Protein AF-A0A2C9M544-F1 (afdb_monomer_lite)

pLDDT: mean 74.72, std 27.12, range [26.12, 98.62]

InterPro domains:
  IPR008979 Galactose-binding-like domain superfamily [SSF49785] (286-426)

Structure (mmCIF, N/CA/C/O backbone):
data_AF-A0A2C9M544-F1
#
_entry.id   AF-A0A2C9M544-F1
#
loop_
_atom_site.group_PDB
_atom_site.id
_atom_site.type_symbol
_atom_site.label_atom_id
_atom_site.label_alt_id
_atom_site.label_comp_id
_atom_site.label_asym_id
_atom_site.label_entity_id
_atom_site.label_seq_id
_atom_site.pdbx_PDB_ins_code
_atom_site.Cartn_x
_atom_site.Cartn_y
_atom_site.Cartn_z
_atom_site.occupancy
_atom_site.B_iso_or_equiv
_atom_site.auth_seq_id
_atom_site.auth_comp_id
_atom_site.auth_asym_id
_atom_site.auth_atom_id
_atom_site.pdbx_PDB_model_num
ATOM 1 N N . MET A 1 1 ? -32.076 -49.707 -11.906 1.00 42.12 1 MET A N 1
ATOM 2 C CA . MET A 1 1 ? -33.353 -49.073 -11.521 1.00 42.12 1 MET A CA 1
ATOM 3 C C . MET A 1 1 ? -33.423 -47.736 -12.231 1.00 42.12 1 MET A C 1
ATOM 5 O O . MET A 1 1 ? -32.868 -46.765 -11.746 1.00 42.12 1 MET A O 1
ATOM 9 N N . PHE A 1 2 ? -33.994 -47.729 -13.432 1.00 32.62 2 PHE A N 1
ATOM 10 C CA . PHE A 1 2 ? -34.267 -46.511 -14.189 1.00 32.62 2 PHE A CA 1
ATOM 11 C C . PHE A 1 2 ? -35.744 -46.181 -13.998 1.00 32.62 2 PHE A C 1
ATOM 13 O O . PHE A 1 2 ? -36.594 -47.024 -14.277 1.00 32.62 2 PHE A O 1
ATOM 20 N N . GLY A 1 3 ? -36.029 -44.986 -13.488 1.00 29.19 3 GLY A N 1
ATOM 21 C CA . GLY A 1 3 ? -37.370 -44.425 -13.398 1.00 29.19 3 GLY A CA 1
ATOM 22 C C . GLY A 1 3 ? -37.381 -43.071 -14.091 1.00 29.19 3 GLY A C 1
ATOM 23 O O . GLY A 1 3 ? -36.724 -42.141 -13.634 1.00 29.19 3 GLY A O 1
ATOM 24 N N . HIS A 1 4 ? -38.100 -42.993 -15.209 1.00 40.88 4 HIS A N 1
ATOM 25 C CA . HIS A 1 4 ? -38.474 -41.748 -15.871 1.00 40.88 4 HIS A CA 1
ATOM 26 C C . HIS A 1 4 ? -39.451 -40.955 -14.994 1.00 40.88 4 HIS A C 1
ATOM 28 O O . HIS A 1 4 ? -40.450 -41.507 -14.535 1.00 40.88 4 HIS A O 1
ATOM 34 N N . GLY A 1 5 ? -39.199 -39.655 -14.830 1.00 32.19 5 GLY A N 1
ATOM 35 C CA . GLY A 1 5 ? -40.145 -38.687 -14.280 1.00 32.19 5 GLY A CA 1
ATOM 36 C C . GLY A 1 5 ? -40.147 -37.426 -15.139 1.00 32.19 5 GLY A C 1
ATOM 37 O O . GLY A 1 5 ? -39.124 -36.762 -15.250 1.00 32.19 5 GLY A O 1
ATOM 38 N N . ASN A 1 6 ? -41.285 -37.166 -15.782 1.00 30.52 6 ASN A N 1
ATOM 39 C CA . ASN A 1 6 ? -41.583 -36.012 -16.631 1.00 30.52 6 ASN A CA 1
ATOM 40 C C . ASN A 1 6 ? -41.472 -34.683 -15.869 1.00 30.52 6 ASN A C 1
ATOM 42 O O . ASN A 1 6 ? -42.121 -34.519 -14.837 1.00 30.52 6 ASN A O 1
ATOM 46 N N . GLU A 1 7 ? -40.783 -33.703 -16.454 1.00 33.59 7 GLU A N 1
ATOM 47 C CA . GLU A 1 7 ? -40.939 -32.286 -16.118 1.00 33.59 7 GLU A CA 1
ATOM 48 C C . GLU A 1 7 ? -41.804 -31.599 -17.180 1.00 33.59 7 GLU A C 1
ATOM 50 O O . GLU A 1 7 ? -41.420 -31.461 -18.341 1.00 33.59 7 GLU A O 1
ATOM 55 N N . SER A 1 8 ? -42.990 -31.152 -16.776 1.00 32.59 8 SER A N 1
ATOM 56 C CA . SER A 1 8 ? -43.782 -30.175 -17.520 1.00 32.59 8 SER A CA 1
ATOM 57 C C . SER A 1 8 ? -44.687 -29.410 -16.555 1.00 32.59 8 SER A C 1
ATOM 59 O O . SER A 1 8 ? -45.331 -30.040 -15.718 1.00 32.59 8 SER A O 1
ATOM 61 N N . SER A 1 9 ? -44.780 -28.085 -16.759 1.00 31.81 9 SER A N 1
ATOM 62 C CA . SER A 1 9 ? -45.615 -27.057 -16.087 1.00 31.81 9 SER A CA 1
ATOM 63 C C . SER A 1 9 ? -45.170 -26.665 -14.664 1.00 31.81 9 SER A C 1
ATOM 65 O O . SER A 1 9 ? -45.035 -27.520 -13.806 1.00 31.81 9 SER A O 1
ATOM 67 N N . TYR A 1 10 ? -44.872 -25.404 -14.318 1.00 30.73 10 TYR A N 1
ATOM 68 C CA . TYR A 1 10 ? -45.499 -24.125 -14.678 1.00 30.73 10 TYR A CA 1
ATOM 69 C C . TYR A 1 10 ? -44.463 -22.986 -14.786 1.00 30.73 10 TYR A C 1
ATOM 71 O O . TYR A 1 10 ? -43.698 -22.755 -13.855 1.00 30.73 10 TYR A O 1
ATOM 79 N N . ALA A 1 11 ? -44.496 -22.217 -15.878 1.00 31.03 11 ALA A N 1
ATOM 80 C CA . ALA A 1 11 ? -43.839 -20.913 -15.975 1.00 31.03 11 ALA A CA 1
ATOM 81 C C . ALA A 1 11 ? -44.920 -19.825 -16.055 1.00 31.03 11 ALA A C 1
ATOM 83 O O . ALA A 1 11 ? -45.632 -19.717 -17.052 1.00 31.03 11 ALA A O 1
ATOM 84 N N . THR A 1 12 ? -45.065 -19.035 -14.994 1.00 34.62 12 THR A N 1
ATOM 85 C CA . THR A 1 12 ? -45.830 -17.780 -15.004 1.00 34.62 12 THR A CA 1
ATOM 86 C C . THR A 1 12 ? -44.898 -16.629 -15.390 1.00 34.62 12 THR A C 1
ATOM 88 O O . THR A 1 12 ? -43.853 -16.479 -14.753 1.00 34.62 12 THR A O 1
ATOM 91 N N . PRO A 1 13 ? -45.237 -15.793 -16.386 1.00 30.92 13 PRO A N 1
ATOM 92 C CA . PRO A 1 13 ? -44.421 -14.640 -16.738 1.00 30.92 13 PRO A CA 1
ATOM 93 C C . PRO A 1 13 ? -44.627 -13.516 -15.714 1.00 30.92 13 PRO A C 1
ATOM 95 O O . PRO A 1 13 ? -45.740 -13.029 -15.522 1.00 30.92 13 PRO A O 1
ATOM 98 N N . ILE A 1 14 ? -43.544 -13.089 -15.062 1.00 30.97 14 ILE A N 1
ATOM 99 C CA . ILE A 1 14 ? -43.521 -11.873 -14.243 1.00 30.97 14 ILE A CA 1
ATOM 100 C C . ILE A 1 14 ? -43.280 -10.689 -15.184 1.00 30.97 14 ILE A C 1
ATOM 102 O O . ILE A 1 14 ? -42.178 -10.483 -15.689 1.00 30.97 14 ILE A O 1
ATOM 106 N N . THR A 1 15 ? -44.328 -9.911 -15.437 1.00 29.27 15 THR A N 1
ATOM 107 C CA . THR A 1 15 ? -44.255 -8.593 -16.078 1.00 29.27 15 THR A CA 1
ATOM 108 C C . THR A 1 15 ? -43.712 -7.559 -15.093 1.00 29.27 15 THR A C 1
ATOM 110 O O . THR A 1 15 ? -44.357 -7.265 -14.087 1.00 29.27 15 THR A O 1
ATOM 113 N N . PHE A 1 16 ? -42.556 -6.964 -15.396 1.00 29.80 16 PHE A N 1
ATOM 114 C CA . PHE A 1 16 ? -42.061 -5.779 -14.693 1.00 29.80 16 PHE A CA 1
ATOM 115 C C . PHE A 1 16 ? -42.826 -4.538 -15.171 1.00 29.80 16 PHE A C 1
ATOM 117 O O . PHE A 1 16 ? -42.664 -4.082 -16.302 1.00 29.80 16 PHE A O 1
ATOM 124 N N . GLY A 1 17 ? -43.684 -4.005 -14.299 1.00 28.67 17 GLY A N 1
ATOM 125 C CA . GLY A 1 17 ? -44.340 -2.715 -14.484 1.00 28.67 17 GLY A CA 1
ATOM 126 C C . GLY A 1 17 ? -43.336 -1.577 -14.322 1.00 28.67 17 GLY A C 1
ATOM 127 O O . GLY A 1 17 ? -42.742 -1.401 -13.261 1.00 28.67 17 GLY A O 1
ATOM 128 N N . ASN A 1 18 ? -43.149 -0.810 -15.391 1.00 34.31 18 ASN A N 1
ATOM 129 C CA . ASN A 1 18 ? -42.272 0.348 -15.440 1.00 34.31 18 ASN A CA 1
ATOM 130 C C . ASN A 1 18 ? -43.028 1.567 -14.876 1.00 34.31 18 ASN A C 1
ATOM 132 O O . ASN A 1 18 ? -43.753 2.241 -15.604 1.00 34.31 18 ASN A O 1
ATOM 136 N N . THR A 1 19 ? -42.915 1.833 -13.572 1.00 32.00 19 THR A N 1
ATOM 137 C CA . THR A 1 19 ? -43.414 3.084 -12.976 1.00 32.00 19 THR A CA 1
ATOM 138 C C . THR A 1 19 ? -42.257 4.049 -12.761 1.00 32.00 19 THR A C 1
ATOM 140 O O . THR A 1 19 ? -41.544 3.968 -11.761 1.00 32.00 19 THR A O 1
ATOM 143 N N . SER A 1 20 ? -42.103 4.972 -13.711 1.00 29.86 20 SER A N 1
ATOM 144 C CA . SER A 1 20 ? -41.359 6.220 -13.535 1.00 29.86 20 SER A CA 1
ATOM 145 C C . SER A 1 20 ? -41.974 7.005 -12.373 1.00 29.86 20 SER A C 1
ATOM 147 O O . SER A 1 20 ? -43.153 7.358 -12.422 1.00 29.86 20 SER A O 1
ATOM 149 N N . ARG A 1 21 ? -41.202 7.246 -11.309 1.00 29.70 21 ARG A N 1
ATOM 150 C CA . ARG A 1 21 ? -41.527 8.251 -10.290 1.00 29.70 21 ARG A CA 1
ATOM 151 C C . ARG A 1 21 ? -40.628 9.455 -10.523 1.00 29.70 21 ARG A C 1
ATOM 153 O O . ARG A 1 21 ? -39.444 9.413 -10.196 1.00 29.70 21 ARG A O 1
ATOM 160 N N . ASP A 1 22 ? -41.220 10.514 -11.057 1.00 28.97 22 ASP A N 1
ATOM 161 C CA . ASP A 1 22 ? -40.626 11.843 -11.093 1.00 28.97 22 ASP A CA 1
ATOM 162 C C . ASP A 1 22 ? -40.520 12.388 -9.662 1.00 28.97 22 ASP A C 1
ATOM 164 O O . ASP A 1 22 ? -41.519 12.560 -8.960 1.00 28.97 22 ASP A O 1
ATOM 168 N N . PHE A 1 23 ? -39.292 12.645 -9.212 1.00 29.95 23 PHE A N 1
ATOM 169 C CA . PHE A 1 23 ? -39.024 13.374 -7.976 1.00 29.95 23 PHE A CA 1
ATOM 170 C C . PHE A 1 23 ? -38.977 14.874 -8.283 1.00 29.95 23 PHE A C 1
ATOM 172 O O . PHE A 1 23 ? -37.972 15.390 -8.767 1.00 29.95 23 PHE A O 1
ATOM 179 N N . ASN A 1 24 ? -40.065 15.582 -7.972 1.00 26.22 24 ASN A N 1
ATOM 180 C CA . ASN A 1 24 ? -40.072 17.042 -7.901 1.00 26.22 24 ASN A CA 1
ATOM 181 C C . ASN A 1 24 ? -39.411 17.490 -6.590 1.00 26.22 24 ASN A C 1
ATOM 183 O O . ASN A 1 24 ? -39.978 17.319 -5.510 1.00 26.22 24 ASN A O 1
ATOM 187 N N . TYR A 1 25 ? -38.223 18.086 -6.684 1.00 28.56 25 TYR A N 1
ATOM 188 C CA . TYR A 1 25 ? -37.613 18.826 -5.581 1.00 28.56 25 TYR A CA 1
ATOM 189 C C . TYR A 1 25 ? -38.214 20.237 -5.522 1.00 28.56 25 TYR A C 1
ATOM 191 O O . TYR A 1 25 ? -37.915 21.084 -6.360 1.00 28.56 25 TYR A O 1
ATOM 199 N N . SER A 1 26 ? -39.056 20.486 -4.518 1.00 26.42 26 SER A N 1
ATOM 200 C CA . SER A 1 26 ? -39.466 21.834 -4.115 1.00 26.42 26 SER A CA 1
ATOM 201 C C . SER A 1 26 ? -38.425 22.386 -3.140 1.00 26.42 26 SER A C 1
ATOM 203 O O . SER A 1 26 ? -38.255 21.846 -2.048 1.00 26.42 26 SER A O 1
ATOM 205 N N . TYR A 1 27 ? -37.706 23.434 -3.543 1.00 29.53 27 TYR A N 1
ATOM 206 C CA . TYR A 1 27 ? -36.826 24.201 -2.660 1.00 29.53 27 TYR A CA 1
ATOM 207 C C . TYR A 1 27 ? -37.674 25.171 -1.836 1.00 29.53 27 TYR A C 1
ATOM 209 O O . TYR A 1 27 ? -38.222 26.123 -2.387 1.00 29.53 27 TYR A O 1
ATOM 217 N N . ASP A 1 28 ? -37.762 24.938 -0.527 1.00 27.97 28 ASP A N 1
ATOM 218 C CA . ASP A 1 28 ? -38.365 25.883 0.412 1.00 27.97 28 ASP A CA 1
ATOM 219 C C . ASP A 1 28 ? -37.264 26.766 1.018 1.00 27.97 28 ASP A C 1
ATOM 221 O O . ASP A 1 28 ? -36.344 26.291 1.690 1.00 27.97 28 ASP A O 1
ATOM 225 N N . HIS A 1 29 ? -37.325 28.064 0.724 1.00 31.94 29 HIS A N 1
ATOM 226 C CA . HIS A 1 29 ? -36.422 29.084 1.250 1.00 31.94 29 HIS A CA 1
ATOM 227 C C . HIS A 1 29 ? -37.016 29.645 2.551 1.00 31.94 29 HIS A C 1
ATOM 229 O O . HIS A 1 29 ? -37.772 30.613 2.534 1.00 31.94 29 HIS A O 1
ATOM 235 N N . THR A 1 30 ? -36.662 29.067 3.699 1.00 29.59 30 THR A N 1
ATOM 236 C CA . THR A 1 30 ? -36.911 29.697 5.007 1.00 29.59 30 THR A CA 1
ATOM 237 C C . THR A 1 30 ? -35.691 30.489 5.460 1.00 29.59 30 THR A C 1
ATOM 239 O O . THR A 1 30 ? -34.655 29.936 5.825 1.00 29.59 30 THR A O 1
ATOM 242 N N . THR A 1 31 ? -35.832 31.811 5.420 1.00 32.09 31 THR A N 1
ATOM 243 C CA . THR A 1 31 ? -34.874 32.806 5.903 1.00 32.09 31 THR A CA 1
ATOM 244 C C . THR A 1 31 ? -34.978 32.916 7.425 1.00 32.09 31 THR A C 1
ATOM 246 O O . THR A 1 31 ? -35.944 33.473 7.944 1.00 32.09 31 THR A O 1
ATOM 249 N N . THR A 1 32 ? -33.989 32.406 8.158 1.00 31.06 32 THR A N 1
ATOM 250 C CA . THR A 1 32 ? -33.910 32.561 9.620 1.00 31.06 32 THR A CA 1
ATOM 251 C C . THR A 1 32 ? -32.980 33.724 9.958 1.00 31.06 32 THR A C 1
ATOM 253 O O . THR A 1 32 ? -31.765 33.633 9.806 1.00 31.06 32 THR A O 1
ATOM 256 N N . THR A 1 33 ? -33.545 34.841 10.413 1.00 33.41 33 THR A N 1
ATOM 257 C CA . THR A 1 33 ? -32.804 35.982 10.968 1.00 33.41 33 THR A CA 1
ATOM 258 C C . THR A 1 33 ? -32.277 35.646 12.364 1.00 33.41 33 THR A C 1
ATOM 260 O O . THR A 1 33 ? -33.055 35.548 13.313 1.00 33.41 33 THR A O 1
ATOM 263 N N . SER A 1 34 ? -30.959 35.497 12.510 1.00 32.78 34 SER A N 1
ATOM 264 C CA . SER A 1 34 ? -30.286 35.357 13.807 1.00 32.78 34 SER A CA 1
ATOM 265 C C . SER A 1 34 ? -29.886 36.726 14.367 1.00 32.78 34 SER A C 1
ATOM 267 O O . SER A 1 34 ? -29.034 37.415 13.808 1.00 32.78 34 SER A O 1
ATOM 269 N N . SER A 1 35 ? -30.499 37.098 15.491 1.00 31.44 35 SER A N 1
ATOM 270 C CA . SER A 1 35 ? -30.134 38.244 16.327 1.00 31.44 35 SER A CA 1
ATOM 271 C C . SER A 1 35 ? -28.869 37.928 17.135 1.00 31.44 35 SER A C 1
ATOM 273 O O . SER A 1 35 ? -28.841 36.977 17.914 1.00 31.44 35 SER A O 1
ATOM 275 N N . THR A 1 36 ? -27.815 38.721 16.952 1.00 31.66 36 THR A N 1
ATOM 276 C CA . THR A 1 36 ? -26.584 38.678 17.748 1.00 31.66 36 THR A CA 1
ATOM 277 C C . THR A 1 36 ? -26.749 39.519 19.014 1.00 31.66 36 THR A C 1
ATOM 279 O O . THR A 1 36 ? -26.785 40.747 18.969 1.00 31.66 36 THR A O 1
ATOM 282 N N . ARG A 1 37 ? -26.821 38.856 20.174 1.00 31.19 37 ARG A N 1
ATOM 283 C CA . ARG A 1 37 ? -26.688 39.493 21.491 1.00 31.19 37 ARG A CA 1
ATOM 284 C C . ARG A 1 37 ? -25.251 39.305 21.971 1.00 31.19 37 ARG A C 1
ATOM 286 O O . ARG A 1 37 ? -24.840 38.191 22.275 1.00 31.19 37 ARG A O 1
ATOM 293 N N . ALA A 1 38 ? -24.490 40.396 22.002 1.00 33.53 38 ALA A N 1
ATOM 294 C CA . ALA A 1 38 ? -23.143 40.427 22.555 1.00 33.53 38 ALA A CA 1
ATOM 295 C C . ALA A 1 38 ? -23.204 40.331 24.088 1.00 33.53 38 ALA A C 1
ATOM 297 O O . ALA A 1 38 ? -23.855 41.150 24.738 1.00 33.53 38 ALA A O 1
ATOM 298 N N . THR A 1 39 ? -22.508 39.347 24.655 1.00 33.34 39 THR A N 1
ATOM 299 C CA . THR A 1 39 ? -22.291 39.220 26.100 1.00 33.34 39 THR A CA 1
ATOM 300 C C . THR A 1 39 ? -20.805 39.439 26.359 1.00 33.34 39 THR A C 1
ATOM 302 O O . THR A 1 39 ? -19.971 38.662 25.904 1.00 33.34 39 THR A O 1
ATOM 305 N N . SER A 1 40 ? -20.479 40.534 27.042 1.00 30.91 40 SER A N 1
ATOM 306 C CA . SER A 1 40 ? -19.121 40.885 27.457 1.00 30.91 40 SER A CA 1
ATOM 307 C C . SER A 1 40 ? -18.774 40.136 28.743 1.00 30.91 40 SER A C 1
ATOM 309 O O . SER A 1 40 ? -19.384 40.389 29.780 1.00 30.91 40 SER A O 1
ATOM 311 N N . THR A 1 41 ? -17.801 39.229 28.690 1.00 32.75 41 THR A N 1
ATOM 312 C CA . THR A 1 41 ? -17.196 38.590 29.869 1.00 32.75 41 THR A CA 1
ATOM 313 C C . THR A 1 41 ? -15.892 39.288 30.235 1.00 32.75 41 THR A C 1
ATOM 315 O O . THR A 1 41 ? -14.931 39.284 29.469 1.00 32.75 41 THR A O 1
ATOM 318 N N . THR A 1 42 ? -15.877 39.889 31.422 1.00 30.91 42 THR A N 1
ATOM 319 C CA . THR A 1 42 ? -14.724 40.543 32.045 1.00 30.91 42 THR A CA 1
ATOM 320 C C . THR A 1 42 ? -13.787 39.487 32.633 1.00 30.91 42 THR A C 1
ATOM 322 O O . THR A 1 42 ? -14.208 38.699 33.478 1.00 30.91 42 THR A O 1
ATOM 325 N N . PHE A 1 43 ? -12.522 39.473 32.208 1.00 32.81 43 PHE A N 1
ATOM 326 C CA . PHE A 1 43 ? -11.465 38.666 32.824 1.00 32.81 43 PHE A CA 1
ATOM 327 C C . PHE A 1 43 ? -10.756 39.472 33.917 1.00 32.81 43 PHE A C 1
ATOM 329 O O . PHE A 1 43 ? -10.274 40.577 33.674 1.00 32.81 43 PHE A O 1
ATOM 336 N N . THR A 1 44 ? -10.687 38.901 35.118 1.00 30.69 44 THR A N 1
ATOM 337 C CA . THR A 1 44 ? -9.934 39.440 36.254 1.00 30.69 44 THR A CA 1
ATOM 338 C C . THR A 1 44 ? -8.526 38.853 36.232 1.00 30.69 44 THR A C 1
ATOM 340 O O . THR A 1 44 ? -8.346 37.653 36.425 1.00 30.69 44 THR A O 1
ATOM 343 N N . THR A 1 45 ? -7.524 39.694 35.987 1.00 30.47 45 THR A N 1
ATOM 344 C CA . THR A 1 45 ? -6.107 39.310 36.000 1.00 30.47 45 THR A CA 1
ATOM 345 C C . THR A 1 45 ? -5.578 39.371 37.432 1.00 30.47 45 THR A C 1
ATOM 347 O O . THR A 1 45 ? -5.491 40.450 38.016 1.00 30.47 45 THR A O 1
ATOM 350 N N . THR A 1 46 ? -5.220 38.226 38.011 1.00 31.59 46 THR A N 1
ATOM 351 C CA . THR A 1 46 ? -4.509 38.150 39.296 1.00 31.59 46 THR A CA 1
ATOM 352 C C . THR A 1 46 ? -3.018 37.970 39.027 1.00 31.59 46 THR A C 1
ATOM 354 O O . THR A 1 46 ? -2.597 36.973 38.447 1.00 31.59 46 THR A O 1
ATOM 357 N N . THR A 1 47 ? -2.218 38.954 39.428 1.00 33.53 47 THR A N 1
ATOM 358 C CA . THR A 1 47 ? -0.754 38.928 39.377 1.00 33.53 47 THR A CA 1
ATOM 359 C C . THR A 1 47 ? -0.186 38.215 40.607 1.00 33.53 47 THR A C 1
ATOM 361 O O . THR A 1 47 ? -0.498 38.571 41.741 1.00 33.53 47 THR A O 1
ATOM 364 N N . ILE A 1 48 ? 0.684 37.228 40.380 1.00 40.25 48 ILE A N 1
ATOM 365 C CA . ILE A 1 48 ? 1.546 36.599 41.394 1.00 40.25 48 ILE A CA 1
ATOM 366 C C . ILE A 1 48 ? 3.003 36.936 41.029 1.00 40.25 48 ILE A C 1
ATOM 368 O O . ILE A 1 48 ? 3.342 36.875 39.845 1.00 40.25 48 ILE A O 1
ATOM 372 N N . PRO A 1 49 ? 3.871 37.305 41.992 1.00 45.62 49 PRO A N 1
ATOM 373 C CA . PRO A 1 49 ? 5.260 37.639 41.712 1.00 45.62 49 PRO A CA 1
ATOM 374 C C . PRO A 1 49 ? 6.148 36.387 41.730 1.00 45.62 49 PRO A C 1
ATOM 376 O O . PRO A 1 49 ? 6.171 35.644 42.710 1.00 45.62 49 PRO A O 1
ATOM 379 N N . THR A 1 50 ? 6.943 36.197 40.678 1.00 33.91 50 THR A N 1
ATOM 380 C CA . THR A 1 50 ? 7.992 35.170 40.612 1.00 33.91 50 THR A CA 1
ATOM 381 C C . THR A 1 50 ? 9.358 35.841 40.515 1.00 33.91 50 THR A C 1
ATOM 383 O O . THR A 1 50 ? 9.779 36.297 39.456 1.00 33.91 50 THR A O 1
ATOM 386 N N . ASN A 1 51 ? 10.060 35.881 41.648 1.00 44.75 51 ASN A N 1
ATOM 387 C CA . ASN A 1 51 ? 11.508 36.048 41.713 1.00 44.75 51 ASN A CA 1
ATOM 388 C C . ASN A 1 51 ? 12.143 34.657 41.660 1.00 44.75 51 ASN A C 1
ATOM 390 O O . ASN A 1 51 ? 12.057 33.948 42.655 1.00 44.75 51 ASN A O 1
ATOM 394 N N . THR A 1 52 ? 12.817 34.278 40.571 1.00 34.72 52 THR A N 1
ATOM 395 C CA . THR A 1 52 ? 14.043 33.455 40.632 1.00 34.72 52 THR A CA 1
ATOM 396 C C . THR A 1 52 ? 14.794 33.570 39.304 1.00 34.72 52 THR A C 1
ATOM 398 O O . THR A 1 52 ? 14.357 33.063 38.275 1.00 34.72 52 THR A O 1
ATOM 401 N N . THR A 1 53 ? 15.934 34.254 39.328 1.00 37.38 53 THR A N 1
ATOM 402 C CA . THR A 1 53 ? 16.860 34.368 38.199 1.00 37.38 53 THR A CA 1
ATOM 403 C C . THR A 1 53 ? 17.715 33.104 38.138 1.00 37.38 53 THR A C 1
ATOM 405 O O . THR A 1 53 ? 18.609 32.929 38.962 1.00 37.38 53 THR A O 1
ATOM 408 N N . ALA A 1 54 ? 17.451 32.223 37.172 1.00 36.81 54 ALA A N 1
ATOM 409 C CA . ALA A 1 54 ? 18.349 31.132 36.807 1.00 36.81 54 ALA A CA 1
ATOM 410 C C . ALA A 1 54 ? 19.055 31.487 35.491 1.00 36.81 54 ALA A C 1
ATOM 412 O O . ALA A 1 54 ? 18.465 31.480 34.410 1.00 36.81 54 ALA A O 1
ATOM 413 N N . THR A 1 55 ? 20.333 31.842 35.605 1.00 37.72 55 THR A N 1
ATOM 414 C CA . THR A 1 55 ? 21.242 32.109 34.489 1.00 37.72 55 THR A CA 1
ATOM 415 C C . THR A 1 55 ? 21.441 30.828 33.683 1.00 37.72 55 THR A C 1
ATOM 417 O O . THR A 1 55 ? 22.141 29.919 34.121 1.00 37.72 55 THR A O 1
ATOM 420 N N . THR A 1 56 ? 20.824 30.751 32.503 1.00 34.91 56 THR A N 1
ATOM 421 C CA . THR A 1 56 ? 21.031 29.643 31.562 1.00 34.91 56 THR A CA 1
ATOM 422 C C . THR A 1 56 ? 22.022 30.095 30.495 1.00 34.91 56 THR A C 1
ATOM 424 O O . THR A 1 56 ? 21.689 30.851 29.582 1.00 34.91 56 THR A O 1
ATOM 427 N N . THR A 1 57 ? 23.274 29.668 30.639 1.00 35.03 57 THR A N 1
ATOM 428 C CA . THR A 1 57 ? 24.346 29.892 29.665 1.00 35.03 57 THR A CA 1
ATOM 429 C C . THR A 1 57 ? 24.011 29.138 28.380 1.00 35.03 57 THR A C 1
ATOM 431 O O . THR A 1 57 ? 24.113 27.916 28.314 1.00 35.03 57 THR A O 1
ATOM 434 N N . THR A 1 58 ? 23.574 29.868 27.354 1.00 33.03 58 THR A N 1
ATOM 435 C CA . THR A 1 58 ? 23.277 29.308 26.032 1.00 33.03 58 THR A CA 1
ATOM 436 C C . THR A 1 58 ? 24.573 29.231 25.229 1.00 33.03 58 THR A C 1
ATOM 438 O O . THR A 1 58 ? 24.992 30.204 24.603 1.00 33.03 58 THR A O 1
ATOM 441 N N . THR A 1 59 ? 25.235 28.076 25.255 1.00 35.12 59 THR A N 1
ATOM 442 C CA . THR A 1 59 ? 26.366 27.789 24.364 1.00 35.12 59 THR A CA 1
ATOM 443 C C . THR A 1 59 ? 25.817 27.469 22.976 1.00 35.12 59 THR A C 1
ATOM 445 O O . THR A 1 59 ? 25.393 26.350 22.695 1.00 35.12 59 THR A O 1
ATOM 448 N N . ARG A 1 60 ? 25.797 28.477 22.099 1.00 32.50 60 ARG A N 1
ATOM 449 C CA . ARG A 1 60 ? 25.466 28.338 20.677 1.00 32.50 60 ARG A CA 1
ATOM 450 C C . ARG A 1 60 ? 26.562 27.515 19.992 1.00 32.50 60 ARG A C 1
ATOM 452 O O . ARG A 1 60 ? 27.593 28.052 19.597 1.00 32.50 60 ARG A O 1
ATOM 459 N N . ARG A 1 61 ? 26.353 26.202 19.881 1.00 35.12 61 ARG A N 1
ATOM 460 C CA . ARG A 1 61 ? 27.187 25.311 19.067 1.00 35.12 61 ARG A CA 1
ATOM 461 C C . ARG A 1 61 ? 26.747 25.459 17.612 1.00 35.12 61 ARG A C 1
ATOM 463 O O . ARG A 1 61 ? 25.722 24.925 17.208 1.00 35.12 61 ARG A O 1
ATOM 470 N N . THR A 1 62 ? 27.500 26.243 16.851 1.00 34.00 62 THR A N 1
ATOM 471 C CA . THR A 1 62 ? 27.391 26.312 15.393 1.00 34.00 62 THR A CA 1
ATOM 472 C C . THR A 1 62 ? 27.872 24.977 14.829 1.00 34.00 62 THR A C 1
ATOM 474 O O . THR A 1 62 ? 29.072 24.720 14.781 1.00 34.00 62 THR A O 1
ATOM 477 N N . THR A 1 63 ? 26.945 24.092 14.472 1.00 36.66 63 THR A N 1
ATOM 478 C CA . THR A 1 63 ? 27.264 22.873 13.725 1.00 36.66 63 THR A CA 1
ATOM 479 C C . THR A 1 63 ? 27.409 23.269 12.261 1.00 36.66 63 THR A C 1
ATOM 481 O O . THR A 1 63 ? 26.424 23.417 11.544 1.00 36.66 63 THR A O 1
ATOM 484 N N . THR A 1 64 ? 28.641 23.533 11.833 1.00 31.64 64 THR A N 1
ATOM 485 C CA . THR A 1 64 ? 28.978 23.689 10.418 1.00 31.64 64 THR A CA 1
ATOM 486 C C . THR A 1 64 ? 28.885 22.307 9.777 1.00 31.64 64 THR A C 1
ATOM 488 O O . THR A 1 64 ? 29.796 21.495 9.921 1.00 31.64 64 THR A O 1
ATOM 491 N N . THR A 1 65 ? 27.761 22.002 9.131 1.00 35.72 65 THR A N 1
ATOM 492 C CA . THR A 1 65 ? 27.627 20.804 8.297 1.00 35.72 65 THR A CA 1
ATOM 493 C C . THR A 1 65 ? 28.434 21.044 7.026 1.00 35.72 65 THR A C 1
ATOM 495 O O . THR A 1 65 ? 27.968 21.686 6.088 1.00 35.72 65 THR A O 1
ATOM 498 N N . THR A 1 66 ? 29.690 20.605 7.026 1.00 32.88 66 THR A N 1
ATOM 499 C CA . THR A 1 66 ? 30.521 20.564 5.824 1.00 32.88 66 THR A CA 1
ATOM 500 C C . THR A 1 66 ? 29.960 19.470 4.921 1.00 32.88 66 THR A C 1
ATOM 502 O O . THR A 1 66 ? 30.250 18.293 5.116 1.00 32.88 66 THR A O 1
ATOM 505 N N . THR A 1 67 ? 29.112 19.844 3.964 1.00 35.28 67 THR A N 1
ATOM 506 C CA . THR A 1 67 ? 28.692 18.954 2.879 1.00 35.28 67 THR A CA 1
ATOM 507 C C . THR A 1 67 ? 29.897 18.748 1.970 1.00 35.28 67 THR A C 1
ATOM 509 O O . THR A 1 67 ? 30.161 19.533 1.062 1.00 35.28 67 THR A O 1
ATOM 512 N N . THR A 1 68 ? 30.703 17.738 2.281 1.00 33.56 68 THR A N 1
ATOM 513 C CA . THR A 1 68 ? 31.800 17.301 1.424 1.00 33.56 68 THR A CA 1
ATOM 514 C C . THR A 1 68 ? 31.171 16.667 0.191 1.00 33.56 68 THR A C 1
ATOM 516 O O . THR A 1 68 ? 30.744 15.517 0.231 1.00 33.56 68 THR A O 1
ATOM 519 N N . THR A 1 69 ? 31.053 17.423 -0.899 1.00 36.84 69 THR A N 1
ATOM 520 C CA . THR A 1 69 ? 30.712 16.875 -2.213 1.00 36.84 69 THR A CA 1
ATOM 521 C C . THR A 1 69 ? 31.904 16.044 -2.671 1.00 36.84 69 THR A C 1
ATOM 523 O O . THR A 1 69 ? 32.818 16.542 -3.325 1.00 36.84 69 THR A O 1
ATOM 526 N N . THR A 1 70 ? 31.960 14.790 -2.235 1.00 37.09 70 THR A N 1
ATOM 527 C CA . THR A 1 70 ? 32.937 13.814 -2.702 1.00 37.09 70 THR A CA 1
ATOM 528 C C . THR A 1 70 ? 32.635 13.563 -4.174 1.00 37.09 70 THR A C 1
ATOM 530 O O . THR A 1 70 ? 31.758 12.778 -4.511 1.00 37.09 70 THR A O 1
ATOM 533 N N . THR A 1 71 ? 33.327 14.265 -5.071 1.00 42.38 71 THR A N 1
ATOM 534 C CA . THR A 1 71 ? 33.484 13.829 -6.460 1.00 42.38 71 THR A CA 1
ATOM 535 C C . THR A 1 71 ? 34.181 12.479 -6.409 1.00 42.38 71 THR A C 1
ATOM 537 O O . THR A 1 71 ? 35.404 12.400 -6.286 1.00 42.38 71 THR A O 1
ATOM 540 N N . THR A 1 72 ? 33.388 11.412 -6.406 1.00 44.84 72 THR A N 1
ATOM 541 C CA . THR A 1 72 ? 33.842 10.041 -6.582 1.00 44.84 72 THR A CA 1
ATOM 542 C C . THR A 1 72 ? 34.449 9.958 -7.972 1.00 44.84 72 THR A C 1
ATOM 544 O O . THR A 1 72 ? 33.763 9.811 -8.977 1.00 44.84 72 THR A O 1
ATOM 547 N N . THR A 1 73 ? 35.767 10.136 -8.043 1.00 46.91 73 THR A N 1
ATOM 548 C CA . THR A 1 73 ? 36.554 9.734 -9.206 1.00 46.91 73 THR A CA 1
ATOM 549 C C . THR A 1 73 ? 36.314 8.236 -9.352 1.00 46.91 73 THR A C 1
ATOM 551 O O . THR A 1 73 ? 36.849 7.451 -8.569 1.00 46.91 73 THR A O 1
ATOM 554 N N . THR A 1 74 ? 35.414 7.865 -10.261 1.00 56.53 74 THR A N 1
ATOM 555 C CA . THR A 1 74 ? 35.022 6.486 -10.546 1.00 56.53 74 THR A CA 1
ATOM 556 C C . THR A 1 74 ? 36.270 5.740 -10.977 1.00 56.53 74 THR A C 1
ATOM 558 O O . THR A 1 74 ? 36.741 5.872 -12.109 1.00 56.53 74 THR A O 1
ATOM 561 N N . THR A 1 75 ? 36.866 5.025 -10.026 1.00 73.50 75 THR A N 1
ATOM 562 C CA . THR A 1 75 ? 37.925 4.069 -10.327 1.00 73.50 75 THR A CA 1
ATOM 563 C C . THR A 1 75 ? 37.281 3.034 -11.246 1.00 73.50 75 THR A C 1
ATOM 565 O O . THR A 1 75 ? 36.193 2.571 -10.908 1.00 73.50 75 THR A O 1
ATOM 568 N N . PRO A 1 76 ? 37.860 2.734 -12.421 1.00 82.12 76 PRO A N 1
ATOM 569 C CA . PRO A 1 76 ? 37.270 1.774 -13.343 1.00 82.12 76 PRO A CA 1
ATOM 570 C C . PRO A 1 76 ? 37.050 0.456 -12.602 1.00 82.12 76 PRO A C 1
ATOM 572 O O . PRO A 1 76 ? 38.005 -0.101 -12.050 1.00 82.12 76 PRO A O 1
ATOM 575 N N . CYS A 1 77 ? 35.795 0.010 -12.541 1.00 86.69 77 CYS A N 1
ATOM 576 C CA . CYS A 1 77 ? 35.465 -1.257 -11.918 1.00 86.69 77 CYS A CA 1
ATOM 577 C C . CYS A 1 77 ? 36.249 -2.371 -12.625 1.00 86.69 77 CYS A C 1
ATOM 579 O O . CYS A 1 77 ? 36.441 -2.354 -13.844 1.00 86.69 77 CYS A O 1
ATOM 581 N N . THR A 1 78 ? 36.804 -3.285 -11.836 1.00 88.81 78 THR A N 1
ATOM 582 C CA . THR A 1 78 ? 37.511 -4.462 -12.339 1.00 88.81 78 THR A CA 1
ATOM 583 C C . THR A 1 78 ? 36.781 -5.675 -11.789 1.00 88.81 78 THR A C 1
ATOM 585 O O . THR A 1 78 ? 36.742 -5.786 -10.559 1.00 88.81 78 THR A O 1
ATOM 588 N N . PRO A 1 79 ? 36.260 -6.575 -12.649 1.00 90.12 79 PRO A N 1
ATOM 589 C CA . PRO A 1 79 ? 35.522 -7.736 -12.184 1.00 90.12 79 PRO A CA 1
ATOM 590 C C . PRO A 1 79 ? 36.331 -8.521 -11.159 1.00 90.12 79 PRO A C 1
ATOM 592 O O . PRO A 1 79 ? 37.549 -8.699 -11.312 1.00 90.12 79 PRO A O 1
ATOM 595 N N . SER A 1 80 ? 35.677 -8.954 -10.090 1.00 89.31 80 SER A N 1
ATOM 596 C CA . SER A 1 80 ? 36.335 -9.598 -8.955 1.00 89.31 80 SER A CA 1
ATOM 597 C C . SER A 1 80 ? 35.656 -10.919 -8.590 1.00 89.31 80 SER A C 1
ATOM 599 O O . SER A 1 80 ? 34.529 -11.160 -9.002 1.00 89.31 80 SER A O 1
ATOM 601 N N . PRO A 1 81 ? 36.346 -11.845 -7.896 1.00 89.38 81 PRO A N 1
ATOM 602 C CA . PRO A 1 81 ? 35.711 -13.081 -7.458 1.00 89.38 81 PRO A CA 1
ATOM 603 C C . PRO A 1 81 ? 34.544 -12.787 -6.515 1.00 89.38 81 PRO A C 1
ATOM 605 O O . PRO A 1 81 ? 34.730 -12.045 -5.550 1.00 89.38 81 PRO A O 1
ATOM 608 N N . GLN A 1 82 ? 33.409 -13.432 -6.775 1.00 85.75 82 GLN A N 1
ATOM 609 C CA . GLN A 1 82 ? 32.188 -13.321 -5.983 1.00 85.75 82 GLN A CA 1
ATOM 610 C C . GLN A 1 82 ? 32.443 -13.677 -4.516 1.00 85.75 82 GLN A C 1
ATOM 612 O O . GLN A 1 82 ? 33.108 -14.675 -4.195 1.00 85.75 82 GLN A O 1
ATOM 617 N N . LYS A 1 83 ? 31.907 -12.852 -3.618 1.00 88.38 83 LYS A N 1
ATOM 618 C CA . LYS A 1 83 ? 31.871 -13.126 -2.187 1.00 88.38 83 LYS A CA 1
ATOM 619 C C . LYS A 1 83 ? 30.661 -12.436 -1.570 1.00 88.38 83 LYS A C 1
ATOM 621 O O . LYS A 1 83 ? 30.595 -11.218 -1.590 1.00 88.38 83 LYS A O 1
ATOM 626 N N . ASP A 1 84 ? 29.823 -13.224 -0.907 1.00 88.25 84 ASP A N 1
ATOM 627 C CA . ASP A 1 84 ? 28.593 -12.747 -0.282 1.00 88.25 84 ASP A CA 1
ATOM 628 C C . ASP A 1 84 ? 28.820 -11.527 0.632 1.00 88.25 84 ASP A C 1
ATOM 630 O O . ASP A 1 84 ? 29.579 -11.599 1.614 1.00 88.25 84 ASP A O 1
ATOM 634 N N . GLY A 1 85 ? 28.141 -10.422 0.317 1.00 86.94 85 GLY A N 1
ATOM 635 C CA . GLY A 1 85 ? 28.099 -9.183 1.087 1.00 86.94 85 GLY A CA 1
ATOM 636 C C . GLY A 1 85 ? 29.455 -8.510 1.237 1.00 86.94 85 GLY A C 1
ATOM 637 O O . GLY A 1 85 ? 29.788 -8.027 2.328 1.00 86.94 85 GLY A O 1
ATOM 638 N N . ASP A 1 86 ? 30.295 -8.561 0.204 1.00 88.62 86 ASP A N 1
ATOM 639 C CA . ASP A 1 86 ? 31.621 -7.958 0.250 1.00 88.62 86 ASP A CA 1
ATOM 640 C C . ASP A 1 86 ? 31.633 -6.470 -0.127 1.00 88.62 86 ASP A C 1
ATOM 642 O O . ASP A 1 86 ? 32.688 -5.828 -0.004 1.00 88.62 86 ASP A O 1
ATOM 646 N N . GLY A 1 87 ? 30.467 -5.915 -0.479 1.00 88.50 87 GLY A N 1
ATOM 647 C CA . GLY A 1 87 ? 30.284 -4.505 -0.783 1.00 88.50 87 GLY A CA 1
ATOM 648 C C . GLY A 1 87 ? 30.988 -4.082 -2.065 1.00 88.50 87 GLY A C 1
ATOM 649 O O . GLY A 1 87 ? 31.373 -2.911 -2.173 1.00 88.50 87 GLY A O 1
ATOM 650 N N . LYS A 1 88 ? 31.234 -5.015 -2.994 1.00 89.19 88 LYS A N 1
ATOM 651 C CA . LYS A 1 88 ? 31.808 -4.725 -4.306 1.00 89.19 88 LYS A CA 1
ATOM 652 C C . LYS A 1 88 ? 30.862 -5.119 -5.428 1.00 89.19 88 LYS A C 1
ATOM 654 O O . LYS A 1 88 ? 30.180 -6.122 -5.348 1.00 89.19 88 LYS A O 1
ATOM 659 N N . ASP A 1 89 ? 30.962 -4.324 -6.479 1.00 87.38 89 ASP A N 1
ATOM 660 C CA . ASP A 1 89 ? 30.435 -4.582 -7.812 1.00 87.38 89 ASP A CA 1
ATOM 661 C C . ASP A 1 89 ? 31.388 -5.595 -8.482 1.00 87.38 89 ASP A C 1
ATOM 663 O O . ASP A 1 89 ? 32.511 -5.246 -8.884 1.00 87.38 89 ASP A O 1
ATOM 667 N N . ASN A 1 90 ? 31.072 -6.889 -8.399 1.00 90.50 90 ASN A N 1
ATOM 668 C CA . ASN A 1 90 ? 31.924 -7.987 -8.857 1.00 90.50 90 ASN A CA 1
ATOM 669 C C . ASN A 1 90 ? 31.869 -8.173 -10.379 1.00 90.50 90 ASN A C 1
ATOM 671 O O . ASN A 1 90 ? 32.840 -8.720 -10.921 1.00 90.50 90 ASN A O 1
ATOM 675 N N . ASP A 1 91 ? 30.829 -7.702 -11.064 1.00 88.75 91 ASP A N 1
ATOM 676 C CA . ASP A 1 91 ? 30.651 -7.824 -12.516 1.00 88.75 91 ASP A CA 1
ATOM 677 C C . ASP A 1 91 ? 30.736 -6.487 -13.289 1.00 88.75 91 ASP A C 1
ATOM 679 O O . ASP A 1 91 ? 30.939 -6.486 -14.510 1.00 88.75 91 ASP A O 1
ATOM 683 N N . CYS A 1 92 ? 30.783 -5.368 -12.566 1.00 87.75 92 CYS A N 1
ATOM 684 C CA . CYS A 1 92 ? 30.960 -4.003 -13.051 1.00 87.75 92 CYS A CA 1
ATOM 685 C C . CYS A 1 92 ? 29.754 -3.382 -13.745 1.00 87.75 92 CYS A C 1
ATOM 687 O O . CYS A 1 92 ? 29.929 -2.548 -14.651 1.00 87.75 92 CYS A O 1
ATOM 689 N N . ASP A 1 93 ? 28.555 -3.753 -13.327 1.00 83.81 93 ASP A N 1
ATOM 690 C CA . ASP A 1 93 ? 27.317 -3.219 -13.866 1.00 83.81 93 ASP A CA 1
ATOM 691 C C . ASP A 1 93 ? 26.801 -1.978 -13.092 1.00 83.81 93 ASP A C 1
ATOM 693 O O . ASP A 1 93 ? 25.929 -1.251 -13.580 1.00 83.81 93 ASP A O 1
ATOM 697 N N . GLY A 1 94 ? 27.419 -1.642 -11.953 1.00 84.00 94 GLY A N 1
ATOM 698 C CA . GLY A 1 94 ? 27.125 -0.469 -11.127 1.00 84.00 94 GLY A CA 1
ATOM 699 C C . GLY A 1 94 ? 26.147 -0.711 -9.977 1.00 84.00 94 GLY A C 1
ATOM 700 O O . GLY A 1 94 ? 25.763 0.259 -9.295 1.00 84.00 94 GLY A O 1
ATOM 701 N N . TYR A 1 95 ? 25.745 -1.958 -9.762 1.00 84.69 95 TYR A N 1
ATOM 702 C CA . TYR A 1 95 ? 25.083 -2.424 -8.555 1.00 84.69 95 TYR A CA 1
ATOM 703 C C . TYR A 1 95 ? 26.088 -3.193 -7.676 1.00 84.69 95 TYR A C 1
ATOM 705 O O . TYR A 1 95 ? 27.277 -3.230 -7.969 1.00 84.69 95 TYR A O 1
ATOM 713 N N . ILE A 1 96 ? 25.683 -3.464 -6.439 1.00 87.50 96 ILE A N 1
ATOM 714 C CA . ILE A 1 96 ? 26.539 -4.047 -5.402 1.00 87.50 96 ILE A CA 1
ATOM 715 C C . ILE A 1 96 ? 25.618 -4.863 -4.507 1.00 87.50 96 ILE A C 1
ATOM 717 O O . ILE A 1 96 ? 24.648 -4.304 -3.976 1.00 87.50 96 ILE A O 1
ATOM 721 N N . ASP A 1 97 ? 26.013 -6.102 -4.219 1.00 84.19 97 ASP A N 1
ATOM 722 C CA . ASP A 1 97 ? 25.339 -6.996 -3.278 1.00 84.19 97 ASP A CA 1
ATOM 723 C C . ASP A 1 97 ? 23.819 -7.137 -3.577 1.00 84.19 97 ASP A C 1
ATOM 725 O O . ASP A 1 97 ? 22.989 -7.050 -2.664 1.00 84.19 97 ASP A O 1
ATOM 729 N N . GLU A 1 98 ? 23.421 -7.263 -4.845 1.00 80.06 98 GLU A N 1
ATOM 730 C CA . GLU A 1 98 ? 22.020 -7.378 -5.282 1.00 80.06 98 GLU A CA 1
ATOM 731 C C . GLU A 1 98 ? 21.462 -8.803 -5.383 1.00 80.06 98 GLU A C 1
ATOM 733 O O . GLU A 1 98 ? 20.239 -8.965 -5.316 1.00 80.06 98 GLU A O 1
ATOM 738 N N . GLU A 1 99 ? 22.315 -9.812 -5.550 1.00 84.81 99 GLU A N 1
ATOM 739 C CA . GLU A 1 99 ? 21.887 -11.162 -5.899 1.00 84.81 99 GLU A CA 1
ATOM 740 C C . GLU A 1 99 ? 21.853 -12.080 -4.679 1.00 84.81 99 GLU A C 1
ATOM 742 O O . GLU A 1 99 ? 22.402 -11.805 -3.605 1.00 84.81 99 GLU A O 1
ATOM 747 N N . ILE A 1 100 ? 21.146 -13.195 -4.813 1.00 85.88 100 ILE A N 1
ATOM 748 C CA . ILE A 1 100 ? 21.077 -14.239 -3.801 1.00 85.88 100 ILE A CA 1
ATOM 749 C C . ILE A 1 100 ? 21.721 -15.469 -4.419 1.00 85.88 100 ILE A C 1
ATOM 751 O O . ILE A 1 100 ? 21.217 -15.946 -5.423 1.00 85.88 100 ILE A O 1
ATOM 755 N N . SER A 1 101 ? 22.739 -16.051 -3.775 1.00 87.62 101 SER A N 1
ATOM 756 C CA . SER A 1 101 ? 23.412 -17.255 -4.288 1.00 87.62 101 SER A CA 1
ATOM 757 C C . SER A 1 101 ? 22.446 -18.446 -4.393 1.00 87.62 101 SER A C 1
ATOM 759 O O . SER A 1 101 ? 22.234 -19.201 -3.435 1.00 87.62 101 SER A O 1
ATOM 761 N N . ASN A 1 102 ? 21.793 -18.577 -5.548 1.00 84.25 102 ASN A N 1
ATOM 762 C CA . ASN A 1 102 ? 20.679 -19.490 -5.780 1.00 84.25 102 ASN A CA 1
ATOM 763 C C . ASN A 1 102 ? 20.644 -20.077 -7.201 1.00 84.25 102 ASN A C 1
ATOM 765 O O . ASN A 1 102 ? 19.674 -20.759 -7.550 1.00 84.25 102 ASN A O 1
ATOM 769 N N . GLU A 1 103 ? 21.718 -19.885 -7.972 1.00 88.44 103 GLU A N 1
ATOM 770 C CA . GLU A 1 103 ? 21.863 -20.306 -9.367 1.00 88.44 103 GLU A CA 1
ATOM 771 C C . GLU A 1 103 ? 20.816 -19.649 -10.284 1.00 88.44 103 GLU A C 1
ATOM 773 O O . GLU A 1 103 ? 20.373 -20.248 -11.275 1.00 88.44 103 GLU A O 1
ATOM 778 N N . LYS A 1 104 ? 20.380 -18.429 -9.943 1.00 85.12 104 LYS A N 1
ATOM 779 C CA . LYS A 1 104 ? 19.456 -17.631 -10.750 1.00 85.12 104 LYS A CA 1
ATOM 780 C C . LYS A 1 104 ? 19.953 -16.202 -10.879 1.00 85.12 104 LYS A C 1
ATOM 782 O O . LYS A 1 104 ? 20.300 -15.587 -9.891 1.00 85.12 104 LYS A O 1
ATOM 787 N N . ASP A 1 105 ? 19.853 -15.722 -12.106 1.00 82.00 105 ASP A N 1
ATOM 788 C CA . ASP A 1 105 ? 19.923 -14.320 -12.503 1.00 82.00 105 ASP A CA 1
ATOM 789 C C . ASP A 1 105 ? 18.704 -13.566 -11.928 1.00 82.00 105 ASP A C 1
ATOM 791 O O . ASP A 1 105 ? 17.604 -13.581 -12.513 1.00 82.00 105 ASP A O 1
ATOM 795 N N . ASP A 1 106 ? 18.843 -13.045 -10.706 1.00 78.44 106 ASP A N 1
ATOM 796 C CA . ASP A 1 106 ? 17.730 -12.500 -9.920 1.00 78.44 106 ASP A CA 1
ATOM 797 C C . ASP A 1 106 ? 17.289 -11.124 -10.445 1.00 78.44 106 ASP A C 1
ATOM 799 O O . ASP A 1 106 ? 16.109 -10.754 -10.336 1.00 78.44 106 ASP A O 1
ATOM 803 N N . ASP A 1 107 ? 18.195 -10.393 -11.092 1.00 75.00 107 ASP A N 1
ATOM 804 C CA . ASP A 1 107 ? 17.934 -9.073 -11.662 1.00 75.00 107 ASP A CA 1
ATOM 805 C C . ASP A 1 107 ? 17.833 -9.022 -13.199 1.00 75.00 107 ASP A C 1
ATOM 807 O O . ASP A 1 107 ? 17.282 -8.049 -13.742 1.00 75.00 107 ASP A O 1
ATOM 811 N N . ARG A 1 108 ? 18.188 -10.118 -13.879 1.00 76.81 108 ARG A N 1
ATOM 812 C CA . ARG A 1 108 ? 18.042 -10.365 -15.321 1.00 76.81 108 ARG A CA 1
ATOM 813 C C . ARG A 1 108 ? 18.991 -9.582 -16.214 1.00 76.81 108 ARG A C 1
ATOM 815 O O . ARG A 1 108 ? 18.602 -9.250 -17.346 1.00 76.81 108 ARG A O 1
ATOM 822 N N . ASP A 1 109 ? 20.194 -9.272 -15.759 1.00 77.00 109 ASP A N 1
ATOM 823 C CA . ASP A 1 109 ? 21.221 -8.694 -16.626 1.00 77.00 109 ASP A CA 1
ATOM 824 C C . ASP A 1 109 ? 21.983 -9.738 -17.474 1.00 77.00 109 ASP A C 1
ATOM 826 O O . ASP A 1 109 ? 22.637 -9.384 -18.466 1.00 77.00 109 ASP A O 1
ATOM 830 N N . GLY A 1 110 ? 21.756 -11.028 -17.206 1.00 82.44 110 GLY A N 1
ATOM 831 C CA . GLY A 1 110 ? 22.262 -12.159 -17.976 1.00 82.44 110 GLY A CA 1
ATOM 832 C C . GLY A 1 110 ? 23.480 -12.848 -17.368 1.00 82.44 110 GLY A C 1
ATOM 833 O O . GLY A 1 110 ? 24.016 -13.763 -18.014 1.00 82.44 110 GLY A O 1
ATOM 834 N N . LEU A 1 111 ? 23.921 -12.426 -16.188 1.00 84.88 111 LEU A N 1
ATOM 835 C CA . LEU A 1 111 ? 24.897 -13.132 -15.377 1.00 84.88 111 LEU A CA 1
ATOM 836 C C . LEU A 1 111 ? 24.150 -13.892 -14.246 1.00 84.88 111 LEU A C 1
ATOM 838 O O . LEU A 1 111 ? 22.934 -14.048 -14.302 1.00 84.88 111 LEU A O 1
ATOM 842 N N . THR A 1 112 ? 24.844 -14.675 -13.425 1.00 85.44 112 THR A N 1
ATOM 843 C CA . THR A 1 112 ? 24.205 -15.445 -12.346 1.00 85.44 112 THR A CA 1
ATOM 844 C C . THR A 1 112 ? 25.111 -15.533 -11.119 1.00 85.44 112 THR A C 1
ATOM 846 O O . THR A 1 112 ? 26.233 -16.053 -11.195 1.00 85.44 112 THR A O 1
ATOM 849 N N . ASP A 1 113 ? 24.539 -15.173 -9.976 1.00 82.88 113 ASP A N 1
ATOM 850 C CA . ASP A 1 113 ? 25.118 -15.093 -8.634 1.00 82.88 113 ASP A CA 1
ATOM 851 C C . ASP A 1 113 ? 26.336 -14.135 -8.517 1.00 82.88 113 ASP A C 1
ATOM 853 O O . ASP A 1 113 ? 27.224 -14.357 -7.681 1.00 82.88 113 ASP A O 1
ATOM 857 N N . GLU A 1 114 ? 26.432 -13.108 -9.368 1.00 76.81 114 GLU A N 1
ATOM 858 C CA . GLU A 1 114 ? 27.357 -11.967 -9.257 1.00 76.81 114 GLU A CA 1
ATOM 859 C C . GLU A 1 114 ? 26.811 -10.993 -8.241 1.00 76.81 114 GLU A C 1
ATOM 861 O O . GLU A 1 114 ? 25.625 -10.743 -8.198 1.00 76.81 114 GLU A O 1
ATOM 866 N N . ASP A 1 115 ? 27.655 -10.472 -7.363 1.00 82.44 115 ASP A N 1
ATOM 867 C CA . ASP A 1 115 ? 27.191 -9.502 -6.372 1.00 82.44 115 ASP A CA 1
ATOM 868 C C . ASP A 1 115 ? 26.208 -10.120 -5.374 1.00 82.44 115 ASP A C 1
ATOM 870 O O . ASP A 1 115 ? 25.207 -9.532 -4.973 1.00 82.44 115 ASP A O 1
ATOM 874 N N . ASN A 1 116 ? 26.522 -11.336 -4.920 1.00 85.88 116 ASN A N 1
ATOM 875 C CA . ASN A 1 116 ? 25.753 -11.984 -3.866 1.00 85.88 116 ASN A CA 1
ATOM 876 C C . ASN A 1 116 ? 25.721 -11.107 -2.616 1.00 85.88 116 ASN A C 1
ATOM 878 O O . ASN A 1 116 ? 26.754 -10.765 -2.043 1.00 85.88 116 ASN A O 1
ATOM 882 N N . ALA A 1 117 ? 24.533 -10.821 -2.115 1.00 85.31 117 ALA A N 1
ATOM 883 C CA . ALA A 1 117 ? 24.357 -10.115 -0.867 1.00 85.31 117 ALA A CA 1
ATOM 884 C C . ALA A 1 117 ? 24.628 -11.000 0.350 1.00 85.31 117 ALA A C 1
ATOM 886 O O . ALA A 1 117 ? 24.437 -12.219 0.341 1.00 85.31 117 ALA A O 1
ATOM 887 N N . ALA A 1 118 ? 24.954 -10.365 1.478 1.00 85.69 118 ALA A N 1
ATOM 888 C CA . ALA A 1 118 ? 24.866 -11.035 2.769 1.00 85.69 118 ALA A CA 1
ATOM 889 C C . ALA A 1 118 ? 23.393 -11.326 3.093 1.00 85.69 118 ALA A C 1
ATOM 891 O O . ALA A 1 118 ? 22.649 -10.442 3.530 1.00 85.69 118 ALA A O 1
ATOM 892 N N . LEU A 1 119 ? 22.984 -12.578 2.900 1.00 83.94 119 LEU A N 1
ATOM 893 C CA . LEU A 1 119 ? 21.624 -13.008 3.189 1.00 83.94 119 LEU A CA 1
ATOM 894 C C . LEU A 1 119 ? 21.329 -12.972 4.687 1.00 83.94 119 LEU A C 1
ATOM 896 O O . LEU A 1 119 ? 22.146 -13.343 5.536 1.00 83.94 119 LEU A O 1
ATOM 900 N N . THR A 1 120 ? 20.109 -12.570 5.013 1.00 83.88 120 THR A N 1
ATOM 901 C CA . THR A 1 120 ? 19.524 -12.772 6.335 1.00 83.88 120 THR A CA 1
ATOM 902 C C . THR A 1 120 ? 19.258 -14.263 6.592 1.00 83.88 120 THR A C 1
ATOM 904 O O . THR A 1 120 ? 19.317 -15.096 5.689 1.00 83.88 120 THR A O 1
ATOM 907 N N . GLU A 1 121 ? 18.896 -14.632 7.827 1.00 84.94 121 GLU A N 1
ATOM 908 C CA . GLU A 1 121 ? 18.559 -16.027 8.179 1.00 84.94 121 GLU A CA 1
ATOM 909 C C . GLU A 1 121 ? 17.415 -16.622 7.333 1.00 84.94 121 GLU A C 1
ATOM 911 O O . GLU A 1 121 ? 17.308 -17.840 7.206 1.00 84.94 121 GLU A O 1
ATOM 916 N N . ASN A 1 122 ? 16.560 -15.775 6.749 1.00 82.94 122 ASN A N 1
ATOM 917 C CA . ASN A 1 122 ? 15.481 -16.160 5.836 1.00 82.94 122 ASN A CA 1
ATOM 918 C C . ASN A 1 122 ? 15.878 -16.164 4.352 1.00 82.94 122 ASN A C 1
ATOM 920 O O . ASN A 1 122 ? 15.002 -16.352 3.515 1.00 82.94 122 ASN A O 1
ATOM 924 N N . GLY A 1 123 ? 17.157 -15.970 4.023 1.00 86.12 123 GLY A N 1
ATOM 925 C CA . GLY A 1 123 ? 17.627 -15.984 2.640 1.00 86.12 123 GLY A CA 1
ATOM 926 C C . GLY A 1 123 ? 17.247 -14.736 1.842 1.00 86.12 123 GLY A C 1
ATOM 927 O O . GLY A 1 123 ? 17.155 -14.831 0.628 1.00 86.12 123 GLY A O 1
ATOM 928 N N . CYS A 1 124 ? 16.994 -13.598 2.499 1.00 89.38 124 CYS A N 1
ATOM 929 C CA . CYS A 1 124 ? 16.628 -12.344 1.838 1.00 89.38 124 CYS A CA 1
ATOM 930 C C . CYS A 1 124 ? 17.691 -11.262 2.022 1.00 89.38 124 CYS A C 1
ATOM 932 O O . CYS A 1 124 ? 18.516 -11.325 2.935 1.00 89.38 124 CYS A O 1
ATOM 934 N N . LEU A 1 125 ? 17.622 -10.226 1.183 1.00 88.38 125 LEU A N 1
ATOM 935 C CA . LEU A 1 125 ? 18.397 -9.003 1.370 1.00 88.38 125 LEU A CA 1
ATOM 936 C C . LEU A 1 125 ? 18.028 -8.319 2.701 1.00 88.38 125 LEU A C 1
ATOM 938 O O . LEU A 1 125 ? 16.863 -8.366 3.118 1.00 88.38 125 LEU A O 1
ATOM 942 N N . PRO A 1 126 ? 18.971 -7.632 3.372 1.00 87.81 126 PRO A N 1
ATOM 943 C CA . PRO A 1 126 ? 18.672 -6.860 4.572 1.00 87.81 126 PRO A CA 1
ATOM 944 C C . PRO A 1 126 ? 17.507 -5.882 4.362 1.00 87.81 126 PRO A C 1
ATOM 946 O O . PRO A 1 126 ? 17.528 -5.029 3.481 1.00 87.81 126 PRO A O 1
ATOM 949 N N . GLY A 1 127 ? 16.481 -5.986 5.209 1.00 91.38 127 GLY A N 1
ATOM 950 C CA . GLY A 1 127 ? 15.259 -5.182 5.103 1.00 91.38 127 GLY A CA 1
ATOM 951 C C . GLY A 1 127 ? 14.166 -5.761 4.216 1.00 91.38 127 GLY A C 1
ATOM 952 O O . GLY A 1 127 ? 13.101 -5.158 4.120 1.00 91.38 127 GLY A O 1
ATOM 953 N N . TRP A 1 128 ? 14.377 -6.940 3.640 1.00 93.69 128 TRP A N 1
ATOM 954 C CA . TRP A 1 128 ? 13.362 -7.677 2.901 1.00 93.69 128 TRP A CA 1
ATOM 955 C C . TRP A 1 128 ? 12.986 -8.970 3.628 1.00 93.69 128 TRP A C 1
ATOM 957 O O . TRP A 1 128 ? 13.797 -9.596 4.314 1.00 93.69 128 TRP A O 1
ATOM 967 N N . TYR A 1 129 ? 11.723 -9.367 3.509 1.00 94.69 129 TYR A N 1
ATOM 968 C CA . TYR A 1 129 ? 11.200 -10.603 4.086 1.00 94.69 129 TYR A CA 1
ATOM 969 C C . TYR A 1 129 ? 10.112 -11.217 3.195 1.00 94.69 129 TYR A C 1
ATOM 971 O O . TYR A 1 129 ? 9.740 -10.653 2.166 1.00 94.69 129 TYR A O 1
ATOM 979 N N . GLY A 1 130 ? 9.608 -12.385 3.602 1.00 91.62 130 GLY A N 1
ATOM 980 C CA . GLY A 1 130 ? 8.651 -13.183 2.834 1.00 91.62 130 GLY A CA 1
ATOM 981 C C . GLY A 1 130 ? 9.305 -14.346 2.104 1.00 91.62 130 GLY A C 1
ATOM 982 O O . GLY A 1 130 ? 10.522 -14.387 1.949 1.00 91.62 130 GLY A O 1
ATOM 983 N N . THR A 1 131 ? 8.487 -15.285 1.634 1.00 89.19 131 THR A N 1
ATOM 984 C CA . THR A 1 131 ? 8.932 -16.478 0.895 1.00 89.19 131 THR A CA 1
ATOM 985 C C . THR A 1 131 ? 9.675 -16.117 -0.392 1.00 89.19 131 THR A C 1
ATOM 987 O O . THR A 1 131 ? 10.525 -16.880 -0.841 1.00 89.19 131 THR A O 1
ATOM 990 N N . TYR A 1 132 ? 9.372 -14.952 -0.971 1.00 88.94 132 TYR A N 1
ATOM 991 C CA . TYR A 1 132 ? 9.985 -14.452 -2.203 1.00 88.94 132 TYR A CA 1
ATOM 992 C C . TYR A 1 132 ? 10.778 -13.155 -1.999 1.00 88.94 132 TYR A C 1
ATOM 994 O O . TYR A 1 132 ? 11.043 -12.464 -2.976 1.00 88.94 132 TYR A O 1
ATOM 1002 N N . CYS A 1 133 ? 11.116 -12.801 -0.751 1.00 90.00 133 CYS A N 1
ATOM 1003 C CA . CYS A 1 133 ? 11.833 -11.563 -0.418 1.00 90.00 133 CYS A CA 1
ATOM 1004 C C . CYS A 1 133 ? 11.187 -10.302 -1.017 1.00 90.00 133 CYS A C 1
ATOM 1006 O O . CYS A 1 133 ? 11.857 -9.355 -1.407 1.00 90.00 133 CYS A O 1
ATOM 1008 N N . ASP A 1 134 ? 9.859 -10.299 -1.089 1.00 92.56 134 ASP A N 1
ATOM 1009 C CA . ASP A 1 134 ? 9.048 -9.348 -1.841 1.00 92.56 134 ASP A CA 1
ATOM 1010 C C . ASP A 1 134 ? 8.168 -8.489 -0.919 1.00 92.56 134 ASP A C 1
ATOM 1012 O O . ASP A 1 134 ? 7.102 -7.993 -1.307 1.00 92.56 134 ASP A O 1
ATOM 1016 N N . MET A 1 135 ? 8.602 -8.341 0.333 1.00 93.69 135 MET A N 1
ATOM 1017 C CA . MET A 1 135 ? 8.004 -7.466 1.330 1.00 93.69 135 MET A CA 1
ATOM 1018 C C . MET A 1 135 ? 9.085 -6.661 2.039 1.00 93.69 135 MET A C 1
ATOM 1020 O O . MET A 1 135 ? 10.074 -7.207 2.525 1.00 93.69 135 MET A O 1
ATOM 1024 N N . LEU A 1 136 ? 8.868 -5.349 2.122 1.00 95.19 136 LEU A N 1
ATOM 1025 C CA . LEU A 1 136 ? 9.809 -4.432 2.748 1.00 95.19 136 LEU A CA 1
ATOM 1026 C C . LEU A 1 136 ? 9.528 -4.312 4.247 1.00 95.19 136 LEU A C 1
ATOM 1028 O O . LEU A 1 136 ? 8.396 -4.059 4.679 1.00 95.19 136 LEU A O 1
ATOM 1032 N N . CYS A 1 137 ? 10.582 -4.444 5.035 1.00 96.44 137 CYS A N 1
ATOM 1033 C CA . CYS A 1 137 ? 10.603 -4.199 6.461 1.00 96.44 137 CYS A CA 1
ATOM 1034 C C . CYS A 1 137 ? 10.388 -2.711 6.744 1.00 96.44 137 CYS A C 1
ATOM 1036 O O . CYS A 1 137 ? 11.116 -1.842 6.267 1.00 96.44 137 CYS A O 1
ATOM 1038 N N . ARG A 1 138 ? 9.356 -2.400 7.531 1.00 96.44 138 ARG A N 1
ATOM 1039 C CA . ARG A 1 138 ? 9.009 -1.019 7.903 1.00 96.44 138 ARG A CA 1
ATOM 1040 C C . ARG A 1 138 ? 9.004 -0.818 9.410 1.00 96.44 138 ARG A C 1
ATOM 1042 O O . ARG A 1 138 ? 8.218 -0.034 9.933 1.00 96.44 138 ARG A O 1
ATOM 1049 N N . CYS A 1 139 ? 9.883 -1.539 10.090 1.00 96.81 139 CYS A N 1
ATOM 1050 C CA . CYS A 1 139 ? 10.180 -1.364 11.504 1.00 96.81 139 CYS A CA 1
ATOM 1051 C C . CYS A 1 139 ? 11.268 -0.301 11.682 1.00 96.81 139 CYS A C 1
ATOM 1053 O O . CYS A 1 139 ? 12.112 -0.110 10.802 1.00 96.81 139 CYS A O 1
ATOM 1055 N N . GLU A 1 140 ? 11.263 0.401 12.813 1.00 95.69 140 GLU A N 1
ATOM 1056 C CA . GLU A 1 140 ? 12.341 1.328 13.159 1.00 95.69 140 GLU A CA 1
ATOM 1057 C C . GLU A 1 140 ? 13.705 0.625 13.101 1.00 95.69 140 GLU A C 1
ATOM 1059 O O . GLU A 1 140 ? 13.839 -0.543 13.465 1.00 95.69 140 GLU A O 1
ATOM 1064 N N . ASN A 1 141 ? 14.710 1.331 12.572 1.00 94.69 141 ASN A N 1
ATOM 1065 C CA . ASN A 1 141 ? 16.065 0.814 12.342 1.00 94.69 141 ASN A CA 1
ATOM 1066 C C . ASN A 1 141 ? 16.142 -0.461 11.481 1.00 94.69 141 ASN A C 1
ATOM 1068 O O . ASN A 1 141 ? 17.158 -1.150 11.519 1.00 94.69 141 ASN A O 1
ATOM 1072 N N . ASN A 1 142 ? 15.097 -0.771 10.700 1.00 94.19 142 ASN A N 1
ATOM 1073 C CA . ASN A 1 142 ? 15.022 -1.988 9.890 1.00 94.19 142 ASN A CA 1
ATOM 1074 C C . ASN A 1 142 ? 15.067 -3.284 10.735 1.00 94.19 142 ASN A C 1
ATOM 1076 O O . ASN A 1 142 ? 15.528 -4.331 10.285 1.00 94.19 142 ASN A O 1
ATOM 1080 N N . GLU A 1 143 ? 14.608 -3.219 11.991 1.00 95.06 143 GLU A N 1
ATOM 1081 C CA . GLU A 1 143 ? 14.668 -4.325 12.952 1.00 95.06 143 GLU A CA 1
ATOM 1082 C C . GLU A 1 143 ? 13.406 -5.209 12.930 1.00 95.06 143 GLU A C 1
ATOM 1084 O O . GLU A 1 143 ? 12.622 -5.257 13.883 1.00 95.06 143 GLU A O 1
ATOM 1089 N N . CYS A 1 144 ? 13.220 -5.945 11.839 1.00 95.81 144 CYS A N 1
ATOM 1090 C CA . CYS A 1 144 ? 12.203 -6.995 11.718 1.00 95.81 144 CYS A CA 1
ATOM 1091 C C . CYS A 1 144 ? 12.752 -8.387 12.061 1.00 95.81 144 CYS A C 1
ATOM 1093 O O . CYS A 1 144 ? 13.953 -8.659 12.010 1.00 95.81 144 CYS A O 1
ATOM 1095 N N . LEU A 1 145 ? 11.833 -9.275 12.425 1.00 94.94 145 LEU A N 1
ATOM 1096 C CA . LEU A 1 145 ? 12.007 -10.720 12.433 1.00 94.94 145 LEU A CA 1
ATOM 1097 C C . LEU A 1 145 ? 11.885 -11.265 11.003 1.00 94.94 145 LEU A C 1
ATOM 1099 O O . LEU A 1 145 ? 11.413 -10.578 10.100 1.00 94.94 145 LEU A O 1
ATOM 1103 N N . THR A 1 146 ? 12.230 -12.535 10.805 1.00 91.56 146 THR A N 1
ATOM 1104 C CA . THR A 1 146 ? 12.058 -13.229 9.514 1.00 91.56 146 THR A CA 1
ATOM 1105 C C . THR A 1 146 ? 10.595 -13.318 9.068 1.00 91.56 146 THR A C 1
ATOM 1107 O O . THR A 1 146 ? 10.319 -13.407 7.875 1.00 91.56 146 THR A O 1
ATOM 1110 N N . SER A 1 147 ? 9.647 -13.238 10.009 1.00 93.25 147 SER A N 1
ATOM 1111 C CA . SER A 1 147 ? 8.218 -13.113 9.715 1.00 93.25 147 SER A CA 1
ATOM 1112 C C . SER A 1 147 ? 7.826 -11.726 9.202 1.00 93.25 147 SER A C 1
ATOM 1114 O O . SER A 1 147 ? 6.695 -11.562 8.770 1.00 93.25 147 SER A O 1
ATOM 1116 N N . GLY A 1 148 ? 8.701 -10.720 9.279 1.00 95.12 148 GLY A N 1
ATOM 1117 C CA . GLY A 1 148 ? 8.393 -9.312 9.013 1.00 95.12 148 GLY A CA 1
ATOM 1118 C C . GLY A 1 148 ? 7.819 -8.549 10.208 1.00 95.12 148 GLY A C 1
ATOM 1119 O O . GLY A 1 148 ? 7.648 -7.333 10.131 1.00 95.12 148 GLY A O 1
ATOM 1120 N N . ASP A 1 149 ? 7.510 -9.230 11.316 1.00 96.00 149 ASP A N 1
ATOM 1121 C CA . ASP A 1 149 ? 7.074 -8.564 12.545 1.00 96.00 149 ASP A CA 1
ATOM 1122 C C . ASP A 1 149 ? 8.231 -7.766 13.147 1.00 96.00 149 ASP A C 1
ATOM 1124 O O . ASP A 1 149 ? 9.384 -8.192 13.091 1.00 96.00 149 ASP A O 1
ATOM 1128 N N . CYS A 1 150 ? 7.944 -6.619 13.759 1.00 95.94 150 CYS A N 1
ATOM 1129 C CA . CYS A 1 150 ? 8.984 -5.871 14.458 1.00 95.94 150 CYS A CA 1
ATOM 1130 C C . CYS A 1 150 ? 9.452 -6.622 15.704 1.00 95.94 150 CYS A C 1
ATOM 1132 O O . CYS A 1 150 ? 8.659 -7.279 16.384 1.00 95.94 150 CYS A O 1
ATOM 1134 N N . LYS A 1 151 ? 10.745 -6.499 16.022 1.00 95.62 151 LYS A N 1
ATOM 1135 C CA . LYS A 1 151 ? 11.291 -7.007 17.286 1.00 95.62 151 LYS A CA 1
ATOM 1136 C C . LYS A 1 151 ? 10.584 -6.363 18.484 1.00 95.62 151 LYS A C 1
ATOM 1138 O O . LYS A 1 151 ? 9.972 -5.299 18.384 1.00 95.62 151 LYS A O 1
ATOM 1143 N N . GLU A 1 152 ? 10.679 -7.000 19.648 1.00 93.75 152 GLU A N 1
ATOM 1144 C CA . GLU A 1 152 ? 10.098 -6.456 20.878 1.00 93.75 152 GLU A CA 1
ATOM 1145 C C . GLU A 1 152 ? 10.601 -5.029 21.151 1.00 93.75 152 GLU A C 1
ATOM 1147 O O . GLU A 1 152 ? 11.798 -4.756 21.087 1.00 93.75 152 GLU A O 1
ATOM 1152 N N . ASN A 1 153 ? 9.682 -4.125 21.502 1.00 92.06 153 ASN A N 1
ATOM 1153 C CA . ASN A 1 153 ? 9.934 -2.693 21.726 1.00 92.06 153 ASN A CA 1
ATOM 1154 C C . ASN A 1 153 ? 10.366 -1.885 20.489 1.00 92.06 153 ASN A C 1
ATOM 1156 O O . ASN A 1 153 ? 10.663 -0.700 20.633 1.00 92.06 153 ASN A O 1
ATOM 1160 N N . VAL A 1 154 ? 10.351 -2.477 19.294 1.00 94.19 154 VAL A N 1
ATOM 1161 C CA . VAL A 1 154 ? 10.532 -1.761 18.027 1.00 94.19 154 VAL A CA 1
ATOM 1162 C C . VAL A 1 154 ? 9.158 -1.435 17.456 1.00 94.19 154 VAL A C 1
ATOM 1164 O O . VAL A 1 154 ? 8.288 -2.303 17.368 1.00 94.19 154 VAL A O 1
ATOM 1167 N N . SER A 1 155 ? 8.937 -0.173 17.089 1.00 95.06 155 SER A N 1
ATOM 1168 C CA . SER A 1 155 ? 7.676 0.254 16.488 1.00 95.06 155 SER A CA 1
ATOM 1169 C C . SER A 1 155 ? 7.776 0.346 14.964 1.00 95.06 155 SER A C 1
ATOM 1171 O O . SER A 1 155 ? 8.847 0.189 14.374 1.00 95.06 155 SER A O 1
ATOM 1173 N N . CYS A 1 156 ? 6.639 0.551 14.302 1.00 97.00 156 CYS A N 1
ATOM 1174 C CA . CYS A 1 156 ? 6.633 0.825 12.871 1.00 97.00 156 CYS A CA 1
ATOM 1175 C C . CYS A 1 156 ? 7.261 2.189 12.578 1.00 97.00 156 CYS A C 1
ATOM 1177 O O . CYS A 1 156 ? 7.065 3.144 13.330 1.00 97.00 156 CYS A O 1
ATOM 1179 N N . LEU A 1 157 ? 7.924 2.305 11.428 1.00 96.12 157 LEU A N 1
ATOM 1180 C CA . LEU A 1 157 ? 8.364 3.586 10.888 1.00 96.12 157 LEU A CA 1
ATOM 1181 C C . LEU A 1 157 ? 7.187 4.563 10.799 1.00 96.12 157 LEU A C 1
ATOM 1183 O O . LEU A 1 157 ? 6.057 4.189 10.466 1.00 96.12 157 LEU A O 1
ATOM 1187 N N . ALA A 1 158 ? 7.466 5.841 11.054 1.00 95.12 158 ALA A N 1
ATOM 1188 C CA . ALA A 1 158 ? 6.467 6.894 10.951 1.00 95.12 158 ALA A CA 1
ATOM 1189 C C . ALA A 1 158 ? 5.793 6.877 9.567 1.00 95.12 158 ALA A C 1
ATOM 1191 O O . ALA A 1 158 ? 6.453 6.917 8.531 1.00 95.12 158 ALA A O 1
ATOM 1192 N N . GLY A 1 159 ? 4.461 6.823 9.563 1.00 96.25 159 GLY A N 1
ATOM 1193 C CA . GLY A 1 159 ? 3.663 6.682 8.343 1.00 96.25 159 GLY A CA 1
ATOM 1194 C C . GLY A 1 159 ? 3.282 5.241 8.007 1.00 96.25 159 GLY A C 1
ATOM 1195 O O . GLY A 1 159 ? 2.649 5.034 6.975 1.00 96.25 159 GLY A O 1
ATOM 1196 N N . PHE A 1 160 ? 3.607 4.268 8.864 1.00 97.06 160 PHE A N 1
ATOM 1197 C CA . PHE A 1 160 ? 3.211 2.869 8.714 1.00 97.06 160 PHE A CA 1
ATOM 1198 C C . PHE A 1 160 ? 2.649 2.278 10.009 1.00 97.06 160 PHE A C 1
ATOM 1200 O O . PHE A 1 160 ? 2.962 2.739 11.107 1.00 97.06 160 PHE A O 1
ATOM 1207 N N . PHE A 1 161 ? 1.782 1.272 9.883 1.00 97.25 161 PHE A N 1
ATOM 1208 C CA . PHE A 1 161 ? 1.167 0.585 11.019 1.00 97.25 161 PHE A CA 1
ATOM 1209 C C . PHE A 1 161 ? 0.588 -0.792 10.645 1.00 97.25 161 PHE A C 1
ATOM 1211 O O . PHE A 1 161 ? 0.631 -1.217 9.490 1.00 97.25 161 PHE A O 1
ATOM 1218 N N . GLY A 1 162 ? 0.005 -1.467 11.641 1.00 95.00 162 GLY A N 1
ATOM 1219 C CA . GLY A 1 162 ? -0.638 -2.776 11.501 1.00 95.00 162 GLY A CA 1
ATOM 1220 C C . GLY A 1 162 ? 0.346 -3.936 11.622 1.00 95.00 162 GLY A C 1
ATOM 1221 O O . GLY A 1 162 ? 1.489 -3.743 12.036 1.00 95.00 162 GLY A O 1
ATOM 1222 N N . GLN A 1 163 ? -0.112 -5.146 11.301 1.00 93.75 163 GLN A N 1
ATOM 1223 C CA . GLN A 1 163 ? 0.751 -6.327 11.312 1.00 93.75 163 GLN A CA 1
ATOM 1224 C C . GLN A 1 163 ? 1.892 -6.149 10.297 1.00 93.75 163 GLN A C 1
ATOM 1226 O O . GLN A 1 163 ? 1.661 -5.674 9.183 1.00 93.75 163 GLN A O 1
ATOM 1231 N N . GLN A 1 164 ? 3.125 -6.450 10.723 1.00 96.06 164 GLN A N 1
ATOM 1232 C CA . GLN A 1 164 ? 4.358 -6.288 9.934 1.00 96.06 164 GLN A CA 1
ATOM 1233 C C . GLN A 1 164 ? 4.552 -4.878 9.323 1.00 96.06 164 GLN A C 1
ATOM 1235 O O . GLN A 1 164 ? 5.285 -4.706 8.349 1.00 96.06 164 GLN A O 1
ATOM 1240 N N . CYS A 1 165 ? 3.876 -3.852 9.859 1.00 96.81 165 CYS A N 1
ATOM 1241 C CA . CYS A 1 165 ? 3.954 -2.461 9.397 1.00 96.81 165 CYS A CA 1
ATOM 1242 C C . CYS A 1 165 ? 3.648 -2.253 7.901 1.00 96.81 165 CYS A C 1
ATOM 1244 O O . CYS A 1 165 ? 4.221 -1.372 7.259 1.00 96.81 165 CYS A O 1
ATOM 1246 N N . GLN A 1 166 ? 2.745 -3.055 7.330 1.00 95.88 166 GLN A N 1
ATOM 1247 C CA . GLN A 1 166 ? 2.470 -3.029 5.888 1.00 95.88 166 GLN A CA 1
ATOM 1248 C C . GLN A 1 166 ? 1.426 -1.992 5.455 1.00 95.88 166 GLN A C 1
ATOM 1250 O O . GLN A 1 166 ? 1.336 -1.667 4.269 1.00 95.88 166 GLN A O 1
ATOM 1255 N N . TYR A 1 167 ? 0.647 -1.432 6.383 1.00 96.69 167 TYR A N 1
ATOM 1256 C CA . TYR A 1 167 ? -0.336 -0.407 6.042 1.00 96.69 167 TYR A CA 1
ATOM 1257 C C . TYR A 1 167 ? 0.258 0.985 6.116 1.00 96.69 167 TYR A C 1
ATOM 1259 O O . TYR A 1 167 ? 0.847 1.367 7.125 1.00 96.69 167 TYR A O 1
ATOM 1267 N N . LYS A 1 168 ? 0.016 1.781 5.076 1.00 96.50 168 LYS A N 1
ATOM 1268 C CA . LYS A 1 168 ? 0.365 3.200 5.077 1.00 96.50 168 LYS A CA 1
ATOM 1269 C C . LYS A 1 168 ? -0.618 3.988 5.940 1.00 96.50 168 LYS A C 1
ATOM 1271 O O . LYS A 1 168 ? -1.829 3.942 5.712 1.00 96.50 168 LYS A O 1
ATOM 1276 N N . ASP A 1 169 ? -0.084 4.722 6.907 1.00 97.62 169 ASP A N 1
ATOM 1277 C CA . ASP A 1 169 ? -0.826 5.544 7.853 1.00 97.62 169 ASP A CA 1
ATOM 1278 C C . ASP A 1 169 ? -0.928 6.996 7.383 1.00 97.62 169 ASP A C 1
ATOM 1280 O O . ASP A 1 169 ? -0.008 7.809 7.518 1.00 97.62 169 ASP A O 1
ATOM 1284 N N . LEU A 1 170 ? -2.089 7.347 6.848 1.00 97.50 170 LEU A N 1
ATOM 1285 C CA . LEU A 1 170 ? -2.330 8.657 6.254 1.00 97.50 170 LEU A CA 1
ATOM 1286 C C . LEU A 1 170 ? -2.432 9.777 7.289 1.00 97.50 170 LEU A C 1
ATOM 1288 O O . LEU A 1 170 ? -2.305 10.954 6.938 1.00 97.50 170 LEU A O 1
ATOM 1292 N N . ILE A 1 171 ? -2.664 9.453 8.564 1.00 97.56 171 ILE A N 1
ATOM 1293 C CA . ILE A 1 171 ? -2.814 10.481 9.596 1.00 97.56 171 ILE A CA 1
ATOM 1294 C C . ILE A 1 171 ? -1.495 11.206 9.881 1.00 97.56 171 ILE A C 1
ATOM 1296 O O . ILE A 1 171 ? -1.515 12.386 10.225 1.00 97.56 171 ILE A O 1
ATOM 1300 N N . MET A 1 172 ? -0.356 10.545 9.656 1.00 97.25 172 MET A N 1
ATOM 1301 C CA . MET A 1 172 ? 0.971 11.103 9.928 1.00 97.25 172 MET A CA 1
ATOM 1302 C C . MET A 1 172 ? 1.285 12.307 9.036 1.00 97.25 172 MET A C 1
ATOM 1304 O O . MET A 1 172 ? 1.915 13.260 9.483 1.00 97.25 172 MET A O 1
ATOM 1308 N N . THR A 1 173 ? 0.767 12.316 7.806 1.00 96.56 173 THR A N 1
ATOM 1309 C CA . THR A 1 173 ? 0.898 13.436 6.859 1.00 96.56 173 THR A CA 1
ATOM 1310 C C . THR A 1 173 ? -0.300 14.392 6.871 1.00 96.56 173 THR A C 1
ATOM 1312 O O . THR A 1 173 ? -0.344 15.336 6.086 1.00 96.56 173 THR A O 1
ATOM 1315 N N . SER A 1 174 ? -1.308 14.137 7.709 1.00 97.75 174 SER A N 1
ATOM 1316 C CA . SER A 1 174 ? -2.557 14.906 7.742 1.00 97.75 174 SER A CA 1
ATOM 1317 C C . SER A 1 174 ? -2.510 16.061 8.739 1.00 97.75 174 SER A C 1
ATOM 1319 O O . SER A 1 174 ? -1.809 16.021 9.752 1.00 97.75 174 SER A O 1
ATOM 1321 N N . THR A 1 175 ? -3.325 17.086 8.501 1.00 98.00 175 THR A N 1
ATOM 1322 C CA . THR A 1 175 ? -3.641 18.094 9.519 1.00 98.00 175 THR A CA 1
ATOM 1323 C C . THR A 1 175 ? -4.789 17.577 10.379 1.00 98.00 175 THR A C 1
ATOM 1325 O O . THR A 1 175 ? -5.843 17.224 9.849 1.00 98.00 175 THR A O 1
ATOM 1328 N N . VAL A 1 176 ? -4.606 17.527 11.696 1.00 98.31 176 VAL A N 1
ATOM 1329 C CA . VAL A 1 176 ? -5.592 16.975 12.637 1.00 98.31 176 VAL A CA 1
ATOM 1330 C C . VAL A 1 176 ? -6.061 18.041 13.625 1.00 98.31 176 VAL A C 1
ATOM 1332 O O . VAL A 1 176 ? -5.344 18.996 13.902 1.00 98.31 176 VAL A O 1
ATOM 1335 N N . SER A 1 177 ? -7.276 17.900 14.158 1.00 98.06 177 SER A N 1
ATOM 1336 C CA . SER A 1 177 ? -7.799 18.811 15.190 1.00 98.06 177 SER A CA 1
ATOM 1337 C C . SER A 1 177 ? -7.150 18.619 16.565 1.00 98.06 177 SER A C 1
ATOM 1339 O O . SER A 1 177 ? -7.228 19.521 17.393 1.00 98.06 177 SER A O 1
ATOM 1341 N N . GLN A 1 178 ? -6.561 17.447 16.817 1.00 97.94 178 GLN A N 1
ATOM 1342 C CA . GLN A 1 178 ? -5.822 17.097 18.035 1.00 97.94 178 GLN A CA 1
ATOM 1343 C C . GLN A 1 178 ? -4.565 16.319 17.626 1.00 97.94 178 GLN A C 1
ATOM 1345 O O . GLN A 1 178 ? -4.676 15.245 17.034 1.00 97.94 178 GLN A O 1
ATOM 1350 N N . GLU A 1 179 ? -3.373 16.862 17.887 1.00 97.62 179 GLU A N 1
ATOM 1351 C CA . GLU A 1 179 ? -2.101 16.243 17.468 1.00 97.62 179 GLU A CA 1
ATOM 1352 C C . GLU A 1 179 ? -1.821 14.927 18.209 1.00 97.62 179 GLU A C 1
ATOM 1354 O O . GLU A 1 179 ? -1.144 14.048 17.678 1.00 97.62 179 GLU A O 1
ATOM 1359 N N . GLU A 1 180 ? -2.432 14.725 19.378 1.00 97.19 180 GLU A N 1
ATOM 1360 C CA . GLU A 1 180 ? -2.389 13.478 20.144 1.00 97.19 180 GLU A CA 1
ATOM 1361 C C . GLU A 1 180 ? -2.917 12.275 19.341 1.00 97.19 180 GLU A C 1
ATOM 1363 O O . GLU A 1 180 ? -2.526 11.140 19.600 1.00 97.19 180 GLU A O 1
ATOM 1368 N N . MET A 1 181 ? -3.732 12.493 18.299 1.00 96.12 181 MET A N 1
ATOM 1369 C CA . MET A 1 181 ? -4.178 11.425 17.391 1.00 96.12 181 MET A CA 1
ATOM 1370 C C . MET A 1 181 ? -3.013 10.743 16.646 1.00 96.12 181 MET A C 1
ATOM 1372 O O . MET A 1 181 ? -3.121 9.573 16.263 1.00 96.12 181 MET A O 1
ATOM 1376 N N . LYS A 1 182 ? -1.908 11.468 16.428 1.00 96.19 182 LYS A N 1
ATOM 1377 C CA . LYS A 1 182 ? -0.710 10.978 15.729 1.00 96.19 182 LYS A CA 1
ATOM 1378 C C . LYS A 1 182 ? 0.287 10.284 16.651 1.00 96.19 182 LYS A C 1
ATOM 1380 O O . LYS A 1 182 ? 1.258 9.722 16.155 1.00 96.19 182 LYS A O 1
ATOM 1385 N N . PHE A 1 183 ? 0.084 10.311 17.969 1.00 94.06 183 PHE A N 1
ATOM 1386 C CA . PHE A 1 183 ? 1.010 9.659 18.890 1.00 94.06 183 PHE A CA 1
ATOM 1387 C C . PHE A 1 183 ? 1.055 8.143 18.626 1.00 94.06 183 PHE A C 1
ATOM 1389 O O . PHE A 1 183 ? 0.030 7.500 18.383 1.00 94.06 183 PHE A O 1
ATOM 1396 N N . ARG A 1 184 ? 2.263 7.575 18.650 1.00 92.62 184 ARG A N 1
ATOM 1397 C CA . ARG A 1 184 ? 2.525 6.139 18.517 1.00 92.62 184 ARG A CA 1
ATOM 1398 C C . ARG A 1 184 ? 3.363 5.703 19.715 1.00 92.62 184 ARG A C 1
ATOM 1400 O O . ARG A 1 184 ? 4.319 6.383 20.073 1.00 92.62 184 ARG A O 1
ATOM 1407 N N . SER A 1 185 ? 2.999 4.587 20.339 1.00 88.56 185 SER A N 1
ATOM 1408 C CA . SER A 1 185 ? 3.832 3.914 21.341 1.00 88.56 185 SER A CA 1
ATOM 1409 C C . SER A 1 185 ? 3.864 2.424 21.053 1.00 88.56 185 SER A C 1
ATOM 1411 O O . SER A 1 185 ? 2.866 1.855 20.612 1.00 88.56 185 SER A O 1
ATOM 1413 N N . ALA A 1 186 ? 5.008 1.802 21.343 1.00 86.44 186 ALA A N 1
ATOM 1414 C CA . ALA A 1 186 ? 5.153 0.351 21.346 1.00 86.44 186 ALA A CA 1
ATOM 1415 C C . ALA A 1 186 ? 4.195 -0.308 22.355 1.00 86.44 186 ALA A C 1
ATOM 1417 O O . ALA A 1 186 ? 3.706 -1.410 22.126 1.00 86.44 186 ALA A O 1
ATOM 1418 N N . THR A 1 187 ? 3.886 0.381 23.462 1.00 90.00 187 THR A N 1
ATOM 1419 C CA . THR A 1 187 ? 2.882 -0.068 24.429 1.00 90.00 187 THR A CA 1
ATOM 1420 C C . THR A 1 187 ? 1.550 0.618 24.162 1.00 90.00 187 THR A C 1
ATOM 1422 O O . THR A 1 187 ? 1.388 1.831 24.341 1.00 90.00 187 THR A O 1
ATOM 1425 N N . LYS A 1 188 ? 0.564 -0.193 23.778 1.00 91.06 188 LYS A N 1
ATOM 1426 C CA . LYS A 1 188 ? -0.812 0.242 23.546 1.00 91.06 188 LYS A CA 1
ATOM 1427 C C . LYS A 1 188 ? -1.339 1.055 24.732 1.00 91.06 188 LYS A C 1
ATOM 1429 O O . LYS A 1 188 ? -1.246 0.626 25.879 1.00 91.06 188 LYS A O 1
ATOM 1434 N N . CYS A 1 189 ? -1.903 2.228 24.446 1.00 94.12 189 CYS A N 1
ATOM 1435 C CA . CYS A 1 189 ? -2.522 3.114 25.438 1.00 94.12 189 CYS A CA 1
ATOM 1436 C C . CYS A 1 189 ? -1.628 3.590 26.597 1.00 94.12 189 CYS A C 1
ATOM 1438 O O . CYS A 1 189 ? -2.149 4.048 27.615 1.00 94.12 189 CYS A O 1
ATOM 1440 N N . GLN A 1 190 ? -0.297 3.554 26.453 1.00 94.75 190 GLN A N 1
ATOM 1441 C CA . GLN A 1 190 ? 0.603 4.164 27.439 1.00 94.75 190 GLN A CA 1
ATOM 1442 C C . GLN A 1 190 ? 0.350 5.672 27.597 1.00 94.75 190 GLN A C 1
ATOM 1444 O O . GLN A 1 190 ? 0.468 6.212 28.696 1.00 94.75 190 GLN A O 1
ATOM 1449 N N . GLN A 1 191 ? -0.018 6.341 26.503 1.00 95.31 191 GLN A N 1
ATOM 1450 C CA . GLN A 1 191 ? -0.559 7.695 26.512 1.00 95.31 191 GLN A CA 1
ATOM 1451 C C . GLN A 1 191 ? -1.999 7.650 25.998 1.00 95.31 191 GLN A C 1
ATOM 1453 O O . GLN A 1 191 ? -2.343 6.837 25.136 1.00 95.31 191 GLN A O 1
ATOM 1458 N N . ASN A 1 192 ? -2.843 8.509 26.562 1.00 97.19 192 ASN A N 1
ATOM 1459 C CA . ASN A 1 192 ? -4.220 8.690 26.137 1.00 97.19 192 ASN A CA 1
ATOM 1460 C C . ASN A 1 192 ? -4.598 10.174 26.170 1.00 97.19 192 ASN A C 1
ATOM 1462 O O . ASN A 1 192 ? -3.928 10.992 26.800 1.00 97.19 192 ASN A O 1
ATOM 1466 N N . PHE A 1 193 ? -5.666 10.513 25.459 1.00 97.88 193 PHE A N 1
ATOM 1467 C CA . PHE A 1 193 ? -6.213 11.857 25.382 1.00 97.88 193 PHE A CA 1
ATOM 1468 C C . PHE A 1 193 ? -7.740 11.817 25.372 1.00 97.88 193 PHE A C 1
ATOM 1470 O O . PHE A 1 193 ? -8.367 10.852 24.929 1.00 97.88 193 PHE A O 1
ATOM 1477 N N . THR A 1 194 ? -8.354 12.904 25.836 1.00 97.88 194 THR A N 1
ATOM 1478 C CA . THR A 1 194 ? -9.807 13.072 25.740 1.00 97.88 194 THR A CA 1
ATOM 1479 C C . THR A 1 194 ? -10.159 13.572 24.344 1.00 97.88 194 THR A C 1
ATOM 1481 O O . THR A 1 194 ? -9.821 14.701 23.979 1.00 97.88 194 THR A O 1
ATOM 1484 N N . ALA A 1 195 ? -10.830 12.733 23.561 1.00 97.50 195 ALA A N 1
ATOM 1485 C CA . ALA A 1 195 ? -11.209 13.060 22.197 1.00 97.50 195 ALA A CA 1
ATOM 1486 C C . ALA A 1 195 ? -12.312 14.132 22.173 1.00 97.50 195 ALA A C 1
ATOM 1488 O O . ALA A 1 195 ? -13.364 13.980 22.800 1.00 97.50 195 ALA A O 1
ATOM 1489 N N . ALA A 1 196 ? -12.073 15.215 21.435 1.00 96.00 196 ALA A N 1
ATOM 1490 C CA . ALA A 1 196 ? -13.065 16.253 21.172 1.00 96.00 196 ALA A CA 1
ATOM 1491 C C . ALA A 1 196 ? -14.070 15.793 20.100 1.00 96.00 196 ALA A C 1
ATOM 1493 O O . ALA A 1 196 ? -13.762 14.945 19.272 1.00 96.00 196 ALA A O 1
ATOM 1494 N N . SER A 1 197 ? -15.279 16.364 20.082 1.00 95.56 197 SER A N 1
ATOM 1495 C CA . SER A 1 197 ? -16.277 16.091 19.037 1.00 95.56 197 SER A CA 1
ATOM 1496 C C . SER A 1 197 ? -16.674 17.383 18.318 1.00 95.56 197 SER A C 1
ATOM 1498 O O . SER A 1 197 ? -17.194 18.282 18.981 1.00 95.56 197 SER A O 1
ATOM 1500 N N . PRO A 1 198 ? -16.511 17.479 16.985 1.00 96.75 198 PRO A N 1
ATOM 1501 C CA . PRO A 1 198 ? -15.920 16.475 16.096 1.00 96.75 198 PRO A CA 1
ATOM 1502 C C . PRO A 1 198 ? -14.381 16.481 16.126 1.00 96.75 198 PRO A C 1
ATOM 1504 O O . PRO A 1 198 ? -13.763 17.539 16.233 1.00 96.75 198 PRO A O 1
ATOM 1507 N N . LEU A 1 199 ? -13.770 15.313 15.926 1.00 97.62 199 LEU A N 1
ATOM 1508 C CA . LEU A 1 199 ? -12.389 15.205 15.461 1.00 97.62 199 LEU A CA 1
ATOM 1509 C C . LEU A 1 199 ? -12.351 15.420 13.955 1.00 97.62 199 LEU A C 1
ATOM 1511 O O . LEU A 1 199 ? -13.161 14.844 13.228 1.00 97.62 199 LEU A O 1
ATOM 1515 N N . ILE A 1 200 ? -11.393 16.210 13.489 1.00 98.19 200 ILE A N 1
ATOM 1516 C CA . ILE A 1 200 ? -11.238 16.546 12.077 1.00 98.19 200 ILE A CA 1
ATOM 1517 C C . ILE A 1 200 ? -9.862 16.076 11.614 1.00 98.19 200 ILE A C 1
ATOM 1519 O O . ILE A 1 200 ? -8.850 16.454 12.198 1.00 98.19 200 ILE A O 1
ATOM 1523 N N . ILE A 1 201 ? -9.830 15.290 10.540 1.00 98.31 201 ILE A N 1
ATOM 1524 C CA . ILE A 1 201 ? -8.610 14.871 9.838 1.00 98.31 201 ILE A CA 1
ATOM 1525 C C . ILE A 1 201 ? -8.691 15.435 8.422 1.00 98.31 201 ILE A C 1
ATOM 1527 O O . ILE A 1 201 ? -9.620 15.099 7.691 1.00 98.31 201 ILE A O 1
ATOM 1531 N N . ARG A 1 202 ? -7.749 16.296 8.032 1.00 98.12 202 ARG A N 1
ATOM 1532 C CA . ARG A 1 202 ? -7.652 16.901 6.695 1.00 98.12 202 ARG A CA 1
ATOM 1533 C C . ARG A 1 202 ? -6.422 16.367 5.973 1.00 98.12 202 ARG A C 1
ATOM 1535 O O . ARG A 1 202 ? -5.304 16.507 6.470 1.00 98.12 202 ARG A O 1
ATOM 1542 N N . PHE A 1 203 ? -6.633 15.801 4.792 1.00 97.38 203 PHE A N 1
ATOM 1543 C CA . PHE A 1 203 ? -5.552 15.305 3.946 1.00 97.38 203 PHE A CA 1
ATOM 1544 C C . PHE A 1 203 ? -4.966 16.435 3.089 1.00 97.38 203 PHE A C 1
ATOM 1546 O O . PHE A 1 203 ? -5.709 17.322 2.661 1.00 97.38 203 PHE A O 1
ATOM 1553 N N . PRO A 1 204 ? -3.652 16.409 2.803 1.00 95.56 204 PRO A N 1
ATOM 1554 C CA . PRO A 1 204 ? -3.003 17.433 1.983 1.00 95.56 204 PRO A CA 1
ATOM 1555 C C . PRO A 1 204 ? -3.407 17.377 0.499 1.00 95.56 204 PRO A C 1
ATOM 1557 O O . PRO A 1 204 ? -3.176 18.335 -0.234 1.00 95.56 204 PRO A O 1
ATOM 1560 N N . GLY A 1 205 ? -4.013 16.276 0.046 1.00 93.38 205 GLY A N 1
ATOM 1561 C CA . GLY A 1 205 ? -4.428 16.074 -1.338 1.00 93.38 205 GLY A CA 1
ATOM 1562 C C . GLY A 1 205 ? -5.623 15.131 -1.466 1.00 93.38 205 GLY A C 1
ATOM 1563 O O . GLY A 1 205 ? -6.283 14.799 -0.482 1.00 93.38 205 GLY A O 1
ATOM 1564 N N . LEU A 1 206 ? -5.904 14.719 -2.704 1.00 94.12 206 LEU A N 1
ATOM 1565 C CA . LEU A 1 206 ? -6.907 13.699 -3.005 1.00 94.12 206 LEU A CA 1
ATOM 1566 C C . LEU A 1 206 ? -6.393 12.342 -2.515 1.00 94.12 206 LEU A C 1
ATOM 1568 O O . LEU A 1 206 ? -5.462 11.794 -3.099 1.00 94.12 206 LEU A O 1
ATOM 1572 N N . THR A 1 207 ? -6.999 11.808 -1.458 1.00 94.75 207 THR A N 1
ATOM 1573 C CA . THR A 1 207 ? -6.496 10.604 -0.786 1.00 94.75 207 THR A CA 1
ATOM 1574 C C . THR A 1 207 ? -7.557 9.516 -0.763 1.00 94.75 207 THR A C 1
ATOM 1576 O O . THR A 1 207 ? -8.697 9.770 -0.380 1.00 94.75 207 THR A O 1
ATOM 1579 N N . ARG A 1 208 ? -7.220 8.285 -1.150 1.00 94.75 208 ARG A N 1
ATOM 1580 C CA . ARG A 1 208 ? -8.087 7.131 -0.891 1.00 94.75 208 ARG A CA 1
ATOM 1581 C C . ARG A 1 208 ? -7.781 6.571 0.497 1.00 94.75 208 ARG A C 1
ATOM 1583 O O . ARG A 1 208 ? -6.630 6.539 0.911 1.00 94.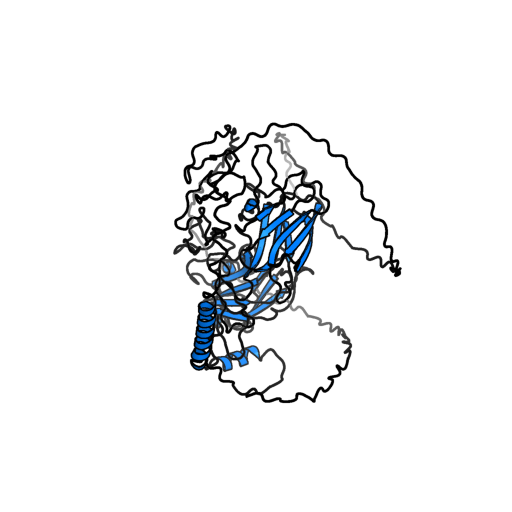75 208 ARG A O 1
ATOM 1590 N N . ILE A 1 209 ? -8.811 6.109 1.199 1.00 96.25 209 ILE A N 1
ATOM 1591 C CA . ILE A 1 209 ? -8.655 5.354 2.449 1.00 96.25 209 ILE A CA 1
ATOM 1592 C C . ILE A 1 209 ? -9.341 3.993 2.296 1.00 96.25 209 ILE A C 1
ATOM 1594 O O . ILE A 1 209 ? -10.331 3.883 1.566 1.00 96.25 209 ILE A O 1
ATOM 1598 N N . SER A 1 210 ? -8.833 2.968 2.972 1.00 94.19 210 SER A N 1
ATOM 1599 C CA . SER A 1 210 ? -9.430 1.627 3.006 1.00 94.19 210 SER A CA 1
ATOM 1600 C C . SER A 1 210 ? -10.254 1.408 4.279 1.00 94.19 210 SER A C 1
ATOM 1602 O O . SER A 1 210 ? -11.400 0.965 4.209 1.00 94.19 210 SER A O 1
ATOM 1604 N N . TRP A 1 211 ? -9.708 1.756 5.445 1.00 96.81 211 TRP A N 1
ATOM 1605 C CA . TRP A 1 211 ? -10.377 1.635 6.743 1.00 96.81 211 TRP A CA 1
ATOM 1606 C C . TRP A 1 211 ? -9.713 2.519 7.812 1.00 96.81 211 TRP A C 1
ATOM 1608 O O . TRP A 1 211 ? -8.635 3.080 7.607 1.00 96.81 211 TRP A O 1
ATOM 1618 N N . ILE A 1 212 ? -10.377 2.668 8.960 1.00 98.19 212 ILE A N 1
ATOM 1619 C CA . ILE A 1 212 ? -9.915 3.458 10.112 1.00 98.19 212 ILE A CA 1
ATOM 1620 C C . ILE A 1 212 ? -9.784 2.529 11.320 1.00 98.19 212 ILE A C 1
ATOM 1622 O O . ILE A 1 212 ? -10.692 1.743 11.568 1.00 98.19 212 ILE A O 1
ATOM 1626 N N . LYS A 1 213 ? -8.702 2.624 12.096 1.00 97.94 213 LYS A N 1
ATOM 1627 C CA . LYS A 1 213 ? -8.577 1.944 13.398 1.00 97.94 213 LYS A CA 1
ATOM 1628 C C . LYS A 1 213 ? -8.467 2.969 14.507 1.00 97.94 213 LYS A C 1
ATOM 1630 O O . LYS A 1 213 ? -7.717 3.934 14.395 1.00 97.94 213 LYS A O 1
ATOM 1635 N N . ILE A 1 214 ? -9.212 2.742 15.577 1.00 98.12 214 ILE A N 1
ATOM 1636 C CA . ILE A 1 214 ? -9.209 3.570 16.776 1.00 98.12 214 ILE A CA 1
ATOM 1637 C C . ILE A 1 214 ? -8.857 2.668 17.949 1.00 98.12 214 ILE A C 1
ATOM 1639 O O . ILE A 1 214 ? -9.521 1.657 18.187 1.00 98.12 214 ILE A O 1
ATOM 1643 N N . GLU A 1 215 ? -7.816 3.049 18.676 1.00 97.81 215 GLU A N 1
ATOM 1644 C CA . GLU A 1 215 ? -7.438 2.446 19.947 1.00 97.81 215 GLU A CA 1
ATOM 1645 C C . GLU A 1 215 ? -7.881 3.369 21.078 1.00 97.81 215 GLU A C 1
ATOM 1647 O O . GLU A 1 215 ? -7.678 4.583 21.013 1.00 97.81 215 GLU A O 1
ATOM 1652 N N . ALA A 1 216 ? -8.503 2.813 22.111 1.00 97.69 216 ALA A N 1
ATOM 1653 C CA . ALA A 1 216 ? -9.069 3.568 23.219 1.00 97.69 216 ALA A CA 1
ATOM 1654 C C . ALA A 1 216 ? -8.848 2.857 24.549 1.00 97.69 216 ALA A C 1
ATOM 1656 O O . ALA A 1 216 ? -8.592 1.666 24.585 1.00 97.69 216 ALA A O 1
ATOM 1657 N N . VAL A 1 217 ? -9.005 3.571 25.662 1.00 97.44 217 VAL A N 1
ATOM 1658 C CA . VAL A 1 217 ? -8.791 2.989 27.000 1.00 97.44 217 VAL A CA 1
ATOM 1659 C C . VAL A 1 217 ? -9.860 1.941 27.346 1.00 97.44 217 VAL A C 1
ATOM 1661 O O . VAL A 1 217 ? -9.631 1.053 28.165 1.00 97.44 217 VAL A O 1
ATOM 1664 N N . SER A 1 218 ? -11.050 2.038 26.746 1.00 96.94 218 SER A N 1
ATOM 1665 C CA . SER A 1 218 ? -12.173 1.141 27.031 1.00 96.94 218 SER A CA 1
ATOM 1666 C C . SER A 1 218 ? -13.183 1.060 25.887 1.00 96.94 218 SER A C 1
ATOM 1668 O O . SER A 1 218 ? -13.269 1.952 25.039 1.00 96.94 218 SER A O 1
ATOM 1670 N N . LYS A 1 219 ? -14.035 0.028 25.926 1.00 95.62 219 LYS A N 1
ATOM 1671 C CA . LYS A 1 219 ? -15.066 -0.222 24.905 1.00 95.62 219 LYS A CA 1
ATOM 1672 C C . LYS A 1 219 ? -16.104 0.888 24.891 1.00 95.62 219 LYS A C 1
ATOM 1674 O O . LYS A 1 219 ? -16.597 1.270 23.835 1.00 95.62 219 LYS A O 1
ATOM 1679 N N . ASP A 1 220 ? -16.405 1.440 26.063 1.00 95.38 220 ASP A N 1
ATOM 1680 C CA . ASP A 1 220 ? -17.320 2.568 26.196 1.00 95.38 220 ASP A CA 1
ATOM 1681 C C . ASP A 1 220 ? -16.786 3.814 25.491 1.00 95.38 220 ASP A C 1
ATOM 1683 O O . ASP A 1 220 ? -17.565 4.548 24.891 1.00 95.38 220 ASP A O 1
ATOM 1687 N N . SER A 1 221 ? -15.467 4.020 25.445 1.00 96.88 221 SER A N 1
ATOM 1688 C CA . SER A 1 221 ? -14.863 5.136 24.703 1.00 96.88 221 SER A CA 1
ATOM 1689 C C . SER A 1 221 ? -15.016 5.014 23.177 1.00 96.88 221 SER A C 1
ATOM 1691 O O . SER A 1 221 ? -14.778 5.988 22.464 1.00 96.88 221 SER A O 1
ATOM 1693 N N . LEU A 1 222 ? -15.447 3.850 22.676 1.00 96.62 222 LEU A N 1
ATOM 1694 C CA . LEU A 1 222 ? -15.667 3.556 21.254 1.00 96.62 222 LEU A CA 1
ATOM 1695 C C . LEU A 1 222 ? -17.159 3.548 20.865 1.00 96.62 222 LEU A C 1
ATOM 1697 O O . LEU A 1 222 ? -17.498 3.373 19.695 1.00 96.62 222 LEU A O 1
ATOM 1701 N N . LYS A 1 223 ? -18.079 3.725 21.822 1.00 94.44 223 LYS A N 1
ATOM 1702 C CA . LYS A 1 223 ? -19.526 3.710 21.556 1.00 94.44 223 LYS A CA 1
ATOM 1703 C C . LYS A 1 223 ? -20.004 4.999 20.885 1.00 94.44 223 LYS A C 1
ATOM 1705 O O . LYS A 1 223 ? -19.507 6.091 21.148 1.00 94.44 223 LYS A O 1
ATOM 1710 N N . GLY A 1 224 ? -21.036 4.870 20.048 1.00 94.50 224 GLY A N 1
ATOM 1711 C CA . GLY A 1 224 ? -21.762 6.011 19.482 1.00 94.50 224 GLY A CA 1
ATOM 1712 C C . GLY A 1 224 ? -20.982 6.825 18.447 1.00 94.50 224 GLY A C 1
ATOM 1713 O O . GLY A 1 224 ? -21.353 7.972 18.188 1.00 94.50 224 GLY A O 1
ATOM 1714 N N . LEU A 1 225 ? -19.923 6.252 17.867 1.00 96.81 225 LEU A N 1
ATOM 1715 C CA . LEU A 1 225 ? -19.105 6.903 16.849 1.00 96.81 225 LEU A CA 1
ATOM 1716 C C . LEU A 1 225 ? -19.867 7.099 15.549 1.00 96.81 225 LEU A C 1
ATOM 1718 O O . LEU A 1 225 ? -20.525 6.179 15.061 1.00 96.81 225 LEU A O 1
ATOM 1722 N N . GLN A 1 226 ? -19.721 8.272 14.948 1.00 97.12 226 GLN A N 1
ATOM 1723 C CA . GLN A 1 226 ? -20.206 8.587 13.612 1.00 97.12 226 GLN A CA 1
ATOM 1724 C C . GLN A 1 226 ? -19.038 9.080 12.768 1.00 97.12 226 GLN A C 1
ATOM 1726 O O . GLN A 1 226 ? -18.329 10.001 13.161 1.00 97.12 226 GLN A O 1
ATOM 1731 N N . VAL A 1 227 ? -18.850 8.458 11.606 1.00 97.75 227 VAL A N 1
ATOM 1732 C CA . VAL A 1 227 ? -17.841 8.858 10.624 1.00 97.75 227 VAL A CA 1
ATOM 1733 C C . VAL A 1 227 ? -18.553 9.506 9.447 1.00 97.75 227 VAL A C 1
ATOM 1735 O O . VAL A 1 227 ? -19.411 8.891 8.803 1.00 97.75 227 VAL A O 1
ATOM 1738 N N . MET A 1 228 ? -18.195 10.756 9.185 1.00 97.75 228 MET A N 1
ATOM 1739 C CA . MET A 1 228 ? -18.648 11.522 8.034 1.00 97.75 228 MET A CA 1
ATOM 1740 C C . MET A 1 228 ? -17.452 12.006 7.226 1.00 97.75 228 MET A C 1
ATOM 1742 O O . MET A 1 228 ? -16.424 12.380 7.782 1.00 97.75 228 MET A O 1
ATOM 1746 N N . TYR A 1 229 ? -17.611 12.038 5.913 1.00 97.56 229 TYR A N 1
ATOM 1747 C CA . TYR A 1 229 ? -16.662 12.640 4.993 1.00 97.56 229 TYR A CA 1
ATOM 1748 C C . TYR A 1 229 ? -17.185 13.996 4.566 1.00 97.56 229 TYR A C 1
ATOM 1750 O O . TYR A 1 229 ? -18.370 14.142 4.248 1.00 97.56 229 TYR A O 1
ATOM 1758 N N . ASP A 1 230 ? -16.294 14.972 4.571 1.00 95.50 230 ASP A N 1
ATOM 1759 C CA . ASP A 1 230 ? -16.603 16.343 4.203 1.00 95.50 230 ASP A CA 1
ATOM 1760 C C . ASP A 1 230 ? -15.784 16.752 2.978 1.00 95.50 230 ASP A C 1
ATOM 1762 O O . ASP A 1 230 ? -14.717 16.197 2.693 1.00 95.50 230 ASP A O 1
ATOM 1766 N N . THR A 1 231 ? -16.303 17.719 2.231 1.00 88.25 231 THR A N 1
ATOM 1767 C CA . THR A 1 231 ? -15.707 18.175 0.981 1.00 88.25 231 THR A CA 1
ATOM 1768 C C . THR A 1 231 ? -15.134 19.575 1.126 1.00 88.25 231 THR A C 1
ATOM 1770 O O . THR A 1 231 ? -15.826 20.548 1.408 1.00 88.25 231 THR A O 1
ATOM 1773 N N . THR A 1 232 ? -13.839 19.687 0.851 1.00 85.75 232 THR A N 1
ATOM 1774 C CA . THR A 1 232 ? -13.188 20.959 0.518 1.00 85.75 232 THR A CA 1
ATOM 1775 C C . THR A 1 232 ? -13.090 21.166 -0.999 1.00 85.75 232 THR A C 1
ATOM 1777 O O . THR A 1 232 ? -12.781 22.264 -1.453 1.00 85.75 232 THR A O 1
ATOM 1780 N N . SER A 1 233 ? -13.361 20.123 -1.796 1.00 91.94 233 SER A N 1
ATOM 1781 C CA . SER A 1 233 ? -13.249 20.108 -3.257 1.00 91.94 233 SER A CA 1
ATOM 1782 C C . SER A 1 233 ? -14.269 19.162 -3.895 1.00 91.94 233 SER A C 1
ATOM 1784 O O . SER A 1 233 ? -14.545 18.074 -3.393 1.00 91.94 233 SER A O 1
ATOM 1786 N N . ARG A 1 234 ? -14.784 19.540 -5.071 1.00 93.19 234 ARG A N 1
ATOM 1787 C CA . ARG A 1 234 ? -15.789 18.770 -5.832 1.00 93.19 234 ARG A CA 1
ATOM 1788 C C . ARG A 1 234 ? -15.342 17.354 -6.219 1.00 93.19 234 ARG A C 1
ATOM 1790 O O . ARG A 1 234 ? -16.187 16.542 -6.575 1.00 93.19 234 ARG A O 1
ATOM 1797 N N . LEU A 1 235 ? -14.038 17.079 -6.190 1.00 93.56 235 LEU A N 1
ATOM 1798 C CA . LEU A 1 235 ? -13.469 15.761 -6.487 1.00 93.56 235 LEU A CA 1
ATOM 1799 C C . LEU A 1 235 ? -13.498 14.812 -5.279 1.00 93.56 235 LEU A C 1
ATOM 1801 O O . LEU A 1 235 ? -13.310 13.608 -5.445 1.00 93.56 235 LEU A O 1
ATOM 1805 N N . CYS A 1 236 ? -13.731 15.343 -4.077 1.00 96.31 236 CYS A N 1
ATOM 1806 C CA . CYS A 1 236 ? -13.791 14.565 -2.849 1.00 96.31 236 CYS A CA 1
ATOM 1807 C C . CYS A 1 236 ? -15.221 14.075 -2.601 1.00 96.31 236 CYS A C 1
ATOM 1809 O O . CYS A 1 236 ? -16.191 14.818 -2.762 1.00 96.31 236 CYS A O 1
ATOM 1811 N N . TYR A 1 237 ? -15.347 12.835 -2.147 1.00 96.19 237 TYR A N 1
ATOM 1812 C CA . TYR A 1 237 ? -16.588 12.285 -1.637 1.00 96.19 237 TYR A CA 1
ATOM 1813 C C . TYR A 1 237 ? -16.984 12.989 -0.332 1.00 96.19 237 TYR A C 1
ATOM 1815 O O . TYR A 1 237 ? -16.174 13.123 0.585 1.00 96.19 237 TYR A O 1
ATOM 1823 N N . ALA A 1 238 ? -18.247 13.409 -0.253 1.00 96.94 238 ALA A N 1
ATOM 1824 C CA . ALA A 1 238 ? -18.873 13.918 0.960 1.00 96.94 238 ALA A CA 1
ATOM 1825 C C . ALA A 1 238 ? -20.117 13.090 1.272 1.00 96.94 238 ALA A C 1
ATOM 1827 O O . ALA A 1 238 ? -20.933 12.817 0.389 1.00 96.94 238 ALA A O 1
ATOM 1828 N N . GLY A 1 239 ? -20.266 12.683 2.527 1.00 96.62 239 GLY A N 1
ATOM 1829 C CA . GLY A 1 239 ? -21.354 11.807 2.933 1.00 96.62 239 GLY A CA 1
ATOM 1830 C C . GLY A 1 239 ? -21.041 10.993 4.177 1.00 96.62 239 GLY A C 1
ATOM 1831 O O . GLY A 1 239 ? -20.103 11.269 4.920 1.00 96.62 239 GLY A O 1
ATOM 1832 N N . ARG A 1 240 ? -21.867 9.980 4.424 1.00 96.88 240 ARG A N 1
ATOM 1833 C CA . ARG A 1 240 ? -21.663 9.023 5.518 1.00 96.88 240 ARG A CA 1
ATOM 1834 C C . ARG A 1 240 ? -20.768 7.876 5.048 1.00 96.88 240 ARG A C 1
ATOM 1836 O O . ARG A 1 240 ? -20.666 7.617 3.855 1.00 96.88 240 ARG A O 1
ATOM 1843 N N . CYS A 1 241 ? -20.181 7.155 5.994 1.00 96.50 241 CYS A N 1
ATOM 1844 C CA . CYS A 1 241 ? -19.592 5.841 5.736 1.00 96.50 241 CYS A CA 1
ATOM 1845 C C . CYS A 1 241 ? -20.649 4.879 5.156 1.00 96.50 241 CYS A C 1
ATOM 1847 O O . CYS A 1 241 ? -21.595 4.507 5.854 1.00 96.50 241 CYS A O 1
ATOM 1849 N N . LEU A 1 242 ? -20.522 4.536 3.867 1.00 95.38 242 LEU A N 1
ATOM 1850 C CA . LEU A 1 242 ? -21.399 3.573 3.192 1.00 95.38 242 LEU A CA 1
ATOM 1851 C C . LEU A 1 242 ? -20.989 2.153 3.571 1.00 95.38 242 LEU A C 1
ATOM 1853 O O . LEU A 1 242 ? -19.799 1.885 3.721 1.00 95.38 242 LEU A O 1
ATOM 1857 N N . GLU A 1 243 ? -21.975 1.262 3.705 1.00 93.44 243 GLU A N 1
ATOM 1858 C CA . GLU A 1 243 ? -21.754 -0.150 4.068 1.00 93.44 243 GLU A CA 1
ATOM 1859 C C . GLU A 1 243 ? -20.840 -0.294 5.295 1.00 93.44 243 GLU A C 1
ATOM 1861 O O . GLU A 1 243 ? -19.961 -1.150 5.351 1.00 93.44 243 GLU A O 1
ATOM 1866 N N . ARG A 1 244 ? -21.033 0.600 6.274 1.00 94.75 244 ARG A N 1
ATOM 1867 C CA . ARG A 1 244 ? -20.206 0.666 7.474 1.00 94.75 244 ARG A CA 1
ATOM 1868 C C . ARG A 1 244 ? -20.184 -0.678 8.188 1.00 94.75 244 ARG A C 1
ATOM 1870 O O . ARG A 1 244 ? -21.237 -1.178 8.585 1.00 94.75 244 ARG A O 1
ATOM 1877 N N . ARG A 1 245 ? -18.980 -1.170 8.467 1.00 93.94 245 ARG A N 1
ATOM 1878 C CA . ARG A 1 245 ? -18.757 -2.268 9.405 1.00 93.94 245 ARG A CA 1
ATOM 1879 C C . ARG A 1 245 ? -17.828 -1.844 10.531 1.00 93.94 245 ARG A C 1
ATOM 1881 O O . ARG A 1 245 ? -16.740 -1.333 10.286 1.00 93.94 245 ARG A O 1
ATOM 1888 N N . ASP A 1 246 ? -18.253 -2.167 11.746 1.00 94.94 246 ASP A N 1
ATOM 1889 C CA . ASP A 1 246 ? -17.500 -1.974 12.978 1.00 94.94 246 ASP A CA 1
ATOM 1890 C C . ASP A 1 246 ? -16.983 -3.339 13.463 1.00 94.94 246 ASP A C 1
ATOM 1892 O O . ASP A 1 246 ? -17.765 -4.241 13.766 1.00 94.94 246 ASP A O 1
ATOM 1896 N N . ILE A 1 247 ? -15.661 -3.509 13.514 1.00 95.12 247 ILE A N 1
ATOM 1897 C CA . ILE A 1 247 ? -14.983 -4.733 13.956 1.00 95.12 247 ILE A CA 1
ATOM 1898 C C . ILE A 1 247 ? -14.272 -4.432 15.272 1.00 95.12 247 ILE A C 1
ATOM 1900 O O . ILE A 1 247 ? -13.273 -3.715 15.303 1.00 95.12 247 ILE A O 1
ATOM 1904 N N . PHE A 1 248 ? -14.791 -4.976 16.370 1.00 94.12 248 PHE A N 1
ATOM 1905 C CA . PHE A 1 248 ? -14.169 -4.833 17.683 1.00 94.12 248 PHE A CA 1
ATOM 1906 C C . PHE A 1 248 ? -13.084 -5.890 17.872 1.00 94.12 248 PHE A C 1
ATOM 1908 O O . PHE A 1 248 ? -13.362 -7.086 17.795 1.00 94.12 248 PHE A O 1
ATOM 1915 N N . LEU A 1 249 ? -11.865 -5.439 18.158 1.00 94.62 249 LEU A N 1
ATOM 1916 C CA . LEU A 1 249 ? -10.747 -6.291 18.545 1.00 94.62 249 LEU A CA 1
ATOM 1917 C C . LEU A 1 249 ? -10.552 -6.141 20.054 1.00 94.62 249 LEU A C 1
ATOM 1919 O O . LEU A 1 249 ? -9.971 -5.167 20.526 1.00 94.62 249 LEU A O 1
ATOM 1923 N N . GLY A 1 250 ? -11.117 -7.076 20.817 1.00 93.50 250 GLY A N 1
ATOM 1924 C CA . GLY A 1 250 ? -11.134 -6.994 22.276 1.00 93.50 250 GLY A CA 1
ATOM 1925 C C . GLY A 1 250 ? -12.028 -5.864 22.798 1.00 93.50 250 GLY A C 1
ATOM 1926 O O . GLY A 1 250 ? -13.113 -5.601 22.273 1.00 93.50 250 GLY A O 1
ATOM 1927 N N . THR A 1 251 ? -11.596 -5.218 23.881 1.00 95.69 251 THR A N 1
ATOM 1928 C CA . THR A 1 251 ? -12.358 -4.156 24.558 1.00 95.69 251 THR A CA 1
ATOM 1929 C C . THR A 1 251 ? -11.885 -2.754 24.214 1.00 95.69 251 THR A C 1
ATOM 1931 O O . THR A 1 251 ? -12.486 -1.800 24.672 1.00 95.69 251 THR A O 1
ATOM 1934 N N . ASP A 1 252 ? -10.808 -2.594 23.464 1.00 96.81 252 ASP A N 1
ATOM 1935 C CA . ASP A 1 252 ? -10.042 -1.347 23.409 1.00 96.81 252 ASP A CA 1
ATOM 1936 C C . ASP A 1 252 ? -9.663 -0.957 21.973 1.00 96.81 252 ASP A C 1
ATOM 1938 O O . ASP A 1 252 ? -8.940 0.010 21.745 1.00 96.81 252 ASP A O 1
ATOM 1942 N N . THR A 1 253 ? -10.130 -1.701 20.970 1.00 97.44 253 THR A N 1
ATOM 1943 C CA . THR A 1 253 ? -9.843 -1.416 19.564 1.00 97.44 253 THR A CA 1
ATOM 1944 C C . THR A 1 253 ? -11.063 -1.619 18.693 1.00 97.44 253 THR A C 1
ATOM 1946 O O . THR A 1 253 ? -11.769 -2.623 18.790 1.00 97.44 253 THR A O 1
ATOM 1949 N N . LEU A 1 254 ? -11.285 -0.650 17.813 1.00 97.50 254 LEU A N 1
ATOM 1950 C CA . LEU A 1 254 ? -12.326 -0.669 16.802 1.00 97.50 254 LEU A CA 1
ATOM 1951 C C . LEU A 1 254 ? -11.703 -0.417 15.433 1.00 97.50 254 LEU A C 1
ATOM 1953 O O . LEU A 1 254 ? -11.017 0.585 15.243 1.00 97.50 254 LEU A O 1
ATOM 1957 N N . ILE A 1 255 ? -11.995 -1.292 14.477 1.00 97.44 255 ILE A N 1
ATOM 1958 C CA . ILE A 1 255 ? -11.755 -1.056 13.054 1.00 97.44 255 ILE A CA 1
ATOM 1959 C C . ILE A 1 255 ? -13.088 -0.688 12.406 1.00 97.44 255 ILE A C 1
ATOM 1961 O O . ILE A 1 255 ? -14.073 -1.410 12.541 1.00 97.44 255 ILE A O 1
ATOM 1965 N N . ILE A 1 256 ? -13.115 0.436 11.701 1.00 97.44 256 ILE A N 1
ATOM 1966 C CA . ILE A 1 256 ? -14.253 0.922 10.927 1.00 97.44 256 ILE A CA 1
ATOM 1967 C C . ILE A 1 256 ? -13.898 0.772 9.452 1.00 97.44 256 ILE A C 1
ATOM 1969 O O . ILE A 1 256 ? -13.006 1.455 8.943 1.00 97.44 256 ILE A O 1
ATOM 1973 N N . SER A 1 257 ? -14.605 -0.116 8.763 1.00 96.06 257 SER A N 1
ATOM 1974 C CA . SER A 1 257 ? -14.506 -0.288 7.315 1.00 96.06 257 SER A CA 1
ATOM 1975 C C . SER A 1 257 ? -15.685 0.392 6.628 1.00 96.06 257 SER A C 1
ATOM 1977 O O . SER A 1 257 ? -16.822 0.316 7.102 1.00 96.06 257 SER A O 1
ATOM 1979 N N . CYS A 1 258 ? -15.400 1.078 5.524 1.00 95.44 258 CYS A N 1
ATOM 1980 C CA . CYS A 1 258 ? -16.371 1.828 4.739 1.00 95.44 258 CYS A CA 1
ATOM 1981 C C . CYS A 1 258 ? -16.161 1.533 3.255 1.00 95.44 258 CYS A C 1
ATOM 1983 O O . CYS A 1 258 ? -15.026 1.528 2.778 1.00 95.44 258 CYS A O 1
ATOM 1985 N N . ASN A 1 259 ? -17.245 1.386 2.497 1.00 93.38 259 ASN A N 1
ATOM 1986 C CA . ASN A 1 259 ? -17.180 1.346 1.042 1.00 93.38 259 ASN A CA 1
ATOM 1987 C C . ASN A 1 259 ? -17.168 2.778 0.485 1.00 93.38 259 ASN A C 1
ATOM 1989 O O . ASN A 1 259 ? -18.193 3.458 0.439 1.00 93.38 259 ASN A O 1
ATOM 1993 N N . ILE A 1 260 ? -15.995 3.274 0.099 1.00 92.88 260 ILE A N 1
ATOM 1994 C CA . ILE A 1 260 ? -15.823 4.666 -0.327 1.00 92.88 260 ILE A CA 1
ATOM 1995 C C . ILE A 1 260 ? -15.642 4.719 -1.851 1.00 92.88 260 ILE A C 1
ATOM 1997 O O . ILE A 1 260 ? -14.665 4.178 -2.372 1.00 92.88 260 ILE A O 1
ATOM 2001 N N . PRO A 1 261 ? -16.532 5.402 -2.597 1.00 91.75 261 PRO A N 1
ATOM 2002 C CA . PRO A 1 261 ? -16.519 5.356 -4.059 1.00 91.75 261 PRO A CA 1
ATOM 2003 C C . PRO A 1 261 ? -15.477 6.280 -4.719 1.00 91.75 261 PRO A C 1
ATOM 2005 O O . PRO A 1 261 ? -15.371 6.287 -5.950 1.00 91.75 261 PRO A O 1
ATOM 2008 N N . GLY A 1 262 ? -14.747 7.098 -3.957 1.00 93.69 262 GLY A N 1
ATOM 2009 C CA . GLY A 1 262 ? -13.828 8.103 -4.495 1.00 93.69 262 GLY A CA 1
ATOM 2010 C C . GLY A 1 262 ? -12.817 8.618 -3.473 1.00 93.69 262 GLY A C 1
ATOM 2011 O O . GLY A 1 262 ? -12.638 8.028 -2.411 1.00 93.69 262 GLY A O 1
ATOM 2012 N N . TYR A 1 263 ? -12.155 9.723 -3.808 1.00 96.19 263 TYR A N 1
ATOM 2013 C CA . TYR A 1 263 ? -11.170 10.356 -2.934 1.00 96.19 263 TYR A CA 1
ATOM 2014 C C . TYR A 1 263 ? -11.827 11.013 -1.720 1.00 96.19 263 TYR A C 1
ATOM 2016 O O . TYR A 1 263 ? -12.928 11.551 -1.809 1.00 96.19 263 TYR A O 1
ATOM 2024 N N . ILE A 1 264 ? -11.126 11.017 -0.595 1.00 96.75 264 ILE A N 1
ATOM 2025 C CA . ILE A 1 264 ? -11.467 11.723 0.634 1.00 96.75 264 ILE A CA 1
ATOM 2026 C C . ILE A 1 264 ? -10.476 12.866 0.826 1.00 96.75 264 ILE A C 1
ATOM 2028 O O . ILE A 1 264 ? -9.280 12.718 0.590 1.00 96.75 264 ILE A O 1
ATOM 2032 N N . CYS A 1 265 ? -10.984 14.000 1.296 1.00 97.50 265 CYS A N 1
ATOM 2033 C CA . CYS A 1 265 ? -10.163 15.162 1.643 1.00 97.50 265 CYS A CA 1
ATOM 2034 C C . CYS A 1 265 ? -10.274 15.516 3.126 1.00 97.50 265 CYS A C 1
ATOM 2036 O O . CYS A 1 265 ? -9.335 16.063 3.702 1.00 97.50 265 CYS A O 1
ATOM 2038 N N . GLN A 1 266 ? -11.397 15.171 3.761 1.00 98.06 266 GLN A N 1
ATOM 2039 C CA . GLN A 1 266 ? -11.599 15.385 5.183 1.00 98.06 266 GLN A CA 1
ATOM 2040 C C . GLN A 1 266 ? -12.458 14.276 5.799 1.00 98.06 266 GLN A C 1
ATOM 2042 O O . GLN A 1 266 ? -13.464 13.863 5.219 1.00 98.06 266 GLN A O 1
ATOM 2047 N N . ILE A 1 267 ? -12.071 13.830 6.994 1.00 98.44 267 ILE A N 1
ATOM 2048 C CA . ILE A 1 267 ? -12.842 12.924 7.849 1.00 98.44 267 ILE A CA 1
ATOM 2049 C C . ILE A 1 267 ? -13.265 13.700 9.093 1.00 98.44 267 ILE A C 1
ATOM 2051 O O . ILE A 1 267 ? -12.429 14.302 9.764 1.00 98.44 267 ILE A O 1
ATOM 2055 N N . ASN A 1 268 ? -14.554 13.642 9.411 1.00 98.25 268 ASN A N 1
ATOM 2056 C CA . ASN A 1 268 ? -15.135 14.145 10.645 1.00 98.25 268 ASN A CA 1
ATOM 2057 C C . ASN A 1 268 ? -15.607 12.947 11.480 1.00 98.25 268 ASN A C 1
ATOM 2059 O O . ASN A 1 268 ? -16.499 12.210 11.050 1.00 98.25 268 ASN A O 1
ATOM 2063 N N . ILE A 1 269 ? -15.031 12.757 12.668 1.00 98.06 269 ILE A N 1
ATOM 2064 C CA . ILE A 1 269 ? -15.455 11.722 13.618 1.00 98.06 269 ILE A CA 1
ATOM 2065 C C . ILE A 1 269 ? -16.166 12.398 14.787 1.00 98.06 269 ILE A C 1
ATOM 2067 O O . ILE A 1 269 ? -15.577 13.224 15.477 1.00 98.06 269 ILE A O 1
ATOM 2071 N N . SER A 1 270 ? -17.436 12.075 15.005 1.00 97.38 270 SER A N 1
ATOM 2072 C CA . SER A 1 270 ? -18.258 12.670 16.064 1.00 97.38 270 SER A CA 1
ATOM 2073 C C . SER A 1 270 ? -18.886 11.610 16.964 1.00 97.38 270 SER A C 1
ATOM 2075 O O . SER A 1 270 ? -18.962 10.430 16.611 1.00 97.38 270 SER A O 1
ATOM 2077 N N . PHE A 1 271 ? -19.343 12.033 18.144 1.00 95.75 271 PHE A N 1
ATOM 2078 C CA . PHE A 1 271 ? -20.025 11.166 19.106 1.00 95.75 271 PHE A CA 1
ATOM 2079 C C . PHE A 1 271 ? -21.511 11.514 19.182 1.00 95.75 271 PHE A C 1
ATOM 2081 O O . PHE A 1 271 ? -21.881 12.686 19.226 1.00 95.75 271 PHE A O 1
ATOM 2088 N N . ARG A 1 272 ? -22.376 10.493 19.239 1.00 94.44 272 ARG A N 1
ATOM 2089 C CA . ARG A 1 272 ? -23.820 10.692 19.457 1.00 94.44 272 ARG A CA 1
ATOM 2090 C C . ARG A 1 272 ? -24.111 11.270 20.850 1.00 94.44 272 ARG A C 1
ATOM 2092 O O . ARG A 1 272 ? -24.990 12.111 20.991 1.00 94.44 272 ARG A O 1
ATOM 2099 N N . GLU A 1 273 ? -23.372 10.830 21.864 1.00 92.88 273 GLU A N 1
ATOM 2100 C CA . GLU A 1 273 ? -23.496 11.313 23.242 1.00 92.88 273 GLU A CA 1
ATOM 2101 C C . GLU A 1 273 ? -22.357 12.288 23.547 1.00 92.88 273 GLU A C 1
ATOM 2103 O O . GLU A 1 273 ? -21.198 11.882 23.653 1.00 92.88 273 GLU A O 1
ATOM 2108 N N . LEU A 1 274 ? -22.693 13.568 23.702 1.00 85.62 274 LEU A N 1
ATOM 2109 C CA . LEU A 1 274 ? -21.713 14.640 23.908 1.00 85.62 274 LEU A CA 1
ATOM 2110 C C . LEU A 1 274 ? -21.181 14.723 25.349 1.00 85.62 274 LEU A C 1
ATOM 2112 O O . LEU A 1 274 ? -20.132 15.316 25.575 1.00 85.62 274 LEU A O 1
ATOM 2116 N N . ASN A 1 275 ? -21.885 14.135 26.322 1.00 90.50 275 ASN A N 1
ATOM 2117 C CA . ASN A 1 275 ? -21.592 14.327 27.749 1.00 90.50 275 ASN A CA 1
ATOM 2118 C C . ASN A 1 275 ? -20.629 13.287 28.342 1.00 90.50 275 ASN A C 1
ATOM 2120 O O . ASN A 1 275 ? -20.248 13.406 29.505 1.00 90.50 275 ASN A O 1
ATOM 2124 N N . SER A 1 276 ? -20.241 12.267 27.576 1.00 92.00 276 SER A N 1
ATOM 2125 C CA . SER A 1 276 ? -19.348 11.207 28.046 1.00 92.00 276 SER A CA 1
ATOM 2126 C C . SER A 1 276 ? -17.950 11.418 27.466 1.00 92.00 276 SER A C 1
ATOM 2128 O O . SER A 1 276 ? -17.795 11.298 26.247 1.00 92.00 276 SER A O 1
ATOM 2130 N N . PRO A 1 277 ? -16.929 11.722 28.292 1.00 94.50 277 PRO A N 1
ATOM 2131 C CA . PRO A 1 277 ? -15.568 11.877 27.794 1.00 94.50 277 PRO A CA 1
ATOM 2132 C C . PRO A 1 277 ? -15.094 10.557 27.181 1.00 94.50 277 PRO A C 1
ATOM 2134 O O . PRO A 1 277 ? -15.238 9.493 27.786 1.00 94.50 277 PRO A O 1
ATOM 2137 N N . ARG A 1 278 ? -14.534 10.619 25.972 1.00 96.69 278 ARG A N 1
ATOM 2138 C CA . ARG A 1 278 ? -13.977 9.456 25.272 1.00 96.69 278 ARG A CA 1
ATOM 2139 C C . ARG A 1 278 ? -12.459 9.504 25.410 1.00 96.69 278 ARG A C 1
ATOM 2141 O O . ARG A 1 278 ? -11.847 10.460 24.946 1.00 96.69 278 ARG A O 1
ATOM 2148 N N . GLN A 1 279 ? -11.868 8.513 26.076 1.00 97.69 279 GLN A N 1
ATOM 2149 C CA . GLN A 1 279 ? -10.414 8.440 26.261 1.00 97.69 279 GLN A CA 1
ATOM 2150 C C . GLN A 1 279 ? -9.810 7.565 25.171 1.00 97.69 279 GLN A C 1
ATOM 2152 O O . GLN A 1 279 ? -10.027 6.349 25.148 1.00 97.69 279 GLN A O 1
ATOM 2157 N N . TRP A 1 280 ? -9.097 8.189 24.243 1.00 97.69 280 TRP A N 1
ATOM 2158 C CA . TRP A 1 280 ? -8.487 7.538 23.090 1.00 97.69 280 TRP A CA 1
ATOM 2159 C C . TRP A 1 280 ? -6.982 7.472 23.234 1.00 97.69 280 TRP A C 1
ATOM 2161 O O . TRP A 1 280 ? -6.384 8.274 23.939 1.00 97.69 280 TRP A O 1
ATOM 2171 N N . CYS A 1 281 ? -6.387 6.497 22.568 1.00 97.25 281 CYS A N 1
ATOM 2172 C CA . CYS A 1 281 ? -4.956 6.260 22.583 1.00 97.25 281 CYS A CA 1
ATOM 2173 C C . CYS A 1 281 ? -4.370 6.660 21.239 1.00 97.25 281 CYS A C 1
ATOM 2175 O O . CYS A 1 281 ? -3.533 7.542 21.187 1.00 97.25 281 CYS A O 1
ATOM 2177 N N . ALA A 1 282 ? -4.865 6.087 20.143 1.00 97.06 282 ALA A N 1
ATOM 2178 C CA . ALA A 1 282 ? -4.360 6.379 18.810 1.00 97.06 282 ALA A CA 1
ATOM 2179 C C . ALA A 1 282 ? -5.463 6.246 17.759 1.00 97.06 282 ALA A C 1
ATOM 2181 O O . ALA A 1 282 ? -6.424 5.489 17.923 1.00 97.06 282 ALA A O 1
ATOM 2182 N N . VAL A 1 283 ? -5.305 6.983 16.661 1.00 97.94 283 VAL A N 1
ATOM 2183 C CA . VAL A 1 283 ? -6.149 6.867 15.470 1.00 97.94 283 VAL A CA 1
ATOM 2184 C C . VAL A 1 283 ? -5.248 6.593 14.281 1.00 97.94 283 VAL A C 1
ATOM 2186 O O . VAL A 1 283 ? -4.249 7.283 14.086 1.00 97.94 283 VAL A O 1
ATOM 2189 N N . TYR A 1 284 ? -5.624 5.604 13.482 1.00 98.06 284 TYR A N 1
ATOM 2190 C CA . TYR A 1 284 ? -4.918 5.200 12.276 1.00 98.06 284 TYR A CA 1
ATOM 2191 C C . TYR A 1 284 ? -5.865 5.275 11.090 1.00 98.06 284 TYR A C 1
ATOM 2193 O O . TYR A 1 284 ? -7.027 4.862 11.188 1.00 98.06 284 TYR A O 1
ATOM 2201 N N . VAL A 1 285 ? -5.367 5.771 9.961 1.00 97.94 285 VAL A N 1
ATOM 2202 C CA . VAL A 1 285 ? -6.137 5.824 8.716 1.00 97.94 285 VAL A CA 1
ATOM 2203 C C . VAL A 1 285 ? -5.365 5.086 7.638 1.00 97.94 285 VAL A C 1
ATOM 2205 O O . VAL A 1 285 ? -4.344 5.572 7.158 1.00 97.94 285 VAL A O 1
ATOM 2208 N N . SER A 1 286 ? -5.864 3.912 7.259 1.00 97.38 286 SER A N 1
ATOM 2209 C CA . SER A 1 286 ? -5.203 3.047 6.287 1.00 97.38 286 SER A CA 1
ATOM 2210 C C . SER A 1 286 ? -5.405 3.560 4.864 1.00 97.38 286 SER A C 1
ATOM 2212 O O . SER A 1 286 ? -6.540 3.798 4.445 1.00 97.38 286 SER A O 1
ATOM 2214 N N . ALA A 1 287 ? -4.314 3.676 4.102 1.00 94.94 287 ALA A N 1
ATOM 2215 C CA . ALA A 1 287 ? -4.359 3.773 2.638 1.00 94.94 287 ALA A CA 1
ATOM 2216 C C . ALA A 1 287 ? -4.437 2.390 1.955 1.00 94.94 287 ALA A C 1
ATOM 2218 O O . ALA A 1 287 ? -4.497 2.307 0.732 1.00 94.94 287 ALA A O 1
ATOM 2219 N N . GLY A 1 288 ? -4.413 1.302 2.735 1.00 94.56 288 GLY A N 1
ATOM 2220 C CA . GLY A 1 288 ? -4.110 -0.046 2.253 1.00 94.56 288 GLY A CA 1
ATOM 2221 C C . GLY A 1 288 ? -2.611 -0.354 2.315 1.00 94.56 288 GLY A C 1
ATOM 2222 O O . GLY A 1 288 ? -1.809 0.457 2.792 1.00 94.56 288 GLY A O 1
ATOM 2223 N N . ARG A 1 289 ? -2.246 -1.546 1.845 1.00 95.69 289 ARG A N 1
ATOM 2224 C CA . ARG A 1 289 ? -0.855 -1.984 1.666 1.00 95.69 289 ARG A CA 1
ATOM 2225 C C . ARG A 1 289 ? -0.445 -1.861 0.208 1.00 95.69 289 ARG A C 1
ATOM 2227 O O . ARG A 1 289 ? -1.285 -2.039 -0.671 1.00 95.69 289 ARG A O 1
ATOM 2234 N N . ASN A 1 290 ? 0.830 -1.586 -0.046 1.00 97.19 290 ASN A N 1
ATOM 2235 C CA . ASN A 1 290 ? 1.365 -1.626 -1.402 1.00 97.19 290 ASN A CA 1
ATOM 2236 C C . ASN A 1 290 ? 1.715 -3.074 -1.770 1.00 97.19 290 ASN A C 1
ATOM 2238 O O . ASN A 1 290 ? 2.629 -3.664 -1.203 1.00 97.19 290 ASN A O 1
ATOM 2242 N N . LEU A 1 291 ? 0.983 -3.629 -2.728 1.00 97.06 291 LEU A N 1
ATOM 2243 C CA . LEU A 1 291 ? 1.136 -4.997 -3.213 1.00 97.06 291 LEU A CA 1
ATOM 2244 C C . LEU A 1 291 ? 2.255 -5.147 -4.249 1.00 97.06 291 LEU A C 1
ATOM 2246 O O . LEU A 1 291 ? 2.528 -6.266 -4.671 1.00 97.06 291 LEU A O 1
ATOM 2250 N N . ALA A 1 292 ? 2.852 -4.043 -4.706 1.00 97.38 292 ALA A N 1
ATOM 2251 C CA . ALA A 1 292 ? 3.843 -4.052 -5.775 1.00 97.38 292 ALA A CA 1
ATOM 2252 C C . ALA A 1 292 ? 5.287 -4.232 -5.296 1.00 97.38 292 ALA A C 1
ATOM 2254 O O . ALA A 1 292 ? 6.118 -4.576 -6.129 1.00 97.38 292 ALA A O 1
ATOM 2255 N N . PHE A 1 293 ? 5.585 -4.045 -4.003 1.00 95.31 293 PHE A N 1
ATOM 2256 C CA . PHE A 1 293 ? 6.962 -4.126 -3.501 1.00 95.31 293 PHE A CA 1
ATOM 2257 C C . PHE A 1 293 ? 7.633 -5.447 -3.860 1.00 95.31 293 PHE A C 1
ATOM 2259 O O . PHE A 1 293 ? 7.020 -6.505 -3.716 1.00 95.31 293 PHE A O 1
ATOM 2266 N N . GLY A 1 294 ? 8.868 -5.351 -4.361 1.00 92.50 294 GLY A N 1
ATOM 2267 C CA . GLY A 1 294 ? 9.710 -6.489 -4.737 1.00 92.50 294 GLY A CA 1
ATOM 2268 C C . GLY A 1 294 ? 9.073 -7.450 -5.743 1.00 92.50 294 GLY A C 1
ATOM 2269 O O . GLY A 1 294 ? 9.567 -8.557 -5.932 1.00 92.50 294 GLY A O 1
ATOM 2270 N N . LYS A 1 295 ? 7.946 -7.086 -6.375 1.00 95.56 295 LYS A N 1
ATOM 2271 C CA . LYS A 1 295 ? 7.273 -7.986 -7.309 1.00 95.56 295 LYS A CA 1
ATOM 2272 C C . LYS A 1 295 ? 8.042 -8.046 -8.614 1.00 95.56 295 LYS A C 1
ATOM 2274 O O . LYS A 1 295 ? 8.669 -7.088 -9.050 1.00 95.56 295 LYS A O 1
ATOM 2279 N N . ASN A 1 296 ? 7.920 -9.187 -9.277 1.00 94.62 296 ASN A N 1
ATOM 2280 C CA . ASN A 1 296 ? 8.562 -9.426 -10.555 1.00 94.62 296 ASN A CA 1
ATOM 2281 C C . ASN A 1 296 ? 8.049 -8.431 -11.614 1.00 94.62 296 ASN A C 1
ATOM 2283 O O . ASN A 1 296 ? 6.868 -8.438 -11.989 1.00 94.62 296 ASN A O 1
ATOM 2287 N N . VAL A 1 297 ? 8.969 -7.599 -12.098 1.00 96.62 297 VAL A N 1
ATOM 2288 C CA . VAL A 1 297 ? 8.752 -6.629 -13.168 1.00 96.62 297 VAL A CA 1
ATOM 2289 C C . VAL A 1 297 ? 9.417 -7.132 -14.447 1.00 96.62 297 VAL A C 1
ATOM 2291 O O . VAL A 1 297 ? 10.556 -7.591 -14.458 1.00 96.62 297 VAL A O 1
ATOM 2294 N N . SER A 1 298 ? 8.696 -7.019 -15.555 1.00 96.75 298 SER A N 1
ATOM 2295 C CA . SER A 1 298 ? 9.199 -7.253 -16.906 1.00 96.75 298 SER A CA 1
ATOM 2296 C C . SER A 1 298 ? 9.123 -5.964 -17.713 1.00 96.75 298 SER A C 1
ATOM 2298 O O . SER A 1 298 ? 8.191 -5.171 -17.555 1.00 96.75 298 SER A O 1
ATOM 2300 N N . MET A 1 299 ? 10.112 -5.747 -18.573 1.00 97.44 299 MET A N 1
ATOM 2301 C CA . MET A 1 299 ? 10.192 -4.577 -19.441 1.00 97.44 299 MET A CA 1
ATOM 2302 C C . MET A 1 299 ? 10.458 -5.025 -20.874 1.00 97.44 299 MET A C 1
ATOM 2304 O O . MET A 1 299 ? 11.101 -6.046 -21.104 1.00 97.44 299 MET A O 1
ATOM 2308 N N . SER A 1 300 ? 9.961 -4.275 -21.855 1.00 97.06 300 SER A N 1
ATOM 2309 C CA . SER A 1 300 ? 10.198 -4.573 -23.275 1.00 97.06 300 SER A CA 1
ATOM 2310 C C . SER A 1 300 ? 11.659 -4.388 -23.689 1.00 97.06 300 SER A C 1
ATOM 2312 O O . SER A 1 300 ? 12.121 -5.012 -24.643 1.00 97.06 300 SER A O 1
ATOM 2314 N N . SER A 1 301 ? 12.374 -3.503 -22.997 1.00 96.12 301 SER A N 1
ATOM 2315 C CA . SER A 1 301 ? 13.793 -3.226 -23.183 1.00 96.12 301 SER A CA 1
ATOM 2316 C C . SER A 1 301 ? 14.358 -2.504 -21.961 1.00 96.12 301 SER A C 1
ATOM 2318 O O . SER A 1 301 ? 13.601 -1.955 -21.160 1.00 96.12 301 SER A O 1
ATOM 2320 N N . TYR A 1 302 ? 15.685 -2.444 -21.873 1.00 95.06 302 TYR A N 1
ATOM 2321 C CA . TYR A 1 302 ? 16.420 -1.803 -20.785 1.00 95.06 302 TYR A CA 1
ATOM 2322 C C . TYR A 1 302 ? 17.310 -0.684 -21.346 1.00 95.06 302 TYR A C 1
ATOM 2324 O O . TYR A 1 302 ? 17.858 -0.793 -22.453 1.00 95.06 302 TYR A O 1
ATOM 2332 N N . SER A 1 303 ? 17.390 0.445 -20.640 1.00 94.88 303 SER A N 1
ATOM 2333 C CA . SER A 1 303 ? 18.324 1.524 -20.972 1.00 94.88 303 SER A CA 1
ATOM 2334 C C . SER A 1 303 ? 19.635 1.348 -20.226 1.00 94.88 303 SER A C 1
ATOM 2336 O O . SER A 1 303 ? 19.598 1.116 -19.022 1.00 94.88 303 SER A O 1
ATOM 2338 N N . ASN A 1 304 ? 20.754 1.608 -20.895 1.00 92.81 304 ASN A N 1
ATOM 2339 C CA . ASN A 1 304 ? 22.042 1.758 -20.226 1.00 92.81 304 ASN A CA 1
ATOM 2340 C C . ASN A 1 304 ? 22.302 3.249 -20.017 1.00 92.81 304 ASN A C 1
ATOM 2342 O O . ASN A 1 304 ? 22.051 4.056 -20.925 1.00 92.81 304 ASN A O 1
ATOM 2346 N N . ASP A 1 305 ? 22.775 3.623 -18.835 1.00 86.88 305 ASP A N 1
ATOM 2347 C CA . ASP A 1 305 ? 23.194 4.993 -18.569 1.00 86.88 305 ASP A CA 1
ATOM 2348 C C . ASP A 1 305 ? 24.560 5.312 -19.219 1.00 86.88 305 ASP A C 1
ATOM 2350 O O . ASP A 1 305 ? 25.148 4.504 -19.942 1.00 86.88 305 ASP A O 1
ATOM 2354 N N . THR A 1 306 ? 25.071 6.530 -19.015 1.00 87.62 306 THR A N 1
ATOM 2355 C CA . THR A 1 306 ? 26.369 6.947 -19.579 1.00 87.62 306 THR A CA 1
ATOM 2356 C C . THR A 1 306 ? 27.566 6.207 -18.989 1.00 87.62 306 THR A C 1
ATOM 2358 O O . THR A 1 306 ? 28.635 6.229 -19.596 1.00 87.62 306 THR A O 1
ATOM 2361 N N . ASN A 1 307 ? 27.396 5.591 -17.822 1.00 84.31 307 ASN A N 1
ATOM 2362 C CA . ASN A 1 307 ? 28.413 4.813 -17.128 1.00 84.31 307 ASN A CA 1
ATOM 2363 C C . ASN A 1 307 ? 28.327 3.319 -17.477 1.00 84.31 307 ASN A C 1
ATOM 2365 O O . ASN A 1 307 ? 29.210 2.568 -17.086 1.00 84.31 307 ASN A O 1
ATOM 2369 N N . GLY A 1 308 ? 27.318 2.910 -18.252 1.00 84.56 308 GLY A N 1
ATOM 2370 C CA . GLY A 1 308 ? 27.087 1.522 -18.642 1.00 84.56 308 GLY A CA 1
ATOM 2371 C C . GLY A 1 308 ? 26.063 0.795 -17.773 1.00 84.56 308 GLY A C 1
ATOM 2372 O O . GLY A 1 308 ? 25.679 -0.305 -18.154 1.00 84.56 308 GLY A O 1
ATOM 2373 N N . VAL A 1 309 ? 25.566 1.432 -16.708 1.00 84.62 309 VAL A N 1
ATOM 2374 C CA . VAL A 1 309 ? 24.649 0.831 -15.733 1.00 84.62 309 VAL A CA 1
ATOM 2375 C C . VAL A 1 309 ? 23.324 0.505 -16.396 1.00 84.62 309 VAL A C 1
ATOM 2377 O O . VAL A 1 309 ? 22.686 1.383 -16.998 1.00 84.62 309 VAL A O 1
ATOM 2380 N N . ILE A 1 310 ? 22.911 -0.757 -16.305 1.00 87.81 310 ILE A N 1
ATOM 2381 C CA . ILE A 1 310 ? 21.683 -1.245 -16.922 1.00 87.81 310 ILE A CA 1
ATOM 2382 C C . ILE A 1 310 ? 20.511 -0.920 -16.001 1.00 87.81 310 ILE A C 1
ATOM 2384 O O . ILE A 1 310 ? 20.484 -1.235 -14.819 1.00 87.81 310 ILE A O 1
ATOM 2388 N N . SER A 1 311 ? 19.493 -0.259 -16.540 1.00 92.88 311 SER A N 1
ATOM 2389 C CA . SER A 1 311 ? 18.280 0.002 -15.777 1.00 92.88 311 SER A CA 1
ATOM 2390 C C . SER A 1 311 ? 17.489 -1.287 -15.584 1.00 92.88 311 SER A C 1
ATOM 2392 O O . SER A 1 311 ? 17.126 -1.920 -16.569 1.00 92.88 311 SER A O 1
ATOM 2394 N N . ARG A 1 312 ? 17.159 -1.631 -14.337 1.00 92.38 312 ARG A N 1
ATOM 2395 C CA . ARG A 1 312 ? 16.424 -2.850 -13.965 1.00 92.38 312 ARG A CA 1
ATOM 2396 C C . ARG A 1 312 ? 14.956 -2.555 -13.633 1.00 92.38 312 ARG A C 1
ATOM 2398 O O . ARG A 1 312 ? 14.592 -1.443 -13.237 1.00 92.38 312 ARG A O 1
ATOM 2405 N N . GLY A 1 313 ? 14.084 -3.551 -13.799 1.00 94.44 313 GLY A N 1
ATOM 2406 C CA . GLY A 1 313 ? 12.648 -3.432 -13.498 1.00 94.44 313 GLY A CA 1
ATOM 2407 C C . GLY A 1 313 ? 12.341 -3.310 -11.999 1.00 94.44 313 GLY A C 1
ATOM 2408 O O . GLY A 1 313 ? 11.396 -2.619 -11.616 1.00 94.44 313 GLY A O 1
ATOM 2409 N N . SER A 1 314 ? 13.170 -3.929 -11.158 1.00 93.56 314 SER A N 1
ATOM 2410 C CA . SER A 1 314 ? 13.083 -3.907 -9.690 1.00 93.56 314 SER A CA 1
ATOM 2411 C C . SER A 1 314 ? 13.146 -2.493 -9.099 1.00 93.56 314 SER A C 1
ATOM 2413 O O . SER A 1 314 ? 12.451 -2.212 -8.128 1.00 93.56 314 SER A O 1
ATOM 2415 N N . LEU A 1 315 ? 13.865 -1.571 -9.749 1.00 94.38 315 LEU A N 1
ATOM 2416 C CA . LEU A 1 315 ? 14.020 -0.163 -9.338 1.00 94.38 315 LEU A CA 1
ATOM 2417 C C . LEU A 1 315 ? 12.715 0.642 -9.308 1.00 94.38 315 LEU A C 1
ATOM 2419 O O . LEU A 1 315 ? 12.706 1.783 -8.876 1.00 94.38 315 LEU A O 1
ATOM 2423 N N . SER A 1 316 ? 11.630 0.111 -9.869 1.00 96.69 316 SER A N 1
ATOM 2424 C CA . SER A 1 316 ? 10.316 0.760 -9.847 1.00 96.69 316 SER A CA 1
ATOM 2425 C C . SER A 1 316 ? 9.406 0.217 -8.752 1.00 96.69 316 SER A C 1
ATOM 2427 O O . SER A 1 316 ? 8.263 0.648 -8.655 1.00 96.69 316 SER A O 1
ATOM 2429 N N . VAL A 1 317 ? 9.866 -0.757 -7.971 1.00 96.94 317 VAL A N 1
ATOM 2430 C CA . VAL A 1 317 ? 9.095 -1.423 -6.916 1.00 96.94 317 VAL A CA 1
ATOM 2431 C C . VAL A 1 317 ? 9.944 -1.678 -5.664 1.00 96.94 317 VAL A C 1
ATOM 2433 O O . VAL A 1 317 ? 9.635 -2.563 -4.862 1.00 96.94 317 VAL A O 1
ATOM 2436 N N . ASP A 1 318 ? 11.018 -0.911 -5.488 1.00 94.62 318 ASP A N 1
ATOM 2437 C CA . ASP A 1 318 ? 11.965 -1.033 -4.377 1.00 94.62 318 ASP A CA 1
ATOM 2438 C C . ASP A 1 318 ? 11.515 -0.254 -3.124 1.00 94.62 318 ASP A C 1
ATOM 2440 O O . ASP A 1 318 ? 12.020 -0.480 -2.023 1.00 94.62 318 ASP A O 1
ATOM 2444 N N . GLY A 1 319 ? 10.516 0.627 -3.254 1.00 93.94 319 GLY A N 1
ATOM 2445 C CA . GLY A 1 319 ? 10.024 1.453 -2.156 1.00 93.94 319 GLY A CA 1
ATOM 2446 C C . GLY A 1 319 ? 10.829 2.722 -1.902 1.00 93.94 319 GLY A C 1
ATOM 2447 O O . GLY A 1 319 ? 10.567 3.404 -0.900 1.00 93.94 319 GLY A O 1
ATOM 2448 N N . VAL A 1 320 ? 11.764 3.073 -2.788 1.00 92.62 320 VAL A N 1
ATOM 2449 C CA . VAL A 1 320 ? 12.624 4.251 -2.675 1.00 92.62 320 VAL A CA 1
ATOM 2450 C C . VAL A 1 320 ? 11.964 5.445 -3.364 1.00 92.62 320 VAL A C 1
ATOM 2452 O O . VAL A 1 320 ? 12.118 5.727 -4.549 1.00 92.62 320 VAL A O 1
ATOM 2455 N N . THR A 1 321 ? 11.205 6.214 -2.581 1.00 87.25 321 THR A N 1
ATOM 2456 C CA . THR A 1 321 ? 10.478 7.386 -3.111 1.00 87.25 321 THR A CA 1
ATOM 2457 C C . THR A 1 321 ? 11.257 8.705 -3.088 1.00 87.25 321 THR A C 1
ATOM 2459 O O . THR A 1 321 ? 10.799 9.680 -3.691 1.00 87.25 321 THR A O 1
ATOM 2462 N N . ASP A 1 322 ? 12.397 8.772 -2.391 1.00 82.38 322 ASP A N 1
ATOM 2463 C CA . ASP A 1 322 ? 13.131 10.028 -2.193 1.00 82.38 322 ASP A CA 1
ATOM 2464 C C . ASP A 1 322 ? 13.932 10.440 -3.442 1.00 82.38 322 ASP A C 1
ATOM 2466 O O . ASP A 1 322 ? 14.499 9.628 -4.165 1.00 82.38 322 ASP A O 1
ATOM 2470 N N . SER A 1 323 ? 13.955 11.744 -3.704 1.00 68.50 323 SER A N 1
ATOM 2471 C CA . SER A 1 323 ? 14.463 12.375 -4.923 1.00 68.50 323 SER A CA 1
ATOM 2472 C C . SER A 1 323 ? 15.985 12.346 -5.083 1.00 68.50 323 SER A C 1
ATOM 2474 O O . SER A 1 323 ? 16.458 12.432 -6.215 1.00 68.50 323 SER A O 1
ATOM 2476 N N . ALA A 1 324 ? 16.748 12.242 -3.990 1.00 73.69 324 ALA A N 1
ATOM 2477 C CA . ALA A 1 324 ? 18.209 12.352 -4.033 1.00 73.69 324 ALA A CA 1
ATOM 2478 C C . ALA A 1 324 ? 18.890 11.104 -4.620 1.00 73.69 324 ALA A C 1
ATOM 2480 O O . ALA A 1 324 ? 19.896 11.223 -5.313 1.00 73.69 324 ALA A O 1
ATOM 2481 N N . GLU A 1 325 ? 18.308 9.928 -4.389 1.00 70.62 325 GLU A N 1
ATOM 2482 C CA . GLU A 1 325 ? 18.845 8.623 -4.803 1.00 70.62 325 GLU A CA 1
ATOM 2483 C C . GLU A 1 325 ? 17.926 7.921 -5.804 1.00 70.62 325 GLU A C 1
ATOM 2485 O O . GLU A 1 325 ? 18.008 6.712 -6.000 1.00 70.62 325 GLU A O 1
ATOM 2490 N N . LYS A 1 326 ? 17.026 8.681 -6.441 1.00 75.38 326 LYS A N 1
ATOM 2491 C CA . LYS A 1 326 ? 15.940 8.122 -7.238 1.00 75.38 326 LYS A CA 1
ATOM 2492 C C . LYS A 1 326 ? 16.460 7.427 -8.499 1.00 75.38 326 LYS A C 1
ATOM 2494 O O . LYS A 1 326 ? 16.602 8.047 -9.559 1.00 75.38 326 LYS A O 1
ATOM 2499 N N . LYS A 1 327 ? 16.732 6.130 -8.380 1.00 91.38 327 LYS A N 1
ATOM 2500 C CA . LYS A 1 327 ? 16.914 5.221 -9.507 1.00 91.38 327 LYS A CA 1
ATOM 2501 C C . LYS A 1 327 ? 15.536 4.947 -10.121 1.00 91.38 327 LYS A C 1
ATOM 2503 O O . LYS A 1 327 ? 14.511 5.061 -9.459 1.00 91.38 327 LYS A O 1
ATOM 2508 N N . CYS A 1 328 ? 15.493 4.704 -11.429 1.00 95.06 328 CYS A N 1
ATOM 2509 C CA . CYS A 1 328 ? 14.230 4.491 -12.134 1.00 95.06 328 CYS A CA 1
ATOM 2510 C C . CYS A 1 328 ? 14.383 3.386 -13.168 1.00 95.06 328 CYS A C 1
ATOM 2512 O O . CYS A 1 328 ? 15.347 3.399 -13.937 1.00 95.06 328 CYS A O 1
ATOM 2514 N N . SER A 1 329 ? 13.388 2.507 -13.255 1.00 96.12 329 SER A N 1
ATOM 2515 C CA . SER A 1 329 ? 13.236 1.542 -14.341 1.00 96.12 329 SER A CA 1
ATOM 2516 C C . SER A 1 329 ? 12.938 2.274 -15.641 1.00 96.12 329 SER A C 1
ATOM 2518 O O . SER A 1 329 ? 11.895 2.912 -15.787 1.00 96.12 329 SER A O 1
ATOM 2520 N N . THR A 1 330 ? 13.871 2.213 -16.583 1.00 96.56 330 THR A N 1
ATOM 2521 C CA . THR A 1 330 ? 13.871 3.000 -17.811 1.00 96.56 330 THR A CA 1
ATOM 2522 C C . THR A 1 330 ? 14.062 2.094 -19.021 1.00 96.56 330 THR A C 1
ATOM 2524 O O . THR A 1 330 ? 15.051 1.370 -19.127 1.00 96.56 330 THR A O 1
ATOM 2527 N N . THR A 1 331 ? 13.102 2.117 -19.947 1.00 96.94 331 THR A N 1
ATOM 2528 C CA . THR A 1 331 ? 13.210 1.362 -21.202 1.00 96.94 331 THR A CA 1
ATOM 2529 C C . THR A 1 331 ? 14.233 1.992 -22.138 1.00 96.94 331 THR A C 1
ATOM 2531 O O . THR A 1 331 ? 14.578 3.169 -22.019 1.00 96.94 331 THR A O 1
ATOM 2534 N N . ASN A 1 332 ? 14.696 1.249 -23.141 1.00 95.38 332 ASN A N 1
ATOM 2535 C CA . ASN A 1 332 ? 15.607 1.806 -24.131 1.00 95.38 332 ASN A CA 1
ATOM 2536 C C . ASN A 1 332 ? 14.941 2.961 -24.903 1.00 95.38 332 ASN A C 1
ATOM 2538 O O . ASN A 1 332 ? 13.810 2.834 -25.362 1.00 95.38 332 ASN A O 1
ATOM 2542 N N . ILE A 1 333 ? 15.654 4.070 -25.128 1.00 94.19 333 ILE A N 1
ATOM 2543 C CA . ILE A 1 333 ? 15.127 5.215 -25.896 1.00 94.19 333 ILE A CA 1
ATOM 2544 C C . ILE A 1 333 ? 14.798 4.867 -27.359 1.00 94.19 333 ILE A C 1
ATOM 2546 O O . ILE A 1 333 ? 14.032 5.563 -28.017 1.00 94.19 333 ILE A O 1
ATOM 2550 N N . LYS A 1 334 ? 15.386 3.791 -27.899 1.00 94.94 334 LYS A N 1
ATOM 2551 C CA . LYS A 1 334 ? 15.103 3.298 -29.257 1.00 94.94 334 LYS A CA 1
ATOM 2552 C C . LYS A 1 334 ? 13.889 2.369 -29.310 1.00 94.94 334 LYS A C 1
ATOM 2554 O O . LYS A 1 334 ? 13.494 1.965 -30.408 1.00 94.94 334 LYS A O 1
ATOM 2559 N N . ASP A 1 335 ? 13.324 2.007 -28.162 1.00 95.62 335 ASP A N 1
ATOM 2560 C CA . ASP A 1 335 ? 12.135 1.176 -28.083 1.00 95.62 335 ASP A CA 1
ATOM 2561 C C . ASP A 1 335 ? 10.904 1.977 -28.501 1.00 95.62 335 ASP A C 1
ATOM 2563 O O . ASP A 1 335 ? 10.488 2.925 -27.845 1.00 95.62 335 ASP A O 1
ATOM 2567 N N . LYS A 1 336 ? 10.320 1.592 -29.636 1.00 95.00 336 LYS A N 1
ATOM 2568 C CA . LYS A 1 336 ? 9.155 2.278 -30.211 1.00 95.00 336 LYS A CA 1
ATOM 2569 C C . LYS A 1 336 ? 7.843 1.897 -29.531 1.00 95.00 336 LYS A C 1
ATOM 2571 O O . LYS A 1 336 ? 6.806 2.473 -29.861 1.00 95.00 336 LYS A O 1
ATOM 2576 N N . LYS A 1 337 ? 7.852 0.863 -28.688 1.00 95.81 337 LYS A N 1
ATOM 2577 C CA . LYS A 1 337 ? 6.681 0.358 -27.970 1.00 95.81 337 LYS A CA 1
ATOM 2578 C C . LYS A 1 337 ? 7.109 -0.043 -26.559 1.00 95.81 337 LYS A C 1
ATOM 2580 O O . LYS A 1 337 ? 7.066 -1.231 -26.245 1.00 95.81 337 LYS A O 1
ATOM 2585 N N . PRO A 1 338 ? 7.525 0.928 -25.730 1.00 97.12 338 PRO A N 1
ATOM 2586 C CA . PRO A 1 338 ? 7.991 0.621 -24.395 1.00 97.12 338 PRO A CA 1
ATOM 2587 C C . PRO A 1 338 ? 6.832 0.065 -23.562 1.00 97.12 338 PRO A C 1
ATOM 2589 O O . PRO A 1 338 ? 5.761 0.677 -23.472 1.00 97.12 338 PRO A O 1
ATOM 2592 N N . VAL A 1 339 ? 7.059 -1.108 -22.980 1.00 97.62 339 VAL A N 1
ATOM 2593 C CA . VAL A 1 339 ? 6.142 -1.817 -22.089 1.00 97.62 339 VAL A CA 1
ATOM 2594 C C . VAL A 1 339 ? 6.849 -2.034 -20.763 1.00 97.62 339 VAL A C 1
ATOM 2596 O O . VAL A 1 339 ? 7.997 -2.472 -20.725 1.00 97.62 339 VAL A O 1
ATOM 2599 N N . TRP A 1 340 ? 6.143 -1.755 -19.680 1.00 98.31 340 TRP A N 1
ATOM 2600 C CA . TRP A 1 340 ? 6.521 -2.117 -18.324 1.00 98.31 340 TRP A CA 1
ATOM 2601 C C . TRP A 1 340 ? 5.376 -2.920 -17.722 1.00 98.31 340 TRP A C 1
ATOM 2603 O O . TRP A 1 340 ? 4.215 -2.541 -17.878 1.00 98.31 340 TRP A O 1
ATOM 2613 N N . ARG A 1 341 ? 5.666 -4.035 -17.057 1.00 98.56 341 ARG A N 1
ATOM 2614 C CA . ARG A 1 341 ? 4.631 -4.911 -16.510 1.00 98.56 341 ARG A CA 1
ATOM 2615 C C . ARG A 1 341 ? 5.062 -5.536 -15.193 1.00 98.56 341 ARG A C 1
ATOM 2617 O O . ARG A 1 341 ? 6.039 -6.277 -15.166 1.00 98.56 341 ARG A O 1
ATOM 2624 N N . VAL A 1 342 ? 4.269 -5.322 -14.146 1.00 98.38 342 VAL A N 1
ATOM 2625 C CA . VAL A 1 342 ? 4.404 -5.999 -12.847 1.00 98.38 342 VAL A CA 1
ATOM 2626 C C . VAL A 1 342 ? 3.400 -7.139 -12.733 1.00 98.38 342 VAL A C 1
ATOM 2628 O O . VAL A 1 342 ? 2.235 -6.991 -13.115 1.00 98.38 342 VAL A O 1
ATOM 2631 N N . THR A 1 343 ? 3.847 -8.280 -12.209 1.00 97.81 343 THR A N 1
ATOM 2632 C CA . THR A 1 343 ? 3.007 -9.467 -12.002 1.00 97.81 343 THR A CA 1
ATOM 2633 C C . THR A 1 343 ? 2.957 -9.827 -10.524 1.00 97.81 343 THR A C 1
ATOM 2635 O O . THR A 1 343 ? 3.991 -9.996 -9.883 1.00 97.81 343 THR A O 1
ATOM 2638 N N . PHE A 1 344 ? 1.748 -9.961 -9.987 1.00 97.31 344 PHE A N 1
ATOM 2639 C CA . PHE A 1 344 ? 1.526 -10.435 -8.626 1.00 97.31 344 PHE A CA 1
ATOM 2640 C C . PHE A 1 344 ? 1.582 -11.971 -8.600 1.00 97.31 344 PHE A C 1
ATOM 2642 O O . PHE A 1 344 ? 1.175 -12.590 -9.583 1.00 97.31 344 PHE A O 1
ATOM 2649 N N . PRO A 1 345 ? 2.047 -12.616 -7.515 1.00 95.56 345 PRO A N 1
ATOM 2650 C CA . PRO A 1 345 ? 2.021 -14.080 -7.401 1.00 95.56 345 PRO A CA 1
ATOM 2651 C C . PRO A 1 345 ? 0.593 -14.644 -7.354 1.00 95.56 345 PRO A C 1
ATOM 2653 O O . PRO A 1 345 ? 0.282 -15.643 -8.001 1.00 95.56 345 PRO A O 1
ATOM 2656 N N . SER A 1 346 ? -0.298 -13.940 -6.656 1.00 96.50 346 SER A N 1
ATOM 2657 C CA . SER A 1 346 ? -1.715 -14.279 -6.498 1.00 96.50 346 SER A CA 1
ATOM 2658 C C . SER A 1 346 ? -2.600 -13.161 -7.058 1.00 96.50 346 SER A C 1
ATOM 2660 O O . SER A 1 346 ? -2.177 -12.002 -7.056 1.00 96.50 346 SER A O 1
ATOM 2662 N N . PRO A 1 347 ? -3.835 -13.455 -7.509 1.00 97.56 347 PRO A N 1
ATOM 2663 C CA . PRO A 1 347 ? -4.789 -12.415 -7.873 1.00 97.56 347 PRO A CA 1
ATOM 2664 C C . PRO A 1 347 ? -5.067 -11.469 -6.697 1.00 97.56 347 PRO A C 1
ATOM 2666 O O . PRO A 1 347 ? -5.227 -11.899 -5.553 1.00 97.56 347 PRO A O 1
ATOM 2669 N N . VAL A 1 348 ? -5.182 -10.175 -6.987 1.00 97.50 348 VAL A N 1
ATOM 2670 C CA . VAL A 1 348 ? -5.395 -9.120 -5.987 1.00 97.50 348 VAL A CA 1
ATOM 2671 C C . VAL A 1 348 ? -6.522 -8.169 -6.379 1.00 97.50 348 VAL A C 1
ATOM 2673 O O . VAL A 1 348 ? -6.898 -8.035 -7.547 1.00 97.50 348 VAL A O 1
ATOM 2676 N N . VAL A 1 349 ? -7.069 -7.468 -5.389 1.00 95.88 349 VAL A N 1
ATOM 2677 C CA . VAL A 1 349 ? -7.976 -6.337 -5.586 1.00 95.88 349 VAL A CA 1
ATOM 2678 C C . VAL A 1 349 ? -7.162 -5.052 -5.500 1.00 95.88 349 VAL A C 1
ATOM 2680 O O . VAL A 1 349 ? -6.813 -4.598 -4.413 1.00 95.88 349 VAL A O 1
ATOM 2683 N N . VAL A 1 350 ? -6.879 -4.444 -6.653 1.00 96.31 350 VAL A N 1
ATOM 2684 C CA . VAL A 1 350 ? -6.191 -3.147 -6.714 1.00 96.31 350 VAL A CA 1
ATOM 2685 C C . VAL A 1 350 ? -7.199 -2.018 -6.552 1.00 96.31 350 VAL A C 1
ATOM 2687 O O . VAL A 1 350 ? -8.142 -1.880 -7.333 1.00 96.31 350 VAL A O 1
ATOM 2690 N N . PHE A 1 351 ? -6.978 -1.192 -5.541 1.00 94.38 351 PHE A N 1
ATOM 2691 C CA . PHE A 1 351 ? -7.804 -0.045 -5.207 1.00 94.38 351 PHE A CA 1
ATOM 2692 C C . PHE A 1 351 ? -7.250 1.247 -5.811 1.00 94.38 351 PHE A C 1
ATOM 2694 O O . PHE A 1 351 ? -7.980 2.024 -6.434 1.00 94.38 351 PHE A O 1
ATOM 2701 N N . GLU A 1 352 ? -5.965 1.498 -5.640 1.00 96.00 352 GLU A N 1
ATOM 2702 C CA . GLU A 1 352 ? -5.307 2.694 -6.148 1.00 96.00 352 GLU A CA 1
ATOM 2703 C C . GLU A 1 352 ? -3.986 2.301 -6.786 1.00 96.00 352 GLU A C 1
ATOM 2705 O O . GLU A 1 352 ? -3.259 1.460 -6.265 1.00 96.00 352 GLU A O 1
ATOM 2710 N N . VAL A 1 353 ? -3.696 2.925 -7.920 1.00 97.50 353 VAL A N 1
ATOM 2711 C CA . VAL A 1 353 ? -2.391 2.841 -8.561 1.00 97.50 353 VAL A CA 1
ATOM 2712 C C . VAL A 1 353 ? -1.757 4.217 -8.485 1.00 97.50 353 VAL A C 1
ATOM 2714 O O . VAL A 1 353 ? -2.380 5.214 -8.861 1.00 97.50 353 VAL A O 1
ATOM 2717 N N . VAL A 1 354 ? -0.517 4.257 -8.015 1.00 96.94 354 VAL A N 1
ATOM 2718 C CA . VAL A 1 354 ? 0.329 5.443 -7.976 1.00 96.94 354 VAL A CA 1
ATOM 2719 C C . VAL A 1 354 ? 1.566 5.168 -8.813 1.00 96.94 354 VAL A C 1
ATOM 2721 O O . VAL A 1 354 ? 2.228 4.152 -8.635 1.00 96.94 354 VAL A O 1
ATOM 2724 N N . ILE A 1 355 ? 1.890 6.089 -9.711 1.00 97.31 355 ILE A N 1
ATOM 2725 C CA . ILE A 1 355 ? 3.055 5.995 -10.585 1.00 97.31 355 ILE A CA 1
ATOM 2726 C C . ILE A 1 355 ? 3.869 7.267 -10.413 1.00 97.31 355 ILE A C 1
ATOM 2728 O O . ILE A 1 355 ? 3.341 8.371 -10.555 1.00 97.31 355 ILE A O 1
ATOM 2732 N N . GLN A 1 356 ? 5.152 7.121 -10.114 1.00 96.50 356 GLN A N 1
ATOM 2733 C CA . GLN A 1 356 ? 6.100 8.220 -10.060 1.00 96.50 356 GLN A CA 1
ATOM 2734 C C . GLN A 1 356 ? 7.032 8.135 -11.265 1.00 96.50 356 GLN A C 1
ATOM 2736 O O . GLN A 1 356 ? 7.894 7.262 -11.334 1.00 96.50 356 GLN A O 1
ATOM 2741 N N . PHE A 1 357 ? 6.872 9.047 -12.217 1.00 95.94 357 PHE A N 1
ATOM 2742 C CA . PHE A 1 357 ? 7.729 9.109 -13.399 1.00 95.94 357 PHE A CA 1
ATOM 2743 C C . PHE A 1 357 ? 8.985 9.941 -13.114 1.00 95.94 357 PHE A C 1
ATOM 2745 O O . PHE A 1 357 ? 8.954 10.864 -12.296 1.00 95.94 357 PHE A O 1
ATOM 2752 N N . ARG A 1 358 ? 10.093 9.654 -13.812 1.00 92.94 358 ARG A N 1
ATOM 2753 C CA . ARG A 1 358 ? 11.350 10.421 -13.667 1.00 92.94 358 ARG A CA 1
ATOM 2754 C C . ARG A 1 358 ? 11.191 11.890 -14.049 1.00 92.94 358 ARG A C 1
ATOM 2756 O O . ARG A 1 358 ? 11.770 12.765 -13.413 1.00 92.94 358 ARG A O 1
ATOM 2763 N N . ALA A 1 359 ? 10.419 12.158 -15.097 1.00 83.31 359 ALA A N 1
ATOM 2764 C CA . ALA A 1 359 ? 10.173 13.500 -15.600 1.00 83.31 359 ALA A CA 1
ATOM 2765 C C . ALA A 1 359 ? 8.799 13.592 -16.275 1.00 83.31 359 ALA A C 1
ATOM 2767 O O . ALA A 1 359 ? 8.279 12.610 -16.803 1.00 83.31 359 ALA A O 1
ATOM 2768 N N . SER A 1 360 ? 8.229 14.798 -16.283 1.00 73.31 360 SER A N 1
ATOM 2769 C CA . SER A 1 360 ? 7.004 15.105 -17.023 1.00 73.31 360 SER A CA 1
ATOM 2770 C C . SER A 1 360 ? 7.336 15.238 -18.506 1.00 73.31 360 SER A C 1
ATOM 2772 O O . SER A 1 360 ? 7.821 16.281 -18.940 1.00 73.31 360 SER A O 1
ATOM 2774 N N . LEU A 1 361 ? 7.096 14.187 -19.288 1.00 80.19 361 LEU A N 1
ATOM 2775 C CA . LEU A 1 361 ? 7.335 14.206 -20.737 1.00 80.19 361 LEU A CA 1
ATOM 2776 C C . LEU A 1 361 ? 6.126 14.733 -21.529 1.00 80.19 361 LEU A C 1
ATOM 2778 O O . LEU A 1 361 ? 6.201 14.878 -22.745 1.00 80.19 361 LEU A O 1
ATOM 2782 N N . ASN A 1 362 ? 5.014 15.048 -20.849 1.00 89.50 362 ASN A N 1
ATOM 2783 C CA . ASN A 1 362 ? 3.714 15.345 -21.462 1.00 89.50 362 ASN A CA 1
ATOM 2784 C C . ASN A 1 362 ? 3.259 14.267 -22.467 1.00 89.50 362 ASN A C 1
ATOM 2786 O O . ASN A 1 362 ? 2.496 14.545 -23.393 1.00 89.50 362 ASN A O 1
ATOM 2790 N N . GLU A 1 363 ? 3.717 13.030 -22.284 1.00 94.00 363 GLU A N 1
ATOM 2791 C CA . GLU A 1 363 ? 3.362 11.907 -23.138 1.00 94.00 363 GLU A CA 1
ATOM 2792 C C . GLU A 1 363 ? 2.118 11.212 -22.614 1.00 94.00 363 GLU A C 1
ATOM 2794 O O . GLU A 1 363 ? 1.843 11.204 -21.416 1.00 94.00 363 GLU A O 1
ATOM 2799 N N . THR A 1 364 ? 1.343 10.624 -23.521 1.00 96.12 364 THR A N 1
ATOM 2800 C CA . THR A 1 364 ? 0.180 9.836 -23.120 1.00 96.12 364 THR A CA 1
ATOM 2801 C C . THR A 1 364 ? 0.618 8.420 -22.789 1.00 96.12 364 THR A C 1
ATOM 2803 O O . THR A 1 364 ? 1.170 7.721 -23.642 1.00 96.12 364 THR A O 1
ATOM 2806 N N . PHE A 1 365 ? 0.318 7.982 -21.574 1.00 97.12 365 PHE A N 1
ATOM 2807 C CA . PHE A 1 365 ? 0.501 6.600 -21.156 1.00 97.12 365 PHE A CA 1
ATOM 2808 C C . PHE A 1 365 ? -0.847 5.893 -21.014 1.00 97.12 365 PHE A C 1
ATOM 2810 O O . PHE A 1 365 ? -1.907 6.521 -20.878 1.00 97.12 365 PHE A O 1
ATOM 2817 N N . ILE A 1 366 ? -0.801 4.567 -21.072 1.00 97.81 366 ILE A N 1
ATOM 2818 C CA . ILE A 1 366 ? -1.942 3.681 -20.875 1.00 97.81 366 ILE A CA 1
ATOM 2819 C C . ILE A 1 366 ? -1.566 2.679 -19.793 1.00 97.81 366 ILE A C 1
ATOM 2821 O O . ILE A 1 366 ? -0.519 2.045 -19.885 1.00 97.81 366 ILE A O 1
ATOM 2825 N N . VAL A 1 367 ? -2.435 2.524 -18.798 1.00 98.19 367 VAL A N 1
ATOM 2826 C CA . VAL A 1 367 ? -2.336 1.481 -17.774 1.00 98.19 367 VAL A CA 1
ATOM 2827 C C . VAL A 1 367 ? -3.444 0.472 -17.997 1.00 98.19 367 VAL A C 1
ATOM 2829 O O . VAL A 1 367 ? -4.618 0.842 -18.081 1.00 98.19 367 VAL A O 1
ATOM 2832 N N . GLN A 1 368 ? -3.082 -0.798 -18.069 1.00 98.31 368 GLN A N 1
ATOM 2833 C CA . GLN A 1 368 ? -4.005 -1.913 -18.176 1.00 98.31 368 GLN A CA 1
ATOM 2834 C C . GLN A 1 368 ? -3.884 -2.789 -16.937 1.00 98.31 368 GLN A C 1
ATOM 2836 O O . GLN A 1 368 ? -2.799 -3.233 -16.578 1.00 98.31 368 GLN A O 1
ATOM 2841 N N . LEU A 1 369 ? -5.013 -3.034 -16.279 1.00 98.38 369 LEU A N 1
ATOM 2842 C CA . LEU A 1 369 ? -5.113 -4.079 -15.267 1.00 98.38 369 LEU A CA 1
ATOM 2843 C C . LEU A 1 369 ? -5.561 -5.340 -16.002 1.00 98.38 369 LEU A C 1
ATOM 2845 O O . LEU A 1 369 ? -6.535 -5.296 -16.761 1.00 98.38 369 LEU A O 1
ATOM 2849 N N . LEU A 1 370 ? -4.840 -6.433 -15.787 1.00 98.38 370 LEU A N 1
ATOM 2850 C CA . LEU A 1 370 ? -5.006 -7.706 -16.481 1.00 98.38 370 LEU A CA 1
ATOM 2851 C C . LEU A 1 370 ? -5.354 -8.797 -15.463 1.00 98.38 370 LEU A C 1
ATOM 2853 O O . LEU A 1 370 ? -4.804 -8.805 -14.359 1.00 98.38 370 LEU A O 1
ATOM 2857 N N . ASP A 1 371 ? -6.254 -9.708 -15.822 1.00 97.94 371 ASP A N 1
ATOM 2858 C CA . ASP A 1 371 ? -6.553 -10.900 -15.020 1.00 97.94 371 ASP A CA 1
ATOM 2859 C C . ASP A 1 371 ? -5.532 -12.034 -15.255 1.00 97.94 371 ASP A C 1
ATOM 2861 O O . ASP A 1 371 ? -4.556 -11.883 -15.989 1.00 97.94 371 ASP A O 1
ATOM 2865 N N . CYS A 1 372 ? -5.745 -13.198 -14.633 1.00 97.12 372 CYS A N 1
ATOM 2866 C CA . CYS A 1 372 ? -4.854 -14.358 -14.771 1.00 97.12 372 CYS A CA 1
ATOM 2867 C C . CYS A 1 372 ? -4.852 -15.008 -16.169 1.00 97.12 372 CYS A C 1
ATOM 2869 O O . CYS A 1 372 ? -4.094 -15.945 -16.405 1.00 97.12 372 CYS A O 1
ATOM 2871 N N . LYS A 1 373 ? -5.705 -14.541 -17.088 1.00 97.69 373 LYS A N 1
ATOM 2872 C CA . LYS A 1 373 ? -5.778 -14.969 -18.492 1.00 97.69 373 LYS A CA 1
ATOM 2873 C C . LYS A 1 373 ? -5.300 -13.867 -19.441 1.00 97.69 373 LYS A C 1
ATOM 2875 O O . LYS A 1 373 ? -5.627 -13.924 -20.627 1.00 97.69 373 LYS A O 1
ATOM 2880 N N . ASP A 1 374 ? -4.603 -12.858 -18.916 1.00 98.06 374 ASP A N 1
ATOM 2881 C CA . ASP A 1 374 ? -4.164 -11.670 -19.650 1.00 98.06 374 ASP A CA 1
ATOM 2882 C C . ASP A 1 374 ? -5.317 -10.871 -20.283 1.00 98.06 374 ASP A C 1
ATOM 2884 O O . ASP A 1 374 ? -5.134 -10.159 -21.272 1.00 98.06 374 ASP A O 1
ATOM 2888 N N . GLN A 1 375 ? -6.535 -10.967 -19.737 1.00 98.06 375 GLN A N 1
ATOM 2889 C CA . GLN A 1 375 ? -7.664 -10.175 -20.218 1.00 98.06 375 GLN A CA 1
ATOM 2890 C C . GLN A 1 375 ? -7.701 -8.827 -19.511 1.00 98.06 375 GLN A C 1
ATOM 2892 O O . GLN A 1 375 ? -7.626 -8.737 -18.285 1.00 98.06 375 GLN A O 1
ATOM 2897 N N . VAL A 1 376 ? -7.871 -7.762 -20.294 1.00 97.94 376 VAL A N 1
ATOM 2898 C CA . VAL A 1 376 ? -7.973 -6.396 -19.778 1.00 97.94 376 VAL A CA 1
ATOM 2899 C C . VAL A 1 376 ? -9.276 -6.234 -18.994 1.00 97.94 376 VAL A C 1
ATOM 2901 O O . VAL A 1 376 ? -10.365 -6.184 -19.567 1.00 97.94 376 VAL A O 1
ATOM 2904 N N . ILE A 1 377 ? -9.158 -6.102 -17.675 1.00 97.50 377 ILE A N 1
ATOM 2905 C CA . ILE A 1 377 ? -10.277 -5.798 -16.771 1.00 97.50 377 ILE A CA 1
ATOM 2906 C C . ILE A 1 377 ? -10.512 -4.290 -16.649 1.00 97.50 377 ILE A C 1
ATOM 2908 O O . ILE A 1 377 ? -11.645 -3.850 -16.449 1.00 97.50 377 ILE A O 1
ATOM 2912 N N . SER A 1 378 ? -9.460 -3.483 -16.804 1.00 97.12 378 SER A N 1
ATOM 2913 C CA . SER A 1 378 ? -9.547 -2.024 -16.757 1.00 97.12 378 SER A CA 1
ATOM 2914 C C . SER A 1 378 ? -8.469 -1.371 -17.596 1.00 97.12 378 SER A C 1
ATOM 2916 O O . SER A 1 378 ? -7.338 -1.846 -17.645 1.00 97.12 378 SER A O 1
ATOM 2918 N N . THR A 1 379 ? -8.803 -0.224 -18.178 1.00 97.38 379 THR A N 1
ATOM 2919 C CA . THR A 1 379 ? -7.851 0.637 -18.876 1.00 97.38 379 THR A CA 1
ATOM 2920 C C . THR A 1 379 ? -7.954 2.048 -18.324 1.00 97.38 379 THR A C 1
ATOM 2922 O O . THR A 1 379 ? -9.050 2.592 -18.194 1.00 97.38 379 THR A O 1
ATOM 2925 N N . PHE A 1 380 ? -6.811 2.637 -18.010 1.00 97.50 380 PHE A N 1
ATOM 2926 C CA . PHE A 1 380 ? -6.663 4.045 -17.682 1.00 97.50 380 PHE A CA 1
ATOM 2927 C C . PHE A 1 380 ? -5.715 4.681 -18.697 1.00 97.50 380 PHE A C 1
ATOM 2929 O O . PHE A 1 380 ? -4.777 4.036 -19.157 1.00 97.50 380 PHE A O 1
ATOM 2936 N N . SER A 1 381 ? -5.957 5.936 -19.059 1.00 97.31 381 SER A N 1
ATOM 2937 C CA . SER A 1 381 ? -5.024 6.713 -19.869 1.00 97.31 381 SER A CA 1
ATOM 2938 C C . SER A 1 381 ? -4.842 8.082 -19.240 1.00 97.31 381 SER A C 1
ATOM 2940 O O . SER A 1 381 ? -5.808 8.689 -18.775 1.00 97.31 381 SER A O 1
ATOM 2942 N N . GLY A 1 382 ? -3.598 8.541 -19.209 1.00 96.19 382 GLY A N 1
ATOM 2943 C CA . GLY A 1 382 ? -3.219 9.808 -18.608 1.00 96.19 382 GLY A CA 1
ATOM 2944 C C . GLY A 1 382 ? -2.016 10.412 -19.308 1.00 96.19 382 GLY A C 1
ATOM 2945 O O . GLY A 1 382 ? -1.473 9.841 -20.253 1.00 96.19 382 GLY A O 1
ATOM 2946 N N . ILE A 1 383 ? -1.614 11.583 -18.832 1.00 96.00 383 ILE A N 1
ATOM 2947 C CA . ILE A 1 383 ? -0.404 12.271 -19.275 1.00 96.00 383 ILE A CA 1
ATOM 2948 C C . ILE A 1 383 ? 0.677 12.031 -18.223 1.00 96.00 383 ILE A C 1
ATOM 2950 O O . ILE A 1 383 ? 0.385 12.086 -17.030 1.00 96.00 383 ILE A O 1
ATOM 2954 N N . THR A 1 384 ? 1.905 11.739 -18.644 1.00 95.06 384 THR A N 1
ATOM 2955 C CA . THR A 1 384 ? 3.042 11.540 -17.739 1.00 95.06 384 THR A CA 1
ATOM 2956 C C . THR A 1 384 ? 3.312 12.825 -16.955 1.00 95.06 384 THR A C 1
ATOM 2958 O O . THR A 1 384 ? 3.833 13.792 -17.515 1.00 95.06 384 THR A O 1
ATOM 2961 N N . GLU A 1 385 ? 2.975 12.816 -15.671 1.00 95.38 385 GLU A N 1
ATOM 2962 C CA . GLU A 1 385 ? 3.305 13.844 -14.680 1.00 95.38 385 GLU A CA 1
ATOM 2963 C C . GLU A 1 385 ? 4.280 13.246 -13.650 1.00 95.38 385 GLU A C 1
ATOM 2965 O O . GLU A 1 385 ? 4.362 12.023 -13.547 1.00 95.38 385 GLU A O 1
ATOM 2970 N N . PRO A 1 386 ? 5.008 14.043 -12.843 1.00 94.31 386 PRO A N 1
ATOM 2971 C CA . PRO A 1 386 ? 5.973 13.501 -11.878 1.00 94.31 386 PRO A CA 1
ATOM 2972 C C . PRO A 1 386 ? 5.369 12.472 -10.911 1.00 94.31 386 PRO A C 1
ATOM 2974 O O . PRO A 1 386 ? 6.045 11.538 -10.483 1.00 94.31 386 PRO A O 1
ATOM 2977 N N . ARG A 1 387 ? 4.080 12.625 -10.587 1.00 94.69 387 ARG A N 1
ATOM 2978 C CA . ARG A 1 387 ? 3.303 11.667 -9.805 1.00 94.69 387 ARG A CA 1
ATOM 2979 C C . ARG A 1 387 ? 1.877 11.625 -10.332 1.00 94.69 387 ARG A C 1
ATOM 2981 O O . ARG A 1 387 ? 1.187 12.637 -10.296 1.00 94.69 387 ARG A O 1
ATOM 2988 N N . VAL A 1 388 ? 1.426 10.449 -10.743 1.00 95.19 388 VAL A N 1
ATOM 2989 C CA . VAL A 1 388 ? 0.037 10.195 -11.130 1.00 95.19 388 VAL A CA 1
ATOM 2990 C C . VAL A 1 388 ? -0.581 9.219 -10.139 1.00 95.19 388 VAL A C 1
ATOM 2992 O O . VAL A 1 388 ? 0.050 8.241 -9.755 1.00 95.19 388 VAL A O 1
ATOM 2995 N N . SER A 1 389 ? -1.818 9.480 -9.724 1.00 95.50 389 SER A N 1
ATOM 2996 C CA . SER A 1 389 ? -2.637 8.550 -8.941 1.00 95.50 389 SER A CA 1
ATOM 2997 C C . SER A 1 389 ? -4.003 8.420 -9.597 1.00 95.50 389 SER A C 1
ATOM 2999 O O . SER A 1 389 ? -4.580 9.412 -10.049 1.00 95.50 389 SER A O 1
ATOM 3001 N N . PHE A 1 390 ? -4.532 7.200 -9.634 1.00 95.69 390 PHE A N 1
ATOM 3002 C CA . PHE A 1 390 ? -5.915 6.965 -10.019 1.00 95.69 390 PHE A CA 1
ATOM 3003 C C . PHE A 1 390 ? -6.539 5.821 -9.216 1.00 95.69 390 PHE A C 1
ATOM 3005 O O . PHE A 1 390 ? -5.905 4.822 -8.875 1.00 95.69 390 PHE A O 1
ATOM 3012 N N . ILE A 1 391 ? -7.834 5.972 -8.942 1.00 93.44 391 ILE A N 1
ATOM 3013 C CA . ILE A 1 391 ? -8.658 4.972 -8.264 1.00 93.44 391 ILE A CA 1
ATOM 3014 C C . ILE A 1 391 ? -9.237 4.023 -9.308 1.00 93.44 391 ILE A C 1
ATOM 3016 O O . ILE A 1 391 ? -9.995 4.437 -10.189 1.00 93.44 391 ILE A O 1
ATOM 3020 N N . HIS A 1 392 ? -8.953 2.733 -9.155 1.00 92.06 392 HIS A N 1
ATOM 3021 C CA . HIS A 1 392 ? -9.653 1.697 -9.893 1.00 92.06 392 HIS A CA 1
ATOM 3022 C C . HIS A 1 392 ? -10.911 1.262 -9.126 1.00 92.06 392 HIS A C 1
ATOM 3024 O O . HIS A 1 392 ? -10.891 1.004 -7.917 1.00 92.06 392 HIS A O 1
ATOM 3030 N N . ARG A 1 393 ? -12.038 1.205 -9.842 1.00 89.69 393 ARG A N 1
ATOM 3031 C CA . ARG A 1 393 ? -13.285 0.622 -9.343 1.00 89.69 393 ARG A CA 1
ATOM 3032 C C . ARG A 1 393 ? -13.395 -0.800 -9.861 1.00 89.69 393 ARG A C 1
ATOM 3034 O O . ARG A 1 393 ? -13.933 -1.030 -10.945 1.00 89.69 393 ARG A O 1
ATOM 3041 N N . THR A 1 394 ? -12.889 -1.728 -9.067 1.00 85.00 394 THR A N 1
ATOM 3042 C CA . THR A 1 394 ? -12.979 -3.154 -9.352 1.00 85.00 394 THR A CA 1
ATOM 3043 C C . THR A 1 394 ? -14.440 -3.579 -9.399 1.00 85.00 394 THR A C 1
ATOM 3045 O O . THR A 1 394 ? -15.206 -3.316 -8.468 1.00 85.00 394 THR A O 1
ATOM 3048 N N . ARG A 1 395 ? -14.857 -4.221 -10.494 1.00 90.81 395 ARG A N 1
ATOM 3049 C CA . ARG A 1 395 ? -16.180 -4.852 -10.542 1.00 90.81 395 ARG A CA 1
ATOM 3050 C C . ARG A 1 395 ? -16.143 -6.128 -9.714 1.00 90.81 395 ARG A C 1
ATOM 3052 O O . ARG A 1 395 ? -15.113 -6.789 -9.617 1.00 90.81 395 ARG A O 1
ATOM 3059 N N . HIS A 1 396 ? -17.281 -6.483 -9.134 1.00 89.50 396 HIS A N 1
ATOM 3060 C CA . HIS A 1 396 ? -17.392 -7.706 -8.353 1.00 89.50 396 HIS A CA 1
ATOM 3061 C C . HIS A 1 396 ? -16.942 -8.927 -9.176 1.00 89.50 396 HIS A C 1
ATOM 3063 O O . HIS A 1 396 ? -17.444 -9.140 -10.278 1.00 89.50 396 HIS A O 1
ATOM 3069 N N . GLY A 1 397 ? -16.005 -9.714 -8.639 1.00 91.50 397 GLY A N 1
ATOM 3070 C CA . GLY A 1 397 ? -15.472 -10.916 -9.292 1.00 91.50 397 GLY A CA 1
ATOM 3071 C C . GLY A 1 397 ? -14.404 -10.673 -10.365 1.00 91.50 397 GLY A C 1
ATOM 3072 O O . GLY A 1 397 ? -14.038 -11.619 -11.056 1.00 91.50 397 GLY A O 1
ATOM 3073 N N . GLN A 1 398 ? -13.908 -9.443 -10.530 1.00 95.44 398 GLN A N 1
ATOM 3074 C CA . GLN A 1 398 ? -12.727 -9.158 -11.350 1.00 95.44 398 GLN A CA 1
ATOM 3075 C C . GLN A 1 398 ? -11.522 -8.927 -10.440 1.00 95.44 398 GLN A C 1
ATOM 3077 O O . GLN A 1 398 ? -11.603 -8.134 -9.507 1.00 95.44 398 GLN A O 1
ATOM 3082 N N . TYR A 1 399 ? -10.414 -9.609 -10.711 1.00 97.38 399 TYR A N 1
ATOM 3083 C CA . TYR A 1 399 ? -9.196 -9.533 -9.906 1.00 97.38 399 TYR A CA 1
ATOM 3084 C C . TYR A 1 399 ? -7.995 -9.324 -10.815 1.00 97.38 399 TYR A C 1
ATOM 3086 O O . TYR A 1 399 ? -7.944 -9.865 -11.920 1.00 97.38 399 TYR A O 1
ATOM 3094 N N . THR A 1 400 ? -7.043 -8.530 -10.347 1.00 97.94 400 THR A N 1
ATOM 3095 C CA . THR A 1 400 ? -5.838 -8.184 -11.093 1.00 97.94 400 THR A CA 1
ATOM 3096 C C . THR A 1 400 ? -4.755 -9.214 -10.800 1.00 97.94 400 THR A C 1
ATOM 3098 O O . THR A 1 400 ? -4.420 -9.430 -9.641 1.00 97.94 400 THR A O 1
ATOM 3101 N N . GLN A 1 401 ? -4.184 -9.821 -11.837 1.00 98.19 401 GLN A N 1
ATOM 3102 C CA . GLN A 1 401 ? -2.965 -10.629 -11.744 1.00 98.19 401 GLN A CA 1
ATOM 3103 C C . GLN A 1 401 ? -1.726 -9.807 -12.110 1.00 98.19 401 GLN A C 1
ATOM 3105 O O . GLN A 1 401 ? -0.654 -10.009 -11.548 1.00 98.19 401 GLN A O 1
ATOM 3110 N N . SER A 1 402 ? -1.861 -8.865 -13.043 1.00 98.44 402 SER A N 1
ATOM 3111 C CA . SER A 1 402 ? -0.752 -8.008 -13.460 1.00 98.44 402 SER A CA 1
ATOM 3112 C C . SER A 1 402 ? -1.220 -6.626 -13.886 1.00 98.44 402 SER A C 1
ATOM 3114 O O . SER A 1 402 ? -2.368 -6.443 -14.299 1.00 98.44 402 SER A O 1
ATOM 3116 N N . VAL A 1 403 ? -0.311 -5.658 -13.810 1.00 98.56 403 VAL A N 1
ATOM 3117 C CA . VAL A 1 403 ? -0.516 -4.297 -14.310 1.00 98.56 403 VAL A CA 1
ATOM 3118 C C . VAL A 1 403 ? 0.512 -4.020 -15.393 1.00 98.56 403 VAL A C 1
ATOM 3120 O O . VAL A 1 403 ? 1.705 -4.197 -15.168 1.00 98.56 403 VAL A O 1
ATOM 3123 N N . GLU A 1 404 ? 0.045 -3.584 -16.557 1.00 98.62 404 GLU A N 1
ATOM 3124 C CA . GLU A 1 404 ? 0.873 -3.224 -17.704 1.00 98.62 404 GLU A CA 1
ATOM 3125 C C . GLU A 1 404 ? 0.767 -1.722 -17.977 1.00 98.62 404 GLU A C 1
ATOM 3127 O O . GLU A 1 404 ? -0.326 -1.154 -17.979 1.00 98.62 404 GLU A O 1
ATOM 3132 N N . ILE A 1 405 ? 1.903 -1.073 -18.208 1.00 98.44 405 ILE A N 1
ATOM 3133 C CA . ILE A 1 405 ? 2.021 0.341 -18.542 1.00 98.44 405 ILE A CA 1
ATOM 3134 C C . ILE A 1 405 ? 2.722 0.454 -19.890 1.00 98.44 405 ILE A C 1
ATOM 3136 O O . ILE A 1 405 ? 3.795 -0.108 -20.099 1.00 98.44 405 ILE A O 1
ATOM 3140 N N . THR A 1 406 ? 2.122 1.215 -20.799 1.00 97.81 406 THR A N 1
ATOM 3141 C CA . THR A 1 406 ? 2.677 1.484 -22.129 1.00 97.81 406 THR A CA 1
ATOM 3142 C C . THR A 1 406 ? 2.657 2.975 -22.434 1.00 97.81 406 THR A C 1
ATOM 3144 O O . THR A 1 406 ? 1.781 3.704 -21.958 1.00 97.81 406 THR A O 1
ATOM 3147 N N . LEU A 1 407 ? 3.606 3.441 -23.250 1.00 96.56 407 LEU A N 1
ATOM 3148 C CA . LEU A 1 407 ? 3.547 4.778 -23.848 1.00 96.56 407 LEU A CA 1
ATOM 3149 C C . LEU A 1 407 ? 2.953 4.698 -25.252 1.00 96.56 407 LEU A C 1
ATOM 3151 O O . LEU A 1 407 ? 3.341 3.861 -26.068 1.00 96.56 407 LEU A O 1
ATOM 3155 N N . ASN A 1 408 ? 2.009 5.587 -25.553 1.00 90.69 408 ASN A N 1
ATOM 3156 C CA . ASN A 1 408 ? 1.343 5.598 -26.848 1.00 90.69 408 ASN A CA 1
ATOM 3157 C C . ASN A 1 408 ? 2.111 6.476 -27.850 1.00 90.69 408 ASN A C 1
ATOM 3159 O O . ASN A 1 408 ? 2.189 7.688 -27.666 1.00 90.69 408 ASN A O 1
ATOM 3163 N N . ASN A 1 409 ? 2.620 5.878 -28.936 1.00 80.69 409 ASN A N 1
ATOM 3164 C CA . ASN A 1 409 ? 3.299 6.572 -30.047 1.00 80.69 409 ASN A CA 1
ATOM 3165 C C . ASN A 1 409 ? 4.443 7.507 -29.608 1.00 80.69 409 ASN A C 1
ATOM 3167 O O . ASN A 1 409 ? 4.620 8.593 -30.163 1.00 80.69 409 ASN A O 1
ATOM 3171 N N . SER A 1 410 ? 5.204 7.079 -28.605 1.00 78.44 410 SER A N 1
ATOM 3172 C CA . SER A 1 410 ? 6.312 7.835 -28.030 1.00 78.44 410 SER A CA 1
ATOM 3173 C C . SER A 1 410 ? 7.637 7.500 -28.733 1.00 78.44 410 SER A C 1
ATOM 3175 O O . SER A 1 410 ? 7.874 6.358 -29.125 1.00 78.44 410 SER A O 1
ATOM 3177 N N . ASN A 1 411 ? 8.490 8.515 -28.913 1.00 90.19 411 ASN A N 1
ATOM 3178 C CA . ASN A 1 411 ? 9.910 8.347 -29.268 1.00 90.19 411 ASN A CA 1
ATOM 3179 C C . ASN A 1 411 ? 10.808 8.437 -28.017 1.00 90.19 411 ASN A C 1
ATOM 3181 O O . ASN A 1 411 ? 12.016 8.641 -28.138 1.00 90.19 411 ASN A O 1
ATOM 3185 N N . SER A 1 412 ? 10.209 8.360 -26.832 1.00 94.19 412 SER A N 1
ATOM 3186 C CA . SER A 1 412 ? 10.869 8.509 -25.544 1.00 94.19 412 SER A CA 1
ATOM 3187 C C . SER A 1 412 ? 10.870 7.189 -24.785 1.00 94.19 412 SER A C 1
ATOM 3189 O O . SER A 1 412 ? 10.048 6.299 -25.002 1.00 94.19 412 SER A O 1
ATOM 3191 N N . ALA A 1 413 ? 11.813 7.081 -23.856 1.00 95.62 413 ALA A N 1
ATOM 3192 C CA . ALA A 1 413 ? 11.859 5.978 -22.915 1.00 95.62 413 ALA A CA 1
ATOM 3193 C C . ALA A 1 413 ? 10.732 6.093 -21.873 1.00 95.62 413 ALA A C 1
ATOM 3195 O O . ALA A 1 413 ? 10.481 7.174 -21.335 1.00 95.62 413 ALA A O 1
ATOM 3196 N N . LEU A 1 414 ? 10.113 4.964 -21.524 1.00 96.69 414 LEU A N 1
ATOM 3197 C CA . LEU A 1 414 ? 9.267 4.848 -20.342 1.00 96.69 414 LEU A CA 1
ATOM 3198 C C . LEU A 1 414 ? 10.170 4.748 -19.117 1.00 96.69 414 LEU A C 1
ATOM 3200 O O . LEU A 1 414 ? 10.910 3.779 -18.991 1.00 96.69 414 LEU A O 1
ATOM 3204 N N . SER A 1 415 ? 10.114 5.750 -18.240 1.00 96.56 415 SER A N 1
ATOM 3205 C CA . SER A 1 415 ? 10.934 5.823 -17.027 1.00 96.56 415 SER A CA 1
ATOM 3206 C C . SER A 1 415 ? 10.050 5.947 -15.785 1.00 96.56 415 SER A C 1
ATOM 3208 O O . SER A 1 415 ? 9.486 7.014 -15.518 1.00 96.56 415 SER A O 1
ATOM 3210 N N . ILE A 1 416 ? 9.915 4.845 -15.047 1.00 97.31 416 ILE A N 1
ATOM 3211 C CA . ILE A 1 416 ? 9.128 4.733 -13.816 1.00 97.31 416 ILE A CA 1
ATOM 3212 C C . ILE A 1 416 ? 10.099 4.580 -12.654 1.00 97.31 416 ILE A C 1
ATOM 3214 O O . ILE A 1 416 ? 10.890 3.646 -12.621 1.00 97.31 416 ILE A O 1
ATOM 3218 N N . CYS A 1 417 ? 10.044 5.510 -11.713 1.00 96.88 417 CYS A N 1
ATOM 3219 C CA . CYS A 1 417 ? 10.904 5.497 -10.538 1.00 96.88 417 CYS A CA 1
ATOM 3220 C C . CYS A 1 417 ? 10.262 4.837 -9.330 1.00 96.88 417 CYS A C 1
ATOM 3222 O O . CYS A 1 417 ? 10.965 4.396 -8.450 1.00 96.88 417 CYS A O 1
ATOM 3224 N N . GLU A 1 418 ? 8.935 4.842 -9.258 1.00 97.44 418 GLU A N 1
ATOM 3225 C CA . GLU A 1 418 ? 8.220 4.087 -8.238 1.00 97.44 418 GLU A CA 1
ATOM 3226 C C . GLU A 1 418 ? 6.815 3.781 -8.750 1.00 97.44 418 GLU A C 1
ATOM 3228 O O . GLU A 1 418 ? 6.132 4.648 -9.309 1.00 97.44 418 GLU A O 1
ATOM 3233 N N . PHE A 1 419 ? 6.374 2.554 -8.529 1.00 98.00 419 PHE A N 1
ATOM 3234 C CA . PHE A 1 419 ? 5.043 2.058 -8.796 1.00 98.00 419 PHE A CA 1
ATOM 3235 C C . PHE A 1 419 ? 4.465 1.476 -7.504 1.00 98.00 419 PHE A C 1
ATOM 3237 O O . PHE A 1 419 ? 4.970 0.507 -6.940 1.00 98.00 419 PHE A O 1
ATOM 3244 N N . GLU A 1 420 ? 3.355 2.051 -7.049 1.00 97.81 420 GLU A N 1
ATOM 3245 C CA . GLU A 1 420 ? 2.648 1.601 -5.853 1.00 97.81 420 GLU A CA 1
ATOM 3246 C C . GLU A 1 420 ? 1.249 1.119 -6.269 1.00 97.81 420 GLU A C 1
ATOM 3248 O O . GLU A 1 420 ? 0.477 1.863 -6.880 1.00 97.81 420 GLU A O 1
ATOM 3253 N N . ALA A 1 421 ? 0.896 -0.120 -5.927 1.00 97.62 421 ALA A N 1
ATOM 3254 C CA . ALA A 1 421 ? -0.446 -0.669 -6.107 1.00 97.62 421 ALA A CA 1
ATOM 3255 C C . ALA A 1 421 ? -1.071 -0.931 -4.737 1.00 97.62 421 ALA A C 1
ATOM 3257 O O . ALA A 1 421 ? -0.834 -1.970 -4.122 1.00 97.62 421 ALA A O 1
ATOM 3258 N N . TYR A 1 422 ? -1.885 0.008 -4.257 1.00 96.94 422 TYR A N 1
ATOM 3259 C CA . TYR A 1 422 ? -2.580 -0.156 -2.988 1.00 96.94 422 TYR A CA 1
ATOM 3260 C C . TYR A 1 422 ? -3.795 -1.050 -3.162 1.00 96.94 422 TYR A C 1
ATOM 3262 O O . TYR A 1 422 ? -4.641 -0.805 -4.029 1.00 96.94 422 TYR A O 1
ATOM 3270 N N . GLY A 1 423 ? -3.898 -2.084 -2.336 1.00 95.38 423 GLY A N 1
ATOM 3271 C CA . GLY A 1 423 ? -4.936 -3.089 -2.495 1.00 95.38 423 GLY A CA 1
ATOM 3272 C C . GLY A 1 423 ? -4.974 -4.114 -1.376 1.00 95.38 423 GLY A C 1
ATOM 3273 O O . GLY A 1 423 ? -4.350 -3.946 -0.330 1.00 95.38 423 GLY A O 1
ATOM 3274 N N . GLU A 1 424 ? -5.718 -5.183 -1.632 1.00 94.88 424 GLU A N 1
ATOM 3275 C CA . GLU A 1 424 ? -5.789 -6.375 -0.788 1.00 94.88 424 GLU A CA 1
ATOM 3276 C C . GLU A 1 424 ? -5.746 -7.647 -1.639 1.00 94.88 424 GLU A C 1
ATOM 3278 O O . GLU A 1 424 ? -5.896 -7.600 -2.861 1.00 94.88 424 GLU A O 1
ATOM 3283 N N . CYS A 1 425 ? -5.572 -8.796 -0.992 1.00 96.94 425 CYS A N 1
ATOM 3284 C CA . CYS A 1 425 ? -5.716 -10.097 -1.635 1.00 96.94 425 CYS A CA 1
ATOM 3285 C C . CYS A 1 425 ? -7.109 -10.263 -2.259 1.00 96.94 425 CYS A C 1
ATOM 3287 O O . CYS A 1 425 ? -8.114 -9.771 -1.734 1.00 96.94 425 CYS A O 1
ATOM 3289 N N . ALA A 1 426 ? -7.186 -10.977 -3.384 1.00 97.12 426 ALA A N 1
ATOM 3290 C CA . ALA A 1 426 ? -8.474 -11.409 -3.898 1.00 97.12 426 ALA A CA 1
ATOM 3291 C C . ALA A 1 426 ? -9.069 -12.482 -2.973 1.00 97.12 426 ALA A C 1
ATOM 3293 O O . ALA A 1 426 ? -8.356 -13.396 -2.557 1.00 97.12 426 ALA A O 1
ATOM 3294 N N . PRO A 1 427 ? -10.379 -12.432 -2.681 1.00 97.12 427 PRO A N 1
ATOM 3295 C CA . PRO A 1 427 ? -11.062 -13.537 -2.028 1.00 97.12 427 PRO A CA 1
ATOM 3296 C C . PRO A 1 427 ? -10.801 -14.865 -2.759 1.00 97.12 427 PRO A C 1
ATOM 3298 O O . PRO A 1 427 ? -10.798 -14.889 -3.993 1.00 97.12 427 PRO A O 1
ATOM 3301 N N . PRO A 1 428 ? -10.614 -15.971 -2.024 1.00 97.31 428 PRO A N 1
ATOM 3302 C CA . PRO A 1 428 ? -10.908 -16.112 -0.598 1.00 97.31 428 PRO A CA 1
ATOM 3303 C C . PRO A 1 428 ? -9.691 -15.974 0.318 1.00 97.31 428 PRO A C 1
ATOM 3305 O O . PRO A 1 428 ? -9.754 -16.434 1.456 1.00 97.31 428 PRO A O 1
ATOM 3308 N N . VAL A 1 429 ? -8.578 -15.431 -0.178 1.00 97.56 429 VAL A N 1
ATOM 3309 C CA . VAL A 1 429 ? -7.300 -15.469 0.535 1.00 97.56 429 VAL A CA 1
ATOM 3310 C C . VAL A 1 429 ? -6.942 -14.144 1.209 1.00 97.56 429 VAL A C 1
ATOM 3312 O O . VAL A 1 429 ? -7.433 -13.087 0.814 1.00 97.56 429 VAL A O 1
ATOM 3315 N N . TYR A 1 430 ? -6.091 -14.199 2.232 1.00 96.94 430 TYR A N 1
ATOM 3316 C CA . TYR A 1 430 ? -5.570 -13.059 2.985 1.00 96.94 430 TYR A CA 1
ATOM 3317 C C . TYR A 1 430 ? -4.113 -13.283 3.417 1.00 96.94 430 TYR A C 1
ATOM 3319 O O . TYR A 1 430 ? -3.475 -14.262 3.028 1.00 96.94 430 TYR A O 1
ATOM 3327 N N . GLY A 1 431 ? -3.580 -12.337 4.191 1.00 94.69 431 GLY A N 1
ATOM 3328 C CA . GLY A 1 431 ? -2.234 -12.403 4.746 1.00 94.69 431 GLY A CA 1
ATOM 3329 C C . GLY A 1 431 ? -1.175 -11.764 3.844 1.00 94.69 431 GLY A C 1
ATOM 3330 O O . GLY A 1 431 ? -1.506 -11.249 2.764 1.00 94.69 431 GLY A O 1
ATOM 3331 N N . PRO A 1 432 ? 0.096 -11.781 4.285 1.00 91.81 432 PRO A N 1
ATOM 3332 C CA . PRO A 1 432 ? 1.230 -11.195 3.565 1.00 91.81 432 PRO A CA 1
ATOM 3333 C C . PRO A 1 432 ? 1.322 -11.677 2.116 1.00 91.81 432 PRO A C 1
ATOM 3335 O O . PRO A 1 432 ? 1.398 -10.867 1.194 1.00 91.81 432 PRO A O 1
ATOM 3338 N N . GLU A 1 433 ? 1.197 -12.988 1.918 1.00 92.88 433 GLU A N 1
ATOM 3339 C CA . GLU A 1 433 ? 1.414 -13.653 0.628 1.00 92.88 433 GLU A CA 1
ATOM 3340 C C . GLU A 1 433 ? 0.117 -14.054 -0.087 1.00 92.88 433 GLU A C 1
ATOM 3342 O O . GLU A 1 433 ? 0.153 -14.687 -1.141 1.00 92.88 433 GLU A O 1
ATOM 3347 N N . CYS A 1 434 ? -1.046 -13.694 0.464 1.00 96.19 434 CYS A N 1
ATOM 3348 C CA . CYS A 1 434 ? -2.342 -14.136 -0.054 1.00 96.19 434 CYS A CA 1
ATOM 3349 C C . CYS A 1 434 ? -2.468 -15.668 -0.124 1.00 96.19 434 CYS A C 1
ATOM 3351 O O . CYS A 1 434 ? -2.945 -16.214 -1.120 1.00 96.19 434 CYS A O 1
ATOM 3353 N N . THR A 1 435 ? -2.028 -16.360 0.925 1.00 95.88 435 THR A N 1
ATOM 3354 C CA . THR A 1 435 ? -2.038 -17.829 1.027 1.00 95.88 435 THR A CA 1
ATOM 3355 C C . THR A 1 435 ? -3.018 -18.343 2.082 1.00 95.88 435 THR A C 1
ATOM 3357 O O . THR A 1 435 ? -3.566 -19.436 1.921 1.00 95.88 435 THR A O 1
ATOM 3360 N N . ASP A 1 436 ? -3.302 -17.550 3.117 1.00 96.56 436 ASP A N 1
ATOM 3361 C CA . ASP A 1 436 ? -4.266 -17.899 4.162 1.00 96.56 436 ASP A CA 1
ATOM 3362 C C . ASP A 1 436 ? -5.699 -17.747 3.656 1.00 96.56 436 ASP A C 1
ATOM 3364 O O . ASP A 1 436 ? -5.971 -16.883 2.835 1.00 96.56 436 ASP A O 1
ATOM 3368 N N . ILE A 1 437 ? -6.643 -18.558 4.140 1.00 96.81 437 ILE A N 1
ATOM 3369 C CA . ILE A 1 437 ? -8.030 -18.568 3.644 1.00 96.81 437 ILE A CA 1
ATOM 3370 C C . ILE A 1 437 ? -8.959 -17.905 4.658 1.00 96.81 437 ILE A C 1
ATOM 3372 O O . ILE A 1 437 ? -9.032 -18.339 5.809 1.00 96.81 437 ILE A O 1
ATOM 3376 N N . CYS A 1 438 ? -9.722 -16.900 4.220 1.00 97.06 438 CYS A N 1
ATOM 3377 C CA . CYS A 1 438 ? -10.720 -16.220 5.039 1.00 97.06 438 CYS A CA 1
ATOM 3378 C C . CYS A 1 438 ? -11.696 -17.223 5.674 1.00 97.06 438 CYS A C 1
ATOM 3380 O O . CYS A 1 438 ? -12.055 -18.241 5.075 1.00 97.06 438 CYS A O 1
ATOM 3382 N N . SER A 1 439 ? -12.200 -16.897 6.868 1.00 95.38 439 SER A N 1
ATOM 3383 C CA . SER A 1 439 ? -13.250 -17.688 7.520 1.00 95.38 439 SER A CA 1
ATOM 3384 C C . SER A 1 439 ? -14.407 -17.974 6.554 1.00 95.38 439 SER A C 1
ATOM 3386 O O . SER A 1 439 ? -14.920 -17.075 5.885 1.00 95.38 439 SER A O 1
ATOM 3388 N N . LEU A 1 440 ? -14.865 -19.230 6.517 1.00 94.00 440 LEU A N 1
ATOM 3389 C CA . LEU A 1 440 ? -16.011 -19.642 5.696 1.00 94.00 440 LEU A CA 1
ATOM 3390 C C . LEU A 1 440 ? -17.317 -18.938 6.101 1.00 94.00 440 LEU A C 1
ATOM 3392 O O . LEU A 1 440 ? -18.274 -18.940 5.331 1.00 94.00 440 LEU A O 1
ATOM 3396 N N . SER A 1 441 ? -17.357 -18.339 7.295 1.00 94.06 441 SER A N 1
ATOM 3397 C CA . SER A 1 441 ? -18.479 -17.531 7.776 1.00 94.06 441 SER A CA 1
ATOM 3398 C C . SER A 1 441 ? -18.459 -16.089 7.252 1.00 94.06 441 SER A C 1
ATOM 3400 O O . SER A 1 441 ? -19.451 -15.371 7.410 1.00 94.06 441 SER A O 1
ATOM 3402 N N . CYS A 1 442 ? -17.355 -15.636 6.644 1.00 95.19 442 CYS A N 1
ATOM 3403 C CA . CYS A 1 442 ? -17.309 -14.342 5.974 1.00 95.19 442 CYS A CA 1
ATOM 3404 C C . CYS A 1 442 ? -18.190 -14.380 4.716 1.00 95.19 442 CYS A C 1
ATOM 3406 O O . CYS A 1 442 ? -18.028 -15.252 3.859 1.00 95.19 442 CYS A O 1
ATOM 3408 N N . ILE A 1 443 ? -19.072 -13.392 4.548 1.00 94.38 443 ILE A N 1
ATOM 3409 C CA . ILE A 1 443 ? -19.811 -13.224 3.288 1.00 94.38 443 ILE A CA 1
ATOM 3410 C C . ILE A 1 443 ? -18.810 -12.974 2.151 1.00 94.38 443 ILE A C 1
ATOM 3412 O O . ILE A 1 443 ? -17.863 -12.199 2.304 1.00 94.38 443 ILE A O 1
ATOM 3416 N N . ASP A 1 444 ? -19.014 -13.668 1.029 1.00 93.62 444 ASP A N 1
ATOM 3417 C CA . ASP A 1 444 ? -18.132 -13.692 -0.147 1.00 93.62 444 ASP A CA 1
ATOM 3418 C C . ASP A 1 444 ? -16.672 -14.077 0.147 1.00 93.62 444 ASP A C 1
ATOM 3420 O O . ASP A 1 444 ? -15.802 -13.813 -0.681 1.00 93.62 444 ASP A O 1
ATOM 3424 N N . GLN A 1 445 ? -16.382 -14.647 1.325 1.00 95.75 445 GLN A N 1
ATOM 3425 C CA . GLN A 1 445 ? -15.016 -14.939 1.778 1.00 95.75 445 GLN A CA 1
ATOM 3426 C C . GLN A 1 445 ? -14.094 -13.708 1.697 1.00 95.75 445 GLN A C 1
ATOM 3428 O O . GLN A 1 445 ? -12.913 -13.813 1.386 1.00 95.75 445 GLN A O 1
ATOM 3433 N N . LYS A 1 446 ? -14.649 -12.518 1.963 1.00 94.88 446 LYS A N 1
ATOM 3434 C CA . LYS A 1 446 ? -13.909 -11.252 2.014 1.00 94.88 446 LYS A CA 1
ATOM 3435 C C . LYS A 1 446 ? -13.482 -10.949 3.445 1.00 94.88 446 LYS A C 1
ATOM 3437 O O . LYS A 1 446 ? -14.337 -10.790 4.325 1.00 94.88 446 LYS A O 1
ATOM 3442 N N . CYS A 1 447 ? -12.182 -10.792 3.658 1.00 95.62 447 CYS A N 1
ATOM 3443 C CA . CYS A 1 447 ? -11.617 -10.433 4.950 1.00 95.62 447 CYS A CA 1
ATOM 3444 C C . CYS A 1 447 ? -10.424 -9.467 4.828 1.00 95.62 447 CYS A C 1
ATOM 3446 O O . CYS A 1 447 ? -9.911 -9.252 3.731 1.00 95.62 447 CYS A O 1
ATOM 3448 N N . THR A 1 448 ? -10.040 -8.830 5.939 1.00 93.81 448 THR A N 1
ATOM 3449 C CA . THR A 1 448 ? -8.872 -7.944 6.034 1.00 93.81 448 THR A CA 1
ATOM 3450 C C . THR A 1 448 ? -7.573 -8.740 5.910 1.00 93.81 448 THR A C 1
ATOM 3452 O O . THR A 1 448 ? -7.582 -9.970 5.935 1.00 93.81 448 THR A O 1
ATOM 3455 N N . TYR A 1 449 ? -6.443 -8.036 5.846 1.00 93.00 449 TYR A N 1
ATOM 3456 C CA . TYR A 1 449 ? -5.103 -8.624 5.909 1.00 93.00 449 TYR A CA 1
ATOM 3457 C C . TYR A 1 449 ? -4.884 -9.591 7.074 1.00 93.00 449 TYR A C 1
ATOM 3459 O O . TYR A 1 449 ? -4.128 -10.539 6.937 1.00 93.00 449 TYR A O 1
ATOM 3467 N N . GLU A 1 450 ? -5.537 -9.351 8.208 1.00 94.38 450 GLU A N 1
ATOM 3468 C CA . GLU A 1 450 ? -5.452 -10.166 9.421 1.00 94.38 450 GLU A CA 1
ATOM 3469 C C . GLU A 1 450 ? -6.539 -11.254 9.489 1.00 94.38 450 GLU A C 1
ATOM 3471 O O . GLU A 1 450 ? -6.675 -11.945 10.496 1.00 94.38 450 GLU A O 1
ATOM 3476 N N . GLY A 1 451 ? -7.364 -11.390 8.447 1.00 95.12 451 GLY A N 1
ATOM 3477 C CA . GLY A 1 451 ? -8.421 -12.395 8.383 1.00 95.12 451 GLY A CA 1
ATOM 3478 C C . GLY A 1 451 ? -9.776 -11.944 8.938 1.00 95.12 451 GLY A C 1
ATOM 3479 O O . GLY A 1 451 ? -10.718 -12.740 8.964 1.00 95.12 451 GLY A O 1
ATOM 3480 N N . TYR A 1 452 ? -9.938 -10.681 9.354 1.00 95.31 452 TYR A N 1
ATOM 3481 C CA . TYR A 1 452 ? -11.214 -10.200 9.894 1.00 95.31 452 TYR A CA 1
ATOM 3482 C C . TYR A 1 452 ? -12.245 -10.026 8.782 1.00 95.31 452 TYR A C 1
ATOM 3484 O O . TYR A 1 452 ? -12.001 -9.328 7.805 1.00 95.31 452 TYR A O 1
ATOM 3492 N N . CYS A 1 453 ? -13.426 -10.620 8.902 1.00 95.44 453 CYS A N 1
ATOM 3493 C CA . CYS A 1 453 ? -14.428 -10.546 7.844 1.00 95.44 453 CYS A CA 1
ATOM 3494 C C . CYS A 1 453 ? -14.880 -9.095 7.580 1.00 95.44 453 CYS A C 1
ATOM 3496 O O . CYS A 1 453 ? -14.994 -8.293 8.506 1.00 95.44 453 CYS A O 1
ATOM 3498 N N . TYR A 1 454 ? -15.253 -8.779 6.334 1.00 93.56 454 TYR A N 1
ATOM 3499 C CA . TYR A 1 454 ? -15.901 -7.501 5.984 1.00 93.56 454 TYR A CA 1
ATOM 3500 C C . TYR A 1 454 ? -17.426 -7.549 6.031 1.00 93.56 454 TYR A C 1
ATOM 3502 O O . TYR A 1 454 ? -18.075 -6.529 6.221 1.00 93.56 454 TYR A O 1
ATOM 3510 N N . SER A 1 455 ? -18.046 -8.724 5.937 1.00 93.31 455 SER A N 1
ATOM 3511 C CA . SER A 1 455 ? -19.472 -8.921 6.257 1.00 93.31 455 SER A CA 1
ATOM 3512 C C . SER A 1 455 ? -19.704 -10.299 6.893 1.00 93.31 455 SER A C 1
ATOM 3514 O O . SER A 1 455 ? -18.962 -11.235 6.602 1.00 93.31 455 SER A O 1
ATOM 3516 N N . CYS A 1 456 ? -20.650 -10.396 7.831 1.00 91.94 456 CYS A N 1
ATOM 3517 C CA . CYS A 1 456 ? -21.017 -11.645 8.511 1.00 91.94 456 CYS A CA 1
ATOM 3518 C C . CYS A 1 456 ? -22.387 -12.117 8.036 1.00 91.94 456 CYS A C 1
ATOM 3520 O O . CYS A 1 456 ? -23.267 -11.293 7.790 1.00 91.94 456 CYS A O 1
ATOM 3522 N N . ALA A 1 457 ? -22.579 -13.434 7.943 1.00 90.69 457 ALA A N 1
ATOM 3523 C CA . ALA A 1 457 ? -23.900 -14.005 7.716 1.00 90.69 457 ALA A CA 1
ATOM 3524 C C . ALA A 1 457 ? -24.850 -13.667 8.881 1.00 90.69 457 ALA A C 1
ATOM 3526 O O . ALA A 1 457 ? -24.420 -13.527 10.030 1.00 90.69 457 ALA A O 1
ATOM 3527 N N . ASN A 1 458 ? -26.149 -13.562 8.591 1.00 86.62 458 ASN A N 1
ATOM 3528 C CA . ASN A 1 458 ? -27.165 -13.258 9.600 1.00 86.62 458 ASN A CA 1
ATOM 3529 C C . ASN A 1 458 ? -27.067 -14.220 10.795 1.00 86.62 458 ASN A C 1
ATOM 3531 O O . ASN A 1 458 ? -27.076 -15.436 10.619 1.00 86.62 458 ASN A O 1
ATOM 3535 N N . GLY A 1 459 ? -27.006 -13.665 12.008 1.00 84.94 459 GLY A N 1
ATOM 3536 C CA . GLY A 1 459 ? -26.898 -14.442 13.247 1.00 84.94 459 GLY A CA 1
ATOM 3537 C C . GLY A 1 459 ? -25.466 -14.768 13.693 1.00 84.94 459 GLY A C 1
ATOM 3538 O O . GLY A 1 459 ? -25.301 -15.455 14.702 1.00 84.94 459 GLY A O 1
ATOM 3539 N N . THR A 1 460 ? -24.447 -14.281 12.978 1.00 88.75 460 THR A N 1
ATOM 3540 C CA . THR A 1 460 ? -23.029 -14.411 13.354 1.00 88.75 460 THR A CA 1
ATOM 3541 C C . THR A 1 460 ? -22.374 -13.045 13.555 1.00 88.75 460 THR A C 1
ATOM 3543 O O . THR A 1 460 ? -22.778 -12.055 12.942 1.00 88.75 460 THR A O 1
ATOM 3546 N N . GLY A 1 461 ? -21.360 -12.985 14.416 1.00 87.06 461 GLY A N 1
ATOM 3547 C CA . GLY A 1 461 ? -20.634 -11.762 14.744 1.00 87.06 461 GLY A CA 1
ATOM 3548 C C . GLY A 1 461 ? -19.169 -11.997 15.111 1.00 87.06 461 GLY A C 1
ATOM 3549 O O . GLY A 1 461 ? -18.618 -13.087 14.941 1.00 87.06 461 GLY A O 1
ATOM 3550 N N . GLY A 1 462 ? -18.530 -10.934 15.594 1.00 88.88 462 GLY A N 1
ATOM 3551 C CA . GLY A 1 462 ? -17.110 -10.932 15.942 1.00 88.88 462 GLY A CA 1
ATOM 3552 C C . GLY A 1 462 ? -16.175 -10.705 14.746 1.00 88.88 462 GLY A C 1
ATOM 3553 O O . GLY A 1 462 ? -16.633 -10.497 13.614 1.00 88.88 462 GLY A O 1
ATOM 3554 N N . PRO A 1 463 ? -14.850 -10.728 14.977 1.00 90.75 463 PRO A N 1
ATOM 3555 C CA . PRO A 1 463 ? -13.860 -10.473 13.931 1.00 90.75 463 PRO A CA 1
ATOM 3556 C C . PRO A 1 463 ? -13.915 -11.496 12.793 1.00 90.75 463 PRO A C 1
ATOM 3558 O O . PRO A 1 463 ? -13.820 -11.120 11.631 1.00 90.75 463 PRO A O 1
ATOM 3561 N N . TYR A 1 464 ? -14.175 -12.766 13.111 1.00 93.75 464 TYR A N 1
ATOM 3562 C CA . TYR A 1 464 ? -14.161 -13.881 12.152 1.00 93.75 464 TYR A CA 1
ATOM 3563 C C . TYR A 1 464 ? -15.551 -14.465 11.839 1.00 93.75 464 TYR A C 1
ATOM 3565 O O . TYR A 1 464 ? -15.652 -15.512 11.197 1.00 93.75 464 TYR A O 1
ATOM 3573 N N . CYS A 1 465 ? -16.628 -13.815 12.301 1.00 92.56 465 CYS A N 1
ATOM 3574 C CA . CYS A 1 465 ? -18.013 -14.285 12.141 1.00 92.56 465 CYS A CA 1
ATOM 3575 C C . CYS A 1 465 ? -18.264 -15.697 12.721 1.00 92.56 465 CYS A C 1
ATOM 3577 O O . CYS A 1 465 ? -19.080 -16.454 12.195 1.00 92.56 465 CYS A O 1
ATOM 3579 N N . PHE A 1 466 ? -17.551 -16.076 13.788 1.00 89.44 466 PHE A N 1
ATOM 3580 C CA . PHE A 1 466 ? -17.771 -17.341 14.508 1.00 89.44 466 PHE A CA 1
ATOM 3581 C C . PHE A 1 466 ? -18.611 -17.178 15.771 1.00 89.44 466 PHE A C 1
ATOM 3583 O O . PHE A 1 466 ? -19.152 -18.168 16.267 1.00 89.44 466 PHE A O 1
ATOM 3590 N N . ASP A 1 467 ? -18.760 -15.952 16.271 1.00 81.19 467 ASP A N 1
ATOM 3591 C CA . ASP A 1 467 ? -19.548 -15.700 17.467 1.00 81.19 467 ASP A CA 1
ATOM 3592 C C . ASP A 1 467 ? -21.022 -15.824 17.074 1.00 81.19 467 ASP A C 1
ATOM 3594 O O . ASP A 1 467 ? -21.612 -14.918 16.481 1.00 81.19 467 ASP A O 1
ATOM 3598 N N . GLY A 1 468 ? -21.607 -16.997 17.313 1.00 67.56 468 GLY A N 1
ATOM 3599 C CA . GLY A 1 468 ? -23.040 -17.199 17.135 1.00 67.56 468 GLY A CA 1
ATOM 3600 C C . GLY A 1 468 ? -23.816 -16.278 18.076 1.00 67.56 468 GLY A C 1
ATOM 3601 O O . GLY A 1 468 ? -23.399 -16.066 19.215 1.00 67.56 468 GLY A O 1
ATOM 3602 N N . CYS A 1 469 ? -24.954 -15.746 17.621 1.00 59.16 469 CYS A N 1
ATOM 3603 C CA . CYS A 1 469 ? -25.898 -14.977 18.440 1.00 59.16 469 CYS A CA 1
ATOM 3604 C C . CYS A 1 469 ? -26.516 -15.843 19.557 1.00 59.16 469 CYS A C 1
ATOM 3606 O O . CYS A 1 469 ? -27.693 -16.194 19.499 1.00 59.16 469 CYS A O 1
ATOM 3608 N N . LEU A 1 470 ? -25.736 -16.219 20.569 1.00 53.19 470 LEU A N 1
ATOM 3609 C CA . LEU A 1 470 ? -26.241 -16.954 21.726 1.00 53.19 470 LEU A CA 1
ATOM 3610 C C . LEU A 1 470 ? -26.770 -16.024 22.824 1.00 53.19 470 LEU A C 1
ATOM 3612 O O . LEU A 1 470 ? -27.612 -16.474 23.587 1.00 53.19 470 LEU A O 1
ATOM 3616 N N . GLU A 1 471 ? -26.395 -14.735 22.851 1.00 52.62 471 GLU A N 1
ATOM 3617 C CA . GLU A 1 471 ? -26.960 -13.777 23.826 1.00 52.62 471 GLU A CA 1
ATOM 3618 C C . GLU A 1 471 ? -26.791 -12.281 23.465 1.00 52.62 471 GLU A C 1
ATOM 3620 O O . GLU A 1 471 ? -27.632 -11.468 23.829 1.00 52.62 471 GLU A O 1
ATOM 3625 N N . TRP A 1 472 ? -25.761 -11.882 22.704 1.00 53.31 472 TRP A N 1
ATOM 3626 C CA . TRP A 1 472 ? -25.385 -10.457 22.548 1.00 53.31 472 TRP A CA 1
ATOM 3627 C C . TRP A 1 472 ? -26.069 -9.681 21.409 1.00 53.31 472 TRP A C 1
ATOM 3629 O O . TRP A 1 472 ? -25.805 -8.494 21.221 1.00 53.31 472 TRP A O 1
ATOM 3639 N N . CYS A 1 473 ? -26.939 -10.321 20.628 1.00 56.38 473 CYS A N 1
ATOM 3640 C CA . CYS A 1 473 ? -27.567 -9.673 19.470 1.00 56.38 473 CYS A CA 1
ATOM 3641 C C . CYS A 1 473 ? -28.810 -8.845 19.834 1.00 56.38 473 CYS A C 1
ATOM 3643 O O . CYS A 1 473 ? -29.164 -7.949 19.071 1.00 56.38 473 CYS A O 1
ATOM 3645 N N . ALA A 1 474 ? -29.409 -9.061 21.012 1.00 56.25 474 ALA A N 1
ATOM 3646 C CA . ALA A 1 474 ? -30.501 -8.214 21.495 1.00 56.25 474 ALA A CA 1
ATOM 3647 C C . ALA A 1 474 ? -30.048 -6.748 21.665 1.00 56.25 474 ALA A C 1
ATOM 3649 O O . ALA A 1 474 ? -30.741 -5.832 21.229 1.00 56.25 474 ALA A O 1
ATOM 3650 N N . ASP A 1 475 ? -28.831 -6.535 22.173 1.00 55.78 475 ASP A N 1
ATOM 3651 C CA . ASP A 1 475 ? -28.293 -5.189 22.406 1.00 55.78 475 ASP A CA 1
ATOM 3652 C C . ASP A 1 475 ? -27.789 -4.517 21.111 1.00 55.78 475 ASP A C 1
ATOM 3654 O O . ASP A 1 475 ? -27.798 -3.290 20.984 1.00 55.78 475 ASP A O 1
ATOM 3658 N N . TYR A 1 476 ? -27.348 -5.304 20.118 1.00 56.53 476 TYR A N 1
ATOM 3659 C CA . TYR A 1 476 ? -26.852 -4.770 18.841 1.00 56.53 476 TYR A CA 1
ATOM 3660 C C . TYR A 1 476 ? -27.995 -4.384 17.886 1.00 56.53 476 TYR A C 1
ATOM 3662 O O . TYR A 1 476 ? -27.875 -3.389 17.161 1.00 56.53 476 TYR A O 1
ATOM 3670 N N . GLU A 1 477 ? -29.119 -5.114 17.908 1.00 54.53 477 GLU A N 1
ATOM 3671 C CA . GLU A 1 477 ? -30.333 -4.726 17.177 1.00 54.53 477 GLU A CA 1
ATOM 3672 C C . GLU A 1 477 ? -30.911 -3.407 17.709 1.00 54.53 477 GLU A C 1
ATOM 3674 O O . GLU A 1 477 ? -31.273 -2.547 16.907 1.00 54.53 477 GLU A O 1
ATOM 3679 N N . GLU A 1 478 ? -30.900 -3.165 19.026 1.00 56.19 478 GLU A N 1
ATOM 3680 C CA . GLU A 1 478 ? -31.339 -1.878 19.590 1.00 56.19 478 GLU A CA 1
ATOM 3681 C C . GLU A 1 478 ? -30.461 -0.697 19.133 1.00 56.19 478 GLU A C 1
ATOM 3683 O O . GLU A 1 478 ? -30.972 0.383 18.817 1.00 56.19 478 GLU A O 1
ATOM 3688 N N . ALA A 1 479 ? -29.144 -0.896 19.013 1.00 53.97 479 ALA A N 1
ATOM 3689 C CA . ALA A 1 479 ? -28.220 0.155 18.584 1.00 53.97 479 ALA A CA 1
ATOM 3690 C C . ALA A 1 479 ? -28.283 0.455 17.071 1.00 53.97 479 ALA A C 1
ATOM 3692 O O . ALA A 1 479 ? -28.084 1.605 16.660 1.00 53.97 479 ALA A O 1
ATOM 3693 N N . THR A 1 480 ? -28.568 -0.551 16.236 1.00 51.72 480 THR A N 1
ATOM 3694 C CA . THR A 1 480 ? -28.589 -0.412 14.767 1.00 5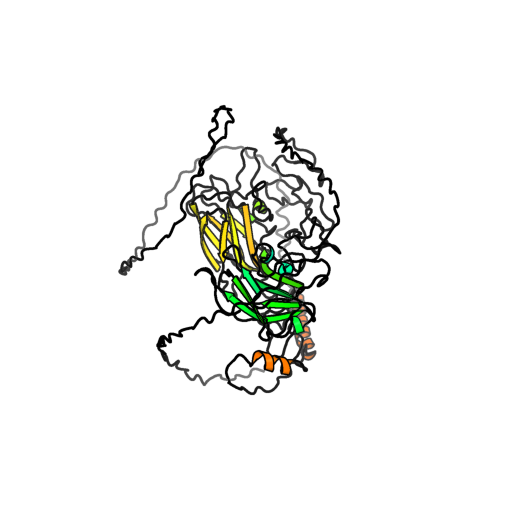1.72 480 THR A CA 1
ATOM 3695 C C . THR A 1 480 ? -29.974 -0.074 14.206 1.00 51.72 480 THR A C 1
ATOM 3697 O O . THR A 1 480 ? -30.063 0.761 13.299 1.00 51.72 480 THR A O 1
ATOM 3700 N N . MET A 1 481 ? -31.066 -0.594 14.786 1.00 47.66 481 MET A N 1
ATOM 3701 C CA . MET A 1 481 ? -32.440 -0.288 14.347 1.00 47.66 481 MET A CA 1
ATOM 3702 C C . MET A 1 481 ? -32.878 1.155 14.635 1.00 47.66 481 MET A C 1
ATOM 3704 O O . MET A 1 481 ? -33.837 1.635 14.034 1.00 47.66 481 MET A O 1
ATOM 3708 N N . ALA A 1 482 ? -32.140 1.910 15.453 1.00 50.75 482 ALA A N 1
ATOM 3709 C CA . ALA A 1 482 ? -32.379 3.342 15.650 1.00 50.75 482 ALA A CA 1
ATOM 3710 C C . ALA A 1 482 ? -32.140 4.207 14.387 1.00 50.75 482 ALA A C 1
ATOM 3712 O O . ALA A 1 482 ? -32.317 5.424 14.442 1.00 50.75 482 ALA A O 1
ATOM 3713 N N . THR A 1 483 ? -31.729 3.622 13.251 1.00 47.06 483 THR A N 1
ATOM 3714 C CA . THR A 1 483 ? -31.381 4.384 12.036 1.00 47.06 483 THR A CA 1
ATOM 3715 C C . THR A 1 483 ? -32.070 3.913 10.750 1.00 47.06 483 THR A C 1
ATOM 3717 O O . THR A 1 483 ? -31.903 4.563 9.717 1.00 47.06 483 THR A O 1
ATOM 3720 N N . THR A 1 484 ? -32.884 2.854 10.780 1.00 43.84 484 THR A N 1
ATOM 3721 C CA . THR A 1 484 ? -33.528 2.309 9.572 1.00 43.84 484 THR A CA 1
ATOM 3722 C C . THR A 1 484 ? -35.019 2.058 9.789 1.00 43.84 484 THR A C 1
ATOM 3724 O O . THR A 1 484 ? -35.443 1.358 10.701 1.00 43.84 484 THR A O 1
ATOM 3727 N N . SER A 1 485 ? -35.807 2.702 8.929 1.00 43.81 485 SER A N 1
ATOM 3728 C CA . SER A 1 485 ? -37.268 2.777 8.927 1.00 43.81 485 SER A CA 1
ATOM 3729 C C . SER A 1 485 ? -37.986 1.422 9.028 1.00 43.81 485 SER A C 1
ATOM 3731 O O . SER A 1 485 ? -37.564 0.402 8.488 1.00 43.81 485 SER A O 1
ATOM 3733 N N . THR A 1 486 ? -39.131 1.478 9.702 1.00 39.94 486 THR A N 1
ATOM 3734 C CA . THR A 1 486 ? -40.050 0.418 10.116 1.00 39.94 486 THR A CA 1
ATOM 3735 C C . THR A 1 486 ? -40.524 -0.507 8.991 1.00 39.94 486 THR A C 1
ATOM 3737 O O . THR A 1 486 ? -41.454 -0.176 8.261 1.00 39.94 486 THR A O 1
ATOM 3740 N N . THR A 1 487 ? -39.988 -1.726 8.930 1.00 41.50 487 THR A N 1
ATOM 3741 C CA . THR A 1 487 ? -40.732 -2.916 8.472 1.00 41.50 487 THR A CA 1
ATOM 3742 C C . THR A 1 487 ? -40.276 -4.123 9.293 1.00 41.50 487 THR A C 1
ATOM 3744 O O . THR A 1 487 ? -39.219 -4.696 9.056 1.00 41.50 487 THR A O 1
ATOM 3747 N N . LYS A 1 488 ? -41.060 -4.487 10.317 1.00 36.00 488 LYS A N 1
ATOM 3748 C CA . LYS A 1 488 ? -40.846 -5.709 11.107 1.00 36.00 488 LYS A CA 1
ATOM 3749 C C . LYS A 1 488 ? -41.142 -6.921 10.224 1.00 36.00 488 LYS A C 1
ATOM 3751 O O . LYS A 1 488 ? -42.303 -7.157 9.899 1.00 36.00 488 LYS A O 1
ATOM 3756 N N . VAL A 1 489 ? -40.116 -7.691 9.875 1.00 38.53 489 VAL A N 1
ATOM 3757 C CA . VAL A 1 489 ? -40.277 -9.036 9.311 1.00 38.53 489 VAL A CA 1
ATOM 3758 C C . VAL A 1 489 ? -39.870 -10.041 10.380 1.00 38.53 489 VAL A C 1
ATOM 3760 O O . VAL A 1 489 ? -38.723 -10.074 10.816 1.00 38.53 489 VAL A O 1
ATOM 3763 N N . THR A 1 490 ? -40.831 -10.835 10.839 1.00 31.67 490 THR A N 1
ATOM 3764 C CA . THR A 1 490 ? -40.637 -11.888 11.838 1.00 31.67 490 THR A CA 1
ATOM 3765 C C . THR A 1 490 ? -39.991 -13.097 11.159 1.00 31.67 490 THR A C 1
ATOM 3767 O O . THR A 1 490 ? -40.660 -13.802 10.407 1.00 31.67 490 THR A O 1
ATOM 3770 N N . TYR A 1 491 ? -38.704 -13.352 11.409 1.00 35.31 491 TYR A N 1
ATOM 3771 C CA . TYR A 1 491 ? -38.037 -14.587 10.982 1.00 35.31 491 TYR A CA 1
ATOM 3772 C C . TYR A 1 491 ? -37.842 -15.531 12.168 1.00 35.31 491 TYR A C 1
ATOM 3774 O O . TYR A 1 491 ? -37.368 -15.137 13.231 1.00 35.31 491 TYR A O 1
ATOM 3782 N N . ALA A 1 492 ? -38.232 -16.791 11.972 1.00 31.58 492 ALA A N 1
ATOM 3783 C CA . ALA A 1 492 ? -37.992 -17.864 12.926 1.00 31.58 492 ALA A CA 1
ATOM 3784 C C . ALA A 1 492 ? -36.480 -18.162 13.016 1.00 31.58 492 ALA A C 1
ATOM 3786 O O . ALA A 1 492 ? -35.810 -18.203 11.979 1.00 31.58 492 ALA A O 1
ATOM 3787 N N . PRO A 1 493 ? -35.926 -18.388 14.220 1.00 35.44 493 PRO A N 1
ATOM 3788 C CA . PRO A 1 493 ? -34.498 -18.613 14.403 1.00 35.44 493 PRO A CA 1
ATOM 3789 C C . PRO A 1 493 ? -34.075 -19.939 13.761 1.00 35.44 493 PRO A C 1
ATOM 3791 O O . PRO A 1 493 ? -34.392 -21.025 14.253 1.00 35.44 493 PRO A O 1
ATOM 3794 N N . HIS A 1 494 ? -33.323 -19.858 12.664 1.00 34.06 494 HIS A N 1
ATOM 3795 C CA . HIS A 1 494 ? -32.622 -21.009 12.111 1.00 34.06 494 HIS A CA 1
ATOM 3796 C C . HIS A 1 494 ? -31.392 -21.294 12.980 1.00 34.06 494 HIS A C 1
ATOM 3798 O O . HIS A 1 494 ? -30.401 -20.570 12.941 1.00 34.06 494 HIS A O 1
ATOM 3804 N N . LYS A 1 495 ? -31.447 -22.374 13.770 1.00 32.59 495 LYS A N 1
ATOM 3805 C CA . LYS A 1 495 ? -30.273 -22.949 14.443 1.00 32.59 495 LYS A CA 1
ATOM 3806 C C . LYS A 1 495 ? -29.271 -23.419 13.383 1.00 32.59 495 LYS A C 1
ATOM 3808 O O . LYS A 1 495 ? -29.403 -24.523 12.857 1.00 32.59 495 LYS A O 1
ATOM 3813 N N . GLN A 1 496 ? -28.271 -22.601 13.073 1.00 41.75 496 GLN A N 1
ATOM 3814 C CA . GLN A 1 496 ? -27.084 -23.059 12.359 1.00 41.75 496 GLN A CA 1
ATOM 3815 C C . GLN A 1 496 ? -26.120 -23.692 13.361 1.00 41.75 496 GLN A C 1
ATOM 3817 O O . GLN A 1 496 ? -25.470 -23.035 14.164 1.00 41.75 496 GLN A O 1
ATOM 3822 N N . THR A 1 497 ? -26.083 -25.016 13.340 1.00 38.59 497 THR A N 1
ATOM 3823 C CA . THR A 1 497 ? -25.079 -25.818 14.036 1.00 38.59 497 THR A CA 1
ATOM 3824 C C . THR A 1 497 ? -23.780 -25.766 13.236 1.00 38.59 497 THR A C 1
ATOM 3826 O O . THR A 1 497 ? -23.783 -26.154 12.064 1.00 38.59 497 THR A O 1
ATOM 3829 N N . GLY A 1 498 ? -22.692 -25.321 13.867 1.00 47.12 498 GLY A N 1
ATOM 3830 C CA . GLY A 1 498 ? -21.335 -25.450 13.336 1.00 47.12 498 GLY A CA 1
ATOM 3831 C C . GLY A 1 498 ? -20.988 -26.896 12.961 1.00 47.12 498 GLY A C 1
ATOM 3832 O O . GLY A 1 498 ? -21.679 -27.827 13.374 1.00 47.12 498 GLY A O 1
ATOM 3833 N N . PHE A 1 499 ? -19.948 -27.032 12.128 1.00 47.12 499 PHE A N 1
ATOM 3834 C CA . PHE A 1 499 ? -19.348 -28.264 11.591 1.00 47.12 499 PHE A CA 1
ATOM 3835 C C . PHE A 1 499 ? -20.070 -29.557 12.006 1.00 47.12 499 PHE A C 1
ATOM 3837 O O . PHE A 1 499 ? -19.701 -30.240 12.963 1.00 47.12 499 PHE A O 1
ATOM 3844 N N . ARG A 1 500 ? -21.154 -29.890 11.295 1.00 48.44 500 ARG A N 1
ATOM 3845 C CA . ARG A 1 500 ? -21.863 -31.142 11.545 1.00 48.44 500 ARG A CA 1
ATOM 3846 C C . ARG A 1 500 ? -20.959 -32.298 11.137 1.00 48.44 500 ARG A C 1
ATOM 3848 O O . ARG A 1 500 ? -20.668 -32.473 9.955 1.00 48.44 500 ARG A O 1
ATOM 3855 N N . VAL A 1 501 ? -20.591 -33.126 12.113 1.00 58.34 501 VAL A N 1
ATOM 3856 C CA . VAL A 1 501 ? -19.928 -34.433 11.935 1.00 58.34 501 VAL A CA 1
ATOM 3857 C C . VAL A 1 501 ? -20.670 -35.311 10.908 1.00 58.34 501 VAL A C 1
ATOM 3859 O O . VAL A 1 501 ? -20.079 -36.181 10.281 1.00 58.34 501 VAL A O 1
ATOM 3862 N N . GLU A 1 502 ? -21.946 -35.027 10.647 1.00 57.59 502 GLU A N 1
ATOM 3863 C CA . GLU A 1 502 ? -22.771 -35.653 9.607 1.00 57.59 502 GLU A CA 1
ATOM 3864 C C . GLU A 1 502 ? -22.170 -35.522 8.188 1.00 57.59 502 GLU A C 1
ATOM 3866 O O 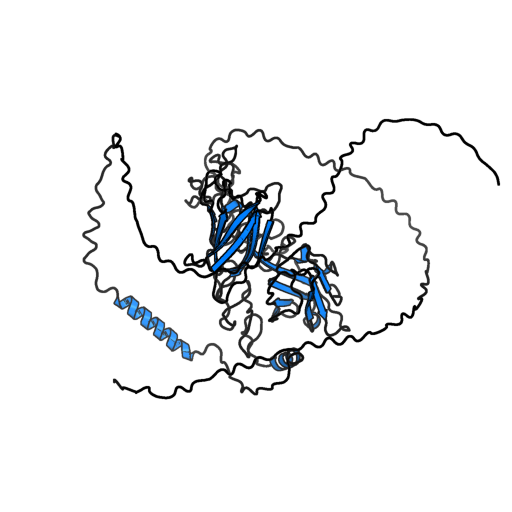. GLU A 1 502 ? -22.305 -36.444 7.387 1.00 57.59 502 GLU A O 1
ATOM 3871 N N . ASN A 1 503 ? -21.420 -34.451 7.890 1.00 60.88 503 ASN A N 1
ATOM 3872 C CA . ASN A 1 503 ? -20.757 -34.277 6.588 1.00 60.88 503 ASN A CA 1
ATOM 3873 C C . ASN A 1 503 ? -19.372 -34.934 6.507 1.00 60.88 503 ASN A C 1
ATOM 3875 O O . ASN A 1 503 ? -18.819 -35.047 5.414 1.00 60.88 503 ASN A O 1
ATOM 3879 N N . PHE A 1 504 ? -18.814 -35.415 7.625 1.00 82.50 504 PHE A N 1
ATOM 3880 C CA . PHE A 1 504 ? -17.538 -36.139 7.631 1.00 82.50 504 PHE A CA 1
ATOM 3881 C C . PHE A 1 504 ? -17.590 -37.359 6.704 1.00 82.50 504 PHE A C 1
ATOM 3883 O O . PHE A 1 504 ? -16.658 -37.600 5.942 1.00 82.50 504 PHE A O 1
ATOM 3890 N N . TRP A 1 505 ? -18.721 -38.070 6.690 1.00 83.25 505 TRP A N 1
ATOM 3891 C CA . TRP A 1 505 ? -18.937 -39.202 5.790 1.00 83.25 505 TRP A CA 1
ATOM 3892 C C . TRP A 1 505 ? -18.974 -38.795 4.320 1.00 83.25 505 TRP A C 1
ATOM 3894 O O . TRP A 1 505 ? -18.447 -39.523 3.487 1.00 83.25 505 TRP A O 1
ATOM 3904 N N . PHE A 1 506 ? -19.533 -37.629 3.987 1.00 83.06 506 PHE A N 1
ATOM 3905 C CA . PHE A 1 506 ? -19.529 -37.133 2.611 1.00 83.06 506 PHE A CA 1
ATOM 3906 C C . PHE A 1 506 ? -18.103 -36.824 2.141 1.00 83.06 506 PHE A C 1
ATOM 3908 O O . PHE A 1 506 ? -17.688 -37.308 1.090 1.00 83.06 506 PHE A O 1
ATOM 3915 N N . TYR A 1 507 ? -17.313 -36.111 2.950 1.00 87.75 507 TYR A N 1
ATOM 3916 C CA . TYR A 1 507 ? -15.912 -35.820 2.625 1.00 87.75 507 TYR A CA 1
ATOM 3917 C C . TYR A 1 507 ? -15.048 -37.085 2.566 1.00 87.75 507 TYR A C 1
ATOM 3919 O O . TYR A 1 507 ? -14.236 -37.229 1.655 1.00 87.75 507 TYR A O 1
ATOM 3927 N N . PHE A 1 508 ? -15.266 -38.038 3.475 1.00 90.44 508 PHE A N 1
ATOM 3928 C CA . PHE A 1 508 ? -14.591 -39.335 3.457 1.00 90.44 508 PHE A CA 1
ATOM 3929 C C . PHE A 1 508 ? -14.942 -40.151 2.201 1.00 90.44 508 PHE A C 1
ATOM 3931 O O . PHE A 1 508 ? -14.060 -40.751 1.591 1.00 90.44 508 PHE A O 1
ATOM 3938 N N . MET A 1 509 ? -16.206 -40.126 1.759 1.00 92.06 509 MET A N 1
ATOM 3939 C CA . MET A 1 509 ? -16.640 -40.797 0.528 1.00 92.06 509 MET A CA 1
ATOM 3940 C C . MET A 1 509 ? -16.077 -40.128 -0.730 1.00 92.06 509 MET A C 1
ATOM 3942 O O . MET A 1 509 ? -15.648 -40.833 -1.638 1.00 92.06 509 MET A O 1
ATOM 3946 N N . VAL A 1 510 ? -16.010 -38.792 -0.782 1.00 93.31 510 VAL A N 1
ATOM 3947 C CA . VAL A 1 510 ? -15.362 -38.063 -1.890 1.00 93.31 510 VAL A CA 1
ATOM 3948 C C . VAL A 1 510 ? -13.863 -38.369 -1.940 1.00 93.31 510 VAL A C 1
ATOM 3950 O O . VAL A 1 510 ? -13.330 -38.631 -3.017 1.00 93.31 510 VAL A O 1
ATOM 3953 N N . PHE A 1 511 ? -13.191 -38.417 -0.786 1.00 93.25 511 PHE A N 1
ATOM 3954 C CA . PHE A 1 511 ? -11.782 -38.798 -0.696 1.00 93.25 511 PHE A CA 1
ATOM 3955 C C . PHE A 1 511 ? -11.545 -40.243 -1.163 1.00 93.25 511 PHE A C 1
ATOM 3957 O O . PHE A 1 511 ? -10.655 -40.485 -1.974 1.00 93.25 511 PHE A O 1
ATOM 3964 N N . LEU A 1 512 ? -12.382 -41.199 -0.739 1.00 92.81 512 LEU A N 1
ATOM 3965 C CA . LEU A 1 512 ? -12.319 -42.581 -1.226 1.00 92.81 512 LEU A CA 1
ATOM 3966 C C . LEU A 1 512 ? -12.570 -42.679 -2.735 1.00 92.81 512 LEU A C 1
ATOM 3968 O O . LEU A 1 512 ? -11.862 -43.419 -3.415 1.00 92.81 512 LEU A O 1
ATOM 3972 N N . LEU A 1 513 ? -13.531 -41.924 -3.273 1.00 92.00 513 LEU A N 1
ATOM 3973 C CA . LEU A 1 513 ? -13.814 -41.900 -4.709 1.00 92.00 513 LEU A CA 1
ATOM 3974 C C . LEU A 1 513 ? -12.612 -41.364 -5.502 1.00 92.00 513 LEU A C 1
ATOM 3976 O O . LEU A 1 513 ? -12.234 -41.945 -6.518 1.00 92.00 513 LEU A O 1
ATOM 3980 N N . LEU A 1 514 ? -11.968 -40.303 -5.004 1.00 90.38 514 LEU A N 1
ATOM 3981 C CA . LEU A 1 514 ? -10.739 -39.758 -5.580 1.00 90.38 514 LEU A CA 1
ATOM 3982 C C . LEU A 1 514 ? -9.583 -40.764 -5.499 1.00 90.38 514 LEU A C 1
ATOM 3984 O O . LEU A 1 514 ? -8.885 -40.959 -6.491 1.00 90.38 514 LEU A O 1
ATOM 3988 N N . CYS A 1 515 ? -9.416 -41.475 -4.381 1.00 88.06 515 CYS A N 1
ATOM 3989 C CA . CYS A 1 515 ? -8.416 -42.537 -4.264 1.00 88.06 515 CYS A CA 1
ATOM 3990 C C . CYS A 1 515 ? -8.673 -43.698 -5.239 1.00 88.06 515 CYS A C 1
ATOM 3992 O O . CYS A 1 515 ? -7.728 -44.193 -5.851 1.00 88.06 515 CYS A O 1
ATOM 3994 N N . VAL A 1 516 ? -9.927 -44.121 -5.431 1.00 85.38 516 VAL A N 1
ATOM 3995 C CA . VAL A 1 516 ? -10.280 -45.196 -6.376 1.00 85.38 516 VAL A CA 1
ATOM 3996 C C . VAL A 1 516 ? -10.057 -44.753 -7.826 1.00 85.38 516 VAL A C 1
ATOM 3998 O O . VAL A 1 516 ? -9.472 -45.510 -8.602 1.00 85.38 516 VAL A O 1
ATOM 4001 N N . CYS A 1 517 ? -10.419 -43.518 -8.184 1.00 83.00 517 CYS A N 1
ATOM 4002 C CA . CYS A 1 517 ? -10.125 -42.954 -9.505 1.00 83.00 517 CYS A CA 1
ATOM 4003 C C . CYS A 1 517 ? -8.611 -42.821 -9.756 1.00 83.00 517 CYS A C 1
ATOM 4005 O O . CYS A 1 517 ? -8.138 -43.168 -10.837 1.00 83.00 517 CYS A O 1
ATOM 4007 N N . CYS A 1 518 ? -7.827 -42.402 -8.759 1.00 77.25 518 CYS A N 1
ATOM 4008 C CA . CYS A 1 518 ? -6.371 -42.284 -8.886 1.00 77.25 518 CYS A CA 1
ATOM 4009 C C . CYS A 1 518 ? -5.657 -43.647 -8.945 1.00 77.25 518 CYS A C 1
ATOM 4011 O O . CYS A 1 518 ? -4.653 -43.788 -9.646 1.00 77.25 518 CYS A O 1
ATOM 4013 N N . CYS A 1 519 ? -6.170 -44.671 -8.259 1.00 75.31 519 CYS A N 1
ATOM 4014 C CA . CYS A 1 519 ? -5.608 -46.024 -8.302 1.00 75.31 519 CYS A CA 1
ATOM 4015 C C . CYS A 1 519 ? -6.029 -46.812 -9.558 1.00 75.31 519 CYS A C 1
ATOM 4017 O O . CYS A 1 519 ? -5.274 -47.674 -10.010 1.00 75.31 519 CYS A O 1
ATOM 4019 N N . GLY A 1 520 ? -7.178 -46.494 -10.165 1.00 58.28 520 GLY A N 1
ATOM 4020 C CA . GLY A 1 520 ? -7.677 -47.139 -11.387 1.00 58.28 520 GLY A CA 1
ATOM 4021 C C . GLY A 1 520 ? -6.921 -46.777 -12.674 1.00 58.28 520 GLY A C 1
ATOM 4022 O O . GLY A 1 520 ? -6.964 -47.537 -13.638 1.00 58.28 520 GLY A O 1
ATOM 4023 N N . CYS A 1 521 ? -6.174 -45.667 -12.696 1.00 54.78 521 CYS A N 1
ATOM 4024 C CA . CYS A 1 521 ? -5.479 -45.189 -13.900 1.00 54.78 521 CYS A CA 1
ATOM 4025 C C . CYS A 1 521 ? -4.039 -45.711 -14.079 1.00 54.78 521 CYS A C 1
ATOM 4027 O O . CYS A 1 521 ? -3.400 -45.391 -15.077 1.00 54.78 521 CYS A O 1
ATOM 4029 N N . LYS A 1 522 ? -3.501 -46.547 -13.177 1.00 52.88 522 LYS A N 1
ATOM 4030 C CA . LYS A 1 522 ? -2.130 -47.100 -13.318 1.00 52.88 522 LYS A CA 1
ATOM 4031 C C . LYS A 1 522 ? -2.036 -48.395 -14.140 1.00 52.88 522 LYS A C 1
ATOM 4033 O O . LYS A 1 522 ? -1.007 -49.069 -14.120 1.00 52.88 522 LYS A O 1
ATOM 4038 N N . GLY A 1 523 ? -3.091 -48.745 -14.872 1.00 54.16 523 GLY A N 1
ATOM 4039 C CA . GLY A 1 523 ? -3.267 -50.078 -15.440 1.00 54.16 523 GLY A CA 1
ATOM 4040 C C . GLY A 1 523 ? -3.272 -50.213 -16.960 1.00 54.16 523 GLY A C 1
ATOM 4041 O O . GLY A 1 523 ? -3.783 -51.230 -17.398 1.00 54.16 523 GLY A O 1
ATOM 4042 N N . SER A 1 524 ? -2.782 -49.271 -17.779 1.00 52.28 524 SER A N 1
ATOM 4043 C CA . SER A 1 524 ? -2.618 -49.536 -19.226 1.00 52.28 524 SER A CA 1
ATOM 4044 C C . SER A 1 524 ? -1.796 -48.476 -19.976 1.00 52.28 524 SER A C 1
ATOM 4046 O O . SER A 1 524 ? -2.324 -47.852 -20.885 1.00 52.28 524 SER A O 1
ATOM 4048 N N . ASP A 1 525 ? -0.511 -48.285 -19.661 1.00 51.78 525 ASP A N 1
ATOM 4049 C CA . ASP A 1 525 ? 0.437 -47.877 -20.715 1.00 51.78 525 ASP A CA 1
ATOM 4050 C C . ASP A 1 525 ? 1.900 -48.114 -20.318 1.00 51.78 525 ASP A C 1
ATOM 4052 O O . ASP A 1 525 ? 2.550 -47.303 -19.666 1.00 51.78 525 ASP A O 1
ATOM 4056 N N . LYS A 1 526 ? 2.432 -49.293 -20.654 1.00 47.62 526 LYS A N 1
ATOM 4057 C CA . LYS A 1 526 ? 3.858 -49.624 -20.471 1.00 47.62 526 LYS A CA 1
ATOM 4058 C C . LYS A 1 526 ? 4.524 -50.096 -21.763 1.00 47.62 526 LYS A C 1
ATOM 4060 O O . LYS A 1 526 ? 5.541 -50.784 -21.702 1.00 47.62 526 LYS A O 1
ATOM 4065 N N . ARG A 1 527 ? 3.976 -49.771 -22.942 1.00 48.75 527 ARG A N 1
ATOM 4066 C CA . ARG A 1 527 ? 4.506 -50.324 -24.204 1.00 48.75 527 ARG A CA 1
ATOM 4067 C C . ARG A 1 527 ? 4.969 -49.326 -25.262 1.00 48.75 527 ARG A C 1
ATOM 4069 O O . ARG A 1 527 ? 5.468 -49.794 -26.281 1.00 48.75 527 ARG A O 1
ATOM 4076 N N . GLN A 1 528 ? 4.915 -48.012 -25.028 1.00 47.50 528 GLN A N 1
ATOM 4077 C CA . GLN A 1 528 ? 5.329 -47.032 -26.047 1.00 47.50 528 GLN A CA 1
ATOM 4078 C C . GLN A 1 528 ? 6.590 -46.202 -25.732 1.00 47.50 528 GLN A C 1
ATOM 4080 O O . GLN A 1 528 ? 7.234 -45.726 -26.667 1.00 47.50 528 GLN A O 1
ATOM 4085 N N . ASP A 1 529 ? 7.065 -46.158 -24.483 1.00 46.16 529 ASP A N 1
ATOM 4086 C CA . ASP A 1 529 ? 8.182 -45.266 -24.111 1.00 46.16 529 ASP A CA 1
ATOM 4087 C C . ASP A 1 529 ? 9.601 -45.838 -24.286 1.00 46.16 529 ASP A C 1
ATOM 4089 O O . ASP A 1 529 ? 10.585 -45.104 -24.185 1.00 46.16 529 ASP A O 1
ATOM 4093 N N . GLN A 1 530 ? 9.764 -47.121 -24.633 1.00 46.28 530 GLN A N 1
ATOM 4094 C CA . GLN A 1 530 ? 11.105 -47.679 -24.891 1.00 46.28 530 GLN A CA 1
ATOM 4095 C C . GLN A 1 530 ? 11.654 -47.416 -26.304 1.00 46.28 530 GLN A C 1
ATOM 4097 O O . GLN A 1 530 ? 12.833 -47.670 -26.547 1.00 46.28 530 GLN A O 1
ATOM 4102 N N . VAL A 1 531 ? 10.863 -46.865 -27.233 1.00 45.81 531 VAL A N 1
ATOM 4103 C CA . VAL A 1 531 ? 11.322 -46.618 -28.618 1.00 45.81 531 VAL A CA 1
ATOM 4104 C C . VAL A 1 531 ? 11.860 -45.193 -28.821 1.00 45.81 531 VAL A C 1
ATOM 4106 O O . VAL A 1 531 ? 12.693 -44.972 -29.700 1.00 45.81 531 VAL A O 1
ATOM 4109 N N . LEU A 1 532 ? 11.480 -44.224 -27.981 1.00 45.81 532 LEU A N 1
ATOM 4110 C CA . LEU A 1 532 ? 11.913 -42.825 -28.134 1.00 45.81 532 LEU A CA 1
ATOM 4111 C C . LEU A 1 532 ? 13.216 -42.482 -27.390 1.00 45.81 532 LEU A C 1
ATOM 4113 O O . LEU A 1 532 ? 13.936 -41.581 -27.821 1.00 45.81 532 LEU A O 1
ATOM 4117 N N . LEU A 1 533 ? 13.605 -43.246 -26.362 1.00 43.41 533 LEU A N 1
ATOM 4118 C CA . LEU A 1 533 ? 14.797 -42.940 -25.551 1.00 43.41 533 LEU A CA 1
ATOM 4119 C C . LEU A 1 533 ? 16.143 -43.406 -26.149 1.00 43.41 533 LEU A C 1
ATOM 4121 O O . LEU A 1 533 ? 17.201 -43.043 -25.640 1.00 43.41 533 LEU A O 1
ATOM 4125 N N . GLN A 1 534 ? 16.143 -44.176 -27.243 1.00 41.72 534 GLN A N 1
ATOM 4126 C CA . GLN A 1 534 ? 17.377 -44.625 -27.913 1.00 41.72 534 GLN A CA 1
ATOM 4127 C C . GLN A 1 534 ? 17.863 -43.682 -29.029 1.00 41.72 534 GLN A C 1
ATOM 4129 O O . GLN A 1 534 ? 18.964 -43.865 -29.546 1.00 41.72 534 GLN A O 1
ATOM 4134 N N . ARG A 1 535 ? 17.099 -42.640 -29.394 1.00 41.97 535 ARG A N 1
ATOM 4135 C CA . ARG A 1 535 ? 17.439 -41.770 -30.539 1.00 41.97 535 ARG A CA 1
ATOM 4136 C C . ARG A 1 535 ? 18.232 -40.505 -30.190 1.00 41.97 535 ARG A C 1
ATOM 4138 O O . ARG A 1 535 ? 18.651 -39.805 -31.104 1.00 41.97 535 ARG A O 1
ATOM 4145 N N . TRP A 1 536 ? 18.467 -40.222 -28.907 1.00 39.78 536 TRP A N 1
ATOM 4146 C CA . TRP A 1 536 ? 19.077 -38.960 -28.454 1.00 39.78 536 TRP A CA 1
ATOM 4147 C C . TRP A 1 536 ? 20.531 -39.058 -27.967 1.00 39.78 536 TRP A C 1
ATOM 4149 O O . TRP A 1 536 ? 21.138 -38.039 -27.665 1.00 39.78 536 TRP A O 1
ATOM 4159 N N . LYS A 1 537 ? 21.148 -40.249 -27.942 1.00 37.03 537 LYS A N 1
ATOM 4160 C CA . LYS A 1 537 ? 22.517 -40.427 -27.409 1.00 37.03 537 LYS A CA 1
ATOM 4161 C C . LYS A 1 537 ? 23.657 -40.425 -28.432 1.00 37.03 537 LYS A C 1
ATOM 4163 O O . LYS A 1 537 ? 24.754 -40.879 -28.117 1.00 37.03 537 LYS A O 1
ATOM 4168 N N . LYS A 1 538 ? 23.460 -39.912 -29.648 1.00 43.34 538 LYS A N 1
ATOM 4169 C CA . LYS A 1 538 ? 24.583 -39.795 -30.589 1.00 43.34 538 LYS A CA 1
ATOM 4170 C C . LYS A 1 538 ? 24.432 -38.614 -31.536 1.00 43.34 538 LYS A C 1
ATOM 4172 O O . LYS A 1 538 ? 23.754 -38.732 -32.552 1.00 43.34 538 LYS A O 1
ATOM 4177 N N . LYS A 1 539 ? 25.102 -37.506 -31.217 1.00 35.69 539 LYS A N 1
ATOM 4178 C CA . LYS A 1 539 ? 25.629 -36.559 -32.207 1.00 35.69 539 LYS A CA 1
ATOM 4179 C C . LYS A 1 539 ? 26.734 -35.704 -31.580 1.00 35.69 539 LYS A C 1
ATOM 4181 O O . LYS A 1 539 ? 26.468 -34.852 -30.743 1.00 35.69 539 LYS A O 1
ATOM 4186 N N . GLU A 1 540 ? 27.964 -36.007 -31.986 1.00 46.56 540 GLU A N 1
ATOM 4187 C CA . GLU A 1 540 ? 29.145 -35.141 -31.887 1.00 46.56 540 GLU A CA 1
ATOM 4188 C C . GLU A 1 540 ? 28.994 -33.897 -32.786 1.00 46.56 540 GLU A C 1
ATOM 4190 O O . GLU A 1 540 ? 28.189 -33.921 -33.728 1.00 46.56 540 GLU A O 1
ATOM 4195 N N . PRO A 1 541 ? 29.759 -32.818 -32.528 1.00 46.44 541 PRO A N 1
ATOM 4196 C CA . PRO A 1 541 ? 29.604 -31.546 -33.215 1.00 46.44 541 PRO A CA 1
ATOM 4197 C C . PRO A 1 541 ? 30.390 -31.528 -34.532 1.00 46.44 541 PRO A C 1
ATOM 4199 O O . PRO A 1 541 ? 31.567 -31.881 -34.582 1.00 46.44 541 PRO A O 1
ATOM 4202 N N . LEU A 1 542 ? 29.747 -31.069 -35.607 1.00 36.88 542 LEU A N 1
ATOM 4203 C CA . LEU A 1 542 ? 30.411 -30.746 -36.869 1.00 36.88 542 LEU A CA 1
ATOM 4204 C C . LEU A 1 542 ? 30.376 -29.233 -37.088 1.00 36.88 542 LEU A C 1
ATOM 4206 O O . LEU A 1 542 ? 29.308 -28.624 -37.100 1.00 36.88 542 LEU A O 1
ATOM 4210 N N . LEU A 1 543 ? 31.582 -28.685 -37.262 1.00 41.69 543 LEU A N 1
ATOM 4211 C CA . LEU A 1 543 ? 31.914 -27.345 -37.743 1.00 41.69 543 LEU A CA 1
ATOM 4212 C C . LEU A 1 543 ? 30.926 -26.838 -38.804 1.00 41.69 543 LEU A C 1
ATOM 4214 O O . LEU A 1 543 ? 30.755 -27.484 -39.841 1.00 41.69 543 LEU A O 1
ATOM 4218 N N . LEU A 1 544 ? 30.394 -25.627 -38.610 1.00 36.69 544 LEU A N 1
ATOM 4219 C CA . LEU A 1 544 ? 29.730 -24.880 -39.672 1.00 36.69 544 LEU A CA 1
ATOM 4220 C C . LEU A 1 544 ? 30.647 -23.765 -40.185 1.00 36.69 544 LEU A C 1
ATOM 4222 O O . LEU A 1 544 ? 31.067 -22.878 -39.449 1.00 36.69 544 LEU A O 1
ATOM 4226 N N . LYS A 1 545 ? 30.952 -23.863 -41.476 1.00 31.52 545 LYS A N 1
ATOM 4227 C CA . LYS A 1 545 ? 31.654 -22.883 -42.299 1.00 31.52 545 LYS A CA 1
ATOM 4228 C C . LYS A 1 545 ? 30.600 -21.965 -42.918 1.00 31.52 545 LYS A C 1
ATOM 4230 O O . LYS A 1 545 ? 29.656 -22.456 -43.534 1.00 31.52 545 LYS A O 1
ATOM 4235 N N . GLU A 1 546 ? 30.755 -20.661 -42.740 1.00 49.44 546 GLU A N 1
ATOM 4236 C CA . GLU A 1 546 ? 29.860 -19.639 -43.286 1.00 49.44 546 GLU A CA 1
ATOM 4237 C C . GLU A 1 546 ? 29.936 -19.554 -44.816 1.00 49.44 546 GLU A C 1
ATOM 4239 O O . GLU A 1 546 ? 31.001 -19.721 -45.411 1.00 49.44 546 GLU A O 1
ATOM 4244 N N . THR A 1 547 ? 28.804 -19.253 -45.457 1.00 32.47 547 THR A N 1
ATOM 4245 C CA . THR A 1 547 ? 28.703 -18.367 -46.635 1.00 32.47 547 THR A CA 1
ATOM 4246 C C . THR A 1 547 ? 27.237 -17.953 -46.860 1.00 32.47 547 THR A C 1
ATOM 4248 O O . THR A 1 547 ? 26.328 -18.669 -46.434 1.00 32.47 547 THR A O 1
ATOM 4251 N N . PRO A 1 548 ? 26.987 -16.782 -47.479 1.00 42.66 548 PRO A N 1
ATOM 4252 C CA . PRO A 1 548 ? 25.736 -16.042 -47.339 1.00 42.66 548 PRO A CA 1
ATOM 4253 C C . PRO A 1 548 ? 24.725 -16.377 -48.442 1.00 42.66 548 PRO A C 1
ATOM 4255 O O . PRO A 1 548 ? 25.099 -16.568 -49.599 1.00 42.66 548 PRO A O 1
ATOM 4258 N N . VAL A 1 549 ? 23.432 -16.379 -48.100 1.00 33.06 549 VAL A N 1
ATOM 4259 C CA . VAL A 1 549 ? 22.341 -16.465 -49.081 1.00 33.06 549 VAL A CA 1
ATOM 4260 C C . VAL A 1 549 ? 21.420 -15.254 -48.966 1.00 33.06 549 VAL A C 1
ATOM 4262 O O . VAL A 1 549 ? 20.808 -14.967 -47.941 1.00 33.06 549 VAL A O 1
ATOM 4265 N N . GLU A 1 550 ? 21.366 -14.566 -50.095 1.00 36.19 550 GLU A N 1
ATOM 4266 C CA . GLU A 1 550 ? 20.551 -13.431 -50.493 1.00 36.19 550 GLU A CA 1
ATOM 4267 C C . GLU A 1 550 ? 19.053 -13.800 -50.512 1.00 36.19 550 GLU A C 1
ATOM 4269 O O . GLU A 1 550 ? 18.644 -14.746 -51.185 1.00 36.19 550 GLU A O 1
ATOM 4274 N N . SER A 1 551 ? 18.214 -13.056 -49.779 1.00 33.66 551 SER A N 1
ATOM 4275 C CA . SER A 1 551 ? 16.760 -13.277 -49.727 1.00 33.66 551 SER A CA 1
ATOM 4276 C C . SER A 1 551 ? 16.003 -12.136 -50.408 1.00 33.66 551 SER A C 1
ATOM 4278 O O . SER A 1 551 ? 15.964 -10.999 -49.931 1.00 33.66 551 SER A O 1
ATOM 4280 N N . LYS A 1 552 ? 15.393 -12.458 -51.555 1.00 31.08 552 LYS A N 1
ATOM 4281 C CA . LYS A 1 552 ? 14.469 -11.600 -52.303 1.00 31.08 552 LYS A CA 1
ATOM 4282 C C . LYS A 1 552 ? 13.089 -11.593 -51.639 1.00 31.08 552 LYS A C 1
ATOM 4284 O O . LYS A 1 552 ? 12.470 -12.635 -51.439 1.00 31.08 552 LYS A O 1
ATOM 4289 N N . ARG A 1 553 ? 12.584 -10.383 -51.376 1.00 33.22 553 ARG A N 1
ATOM 4290 C CA . ARG A 1 553 ? 11.196 -10.088 -50.986 1.00 33.22 553 ARG A CA 1
ATOM 4291 C C . ARG A 1 553 ? 10.211 -10.547 -52.059 1.00 33.22 553 ARG A C 1
ATOM 4293 O O . ARG A 1 553 ? 10.351 -10.169 -53.219 1.00 33.22 553 ARG A O 1
ATOM 4300 N N . THR A 1 554 ? 9.147 -11.220 -51.627 1.00 29.48 554 THR A N 1
ATOM 4301 C CA . THR A 1 554 ? 7.922 -11.393 -52.417 1.00 29.48 554 THR A CA 1
ATOM 4302 C C . THR A 1 554 ? 6.781 -10.694 -51.681 1.00 29.48 554 THR A C 1
ATOM 4304 O O . THR A 1 554 ? 6.473 -11.028 -50.540 1.00 29.48 554 THR A O 1
ATOM 4307 N N . LEU A 1 555 ? 6.216 -9.667 -52.318 1.00 32.12 555 LEU A N 1
ATOM 4308 C CA . LEU A 1 555 ? 5.033 -8.923 -51.888 1.00 32.12 555 LEU A CA 1
ATOM 4309 C C . LEU A 1 555 ? 3.782 -9.765 -52.162 1.00 32.12 555 LEU A C 1
ATOM 4311 O O . LEU A 1 555 ? 3.555 -10.145 -53.307 1.00 32.12 555 LEU A O 1
ATOM 4315 N N . TYR A 1 556 ? 2.954 -9.993 -51.142 1.00 28.62 556 TYR A N 1
ATOM 4316 C CA . TYR A 1 556 ? 1.573 -10.434 -51.325 1.00 28.62 556 TYR A CA 1
ATOM 4317 C C . TYR A 1 556 ? 0.620 -9.273 -51.057 1.00 28.62 556 TYR A C 1
ATOM 4319 O O . TYR A 1 556 ? 0.613 -8.665 -49.989 1.00 28.62 556 TYR A O 1
ATOM 4327 N N . THR A 1 557 ? -0.160 -8.960 -52.084 1.00 30.88 557 THR A N 1
ATOM 4328 C CA . THR A 1 557 ? -1.249 -7.989 -52.106 1.00 30.88 557 THR A CA 1
ATOM 4329 C C . THR A 1 557 ? -2.535 -8.720 -51.720 1.00 30.88 557 THR A C 1
ATOM 4331 O O . THR A 1 557 ? -2.890 -9.696 -52.376 1.00 30.88 557 THR A O 1
ATOM 4334 N N . SER A 1 558 ? -3.252 -8.264 -50.692 1.00 32.59 558 SER A N 1
ATOM 4335 C CA . SER A 1 558 ? -4.615 -8.728 -50.400 1.00 32.59 558 SER A CA 1
ATOM 4336 C C . SER A 1 558 ? -5.597 -7.571 -50.546 1.00 32.59 558 SER A C 1
ATOM 4338 O O . SER A 1 558 ? -5.554 -6.586 -49.807 1.00 32.59 558 SER A O 1
ATOM 4340 N N . GLN A 1 559 ? -6.462 -7.710 -51.544 1.00 30.03 559 GLN A N 1
ATOM 4341 C CA . GLN A 1 559 ? -7.581 -6.842 -51.873 1.00 30.03 559 GLN A CA 1
ATOM 4342 C C . GLN A 1 559 ? -8.876 -7.337 -51.200 1.00 30.03 559 GLN A C 1
ATOM 4344 O O . GLN A 1 559 ? -9.103 -8.537 -51.107 1.00 30.03 559 GLN A O 1
ATOM 4349 N N . LEU A 1 560 ? -9.730 -6.360 -50.863 1.00 31.33 560 LEU A N 1
ATOM 4350 C CA . LEU A 1 560 ? -11.185 -6.397 -50.634 1.00 31.33 560 LEU A CA 1
ATOM 4351 C C . LEU A 1 560 ? -11.757 -7.187 -49.438 1.00 31.33 560 LEU A C 1
ATOM 4353 O O . LEU A 1 560 ? -11.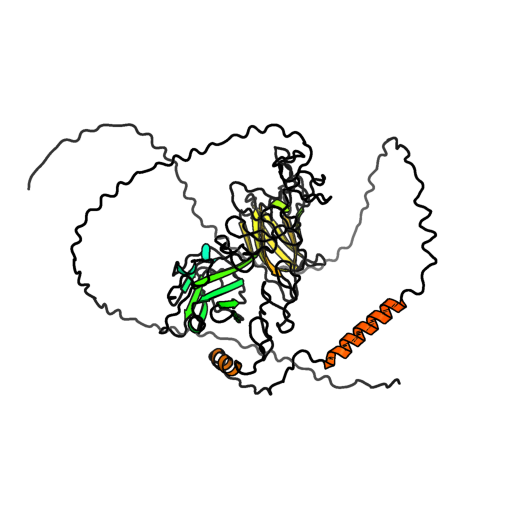794 -8.405 -49.442 1.00 31.33 560 LEU A O 1
ATOM 4357 N N . PHE A 1 561 ? -12.429 -6.462 -48.533 1.00 27.80 561 PHE A N 1
ATOM 4358 C CA . PHE A 1 561 ? -13.902 -6.425 -48.487 1.00 27.80 561 PHE A CA 1
ATOM 4359 C C . PHE A 1 561 ? -14.364 -5.095 -47.863 1.00 27.80 561 PHE A C 1
ATOM 4361 O O . PHE A 1 561 ? -13.994 -4.745 -46.746 1.00 27.80 561 PHE A O 1
ATOM 4368 N N . ARG A 1 562 ? -15.141 -4.319 -48.628 1.00 28.91 562 ARG A N 1
ATOM 4369 C CA . ARG A 1 562 ? -15.702 -3.015 -48.248 1.00 28.91 562 ARG A CA 1
ATOM 4370 C C . ARG A 1 562 ? -17.201 -3.230 -48.032 1.00 28.91 562 ARG A C 1
ATOM 4372 O O . ARG A 1 562 ? -17.915 -3.486 -48.994 1.00 28.91 562 ARG A O 1
ATOM 4379 N N . SER A 1 563 ? -17.657 -3.154 -46.785 1.00 27.48 563 SER A N 1
ATOM 4380 C CA . SER A 1 563 ? -19.077 -3.083 -46.427 1.00 27.48 563 SER A CA 1
ATOM 4381 C C . SER A 1 563 ? -19.324 -1.716 -45.806 1.00 27.48 563 SER A C 1
ATOM 4383 O O . SER A 1 563 ? -18.843 -1.422 -44.714 1.00 27.48 563 SER A O 1
ATOM 4385 N N . SER A 1 564 ? -20.008 -0.859 -46.554 1.00 30.62 564 SER A N 1
ATOM 4386 C CA . SER A 1 564 ? -20.430 0.476 -46.151 1.00 30.62 564 SER A CA 1
ATOM 4387 C C . SER A 1 564 ? -21.797 0.415 -45.473 1.00 30.62 564 SER A C 1
ATOM 4389 O O . SER A 1 564 ? -22.786 0.084 -46.123 1.00 30.62 564 SER A O 1
ATOM 4391 N N . THR A 1 565 ? -21.864 0.827 -44.213 1.00 29.78 565 THR A N 1
ATOM 4392 C CA . THR A 1 565 ? -23.093 1.336 -43.592 1.00 29.78 565 THR A CA 1
ATOM 4393 C C . THR A 1 565 ? -22.773 2.693 -42.988 1.00 29.78 565 THR A C 1
ATOM 4395 O O . THR A 1 565 ? -22.047 2.796 -42.002 1.00 29.78 565 THR A O 1
ATOM 4398 N N . SER A 1 566 ? -23.265 3.735 -43.653 1.00 30.88 566 SER A N 1
ATOM 4399 C CA . SER A 1 566 ? -23.269 5.120 -43.202 1.00 30.88 566 SER A CA 1
ATOM 4400 C C . SER A 1 566 ? -24.290 5.289 -42.079 1.00 30.88 566 SER A C 1
ATOM 4402 O O . SER A 1 566 ? -25.466 4.982 -42.273 1.00 30.88 566 SER A O 1
ATOM 4404 N N . VAL A 1 567 ? -23.852 5.803 -40.933 1.00 29.09 567 VAL A N 1
ATOM 4405 C CA . VAL A 1 567 ? -24.730 6.373 -39.908 1.00 29.09 567 VAL A CA 1
ATOM 4406 C C . VAL A 1 567 ? -24.228 7.783 -39.634 1.00 29.09 567 VAL A C 1
ATOM 4408 O O . VAL A 1 567 ? -23.051 7.979 -39.330 1.00 29.09 567 VAL A O 1
ATOM 4411 N N . ASP A 1 568 ? -25.128 8.746 -39.807 1.00 29.02 568 ASP A N 1
ATOM 4412 C CA . ASP A 1 568 ? -24.911 10.169 -39.583 1.00 29.02 568 ASP A CA 1
ATOM 4413 C C . ASP A 1 568 ? -24.481 10.441 -38.136 1.00 29.02 568 ASP A C 1
ATOM 4415 O O . ASP A 1 568 ? -25.199 10.140 -37.179 1.00 29.02 568 ASP A O 1
ATOM 4419 N N . VAL A 1 569 ? -23.299 11.037 -37.976 1.00 29.03 569 VAL A N 1
ATOM 4420 C CA . VAL A 1 569 ? -22.823 11.561 -36.694 1.00 29.03 569 VAL A CA 1
ATOM 4421 C C . VAL A 1 569 ? -23.257 13.017 -36.594 1.00 29.03 569 VAL A C 1
ATOM 4423 O O . VAL A 1 569 ? -22.715 13.895 -37.260 1.00 29.03 569 VAL A O 1
ATOM 4426 N N . VAL A 1 570 ? -24.241 13.264 -35.730 1.00 29.30 570 VAL A N 1
ATOM 4427 C CA . VAL A 1 570 ? -24.584 14.601 -35.241 1.00 29.30 570 VAL A CA 1
ATOM 4428 C C . VAL A 1 570 ? -23.427 15.103 -34.376 1.00 29.30 570 VAL A C 1
ATOM 4430 O O . VAL A 1 570 ? -23.111 14.545 -33.324 1.00 29.30 570 VAL A O 1
ATOM 4433 N N . GLU A 1 571 ? -22.783 16.163 -34.847 1.00 29.69 571 GLU A N 1
ATOM 4434 C CA . GLU A 1 571 ? -21.662 16.845 -34.211 1.00 29.69 571 GLU A CA 1
ATOM 4435 C C . GLU A 1 571 ? -22.125 17.572 -32.932 1.00 29.69 571 GLU A C 1
ATOM 4437 O O . GLU A 1 571 ? -22.593 18.708 -32.959 1.00 29.69 571 GLU A O 1
ATOM 4442 N N . SER A 1 572 ? -22.002 16.916 -31.775 1.00 27.42 572 SER A N 1
ATOM 4443 C CA . SER A 1 572 ? -22.147 17.566 -30.467 1.00 27.42 572 SER A CA 1
ATOM 4444 C C . SER A 1 572 ? -20.796 18.126 -30.021 1.00 27.42 572 SER A C 1
ATOM 4446 O O . SER A 1 572 ? -20.023 17.448 -29.340 1.00 27.42 572 SER A O 1
ATOM 4448 N N . LYS A 1 573 ? -20.523 19.393 -30.353 1.00 28.50 573 LYS A N 1
ATOM 4449 C CA . LYS A 1 573 ? -19.442 20.177 -29.736 1.00 28.50 573 LYS A CA 1
ATOM 4450 C C . LYS A 1 573 ? -19.655 20.255 -28.220 1.00 28.50 573 LYS A C 1
ATOM 4452 O O . LYS A 1 573 ? -20.481 21.028 -27.742 1.00 28.50 573 LYS A O 1
ATOM 4457 N N . ARG A 1 574 ? -18.879 19.484 -27.454 1.00 27.48 574 ARG A N 1
ATOM 4458 C CA . ARG A 1 574 ? -18.627 19.748 -26.031 1.00 27.48 574 ARG A CA 1
ATOM 4459 C C . ARG A 1 574 ? -17.275 20.430 -25.894 1.00 27.48 574 ARG A C 1
ATOM 4461 O O . ARG A 1 574 ? -16.229 19.817 -26.068 1.00 27.48 574 ARG A O 1
ATOM 4468 N N . THR A 1 575 ? -17.328 21.710 -25.565 1.00 27.72 575 THR A N 1
ATOM 4469 C CA . THR A 1 575 ? -16.219 22.512 -25.059 1.00 27.72 575 THR A CA 1
ATOM 4470 C C . THR A 1 575 ? -15.734 21.898 -23.743 1.00 27.72 575 THR A C 1
ATOM 4472 O O . THR A 1 575 ? -16.444 21.937 -22.739 1.00 27.72 575 THR A O 1
ATOM 4475 N N . MET A 1 576 ? -14.540 21.300 -23.736 1.00 28.33 576 MET A N 1
ATOM 4476 C CA . MET A 1 5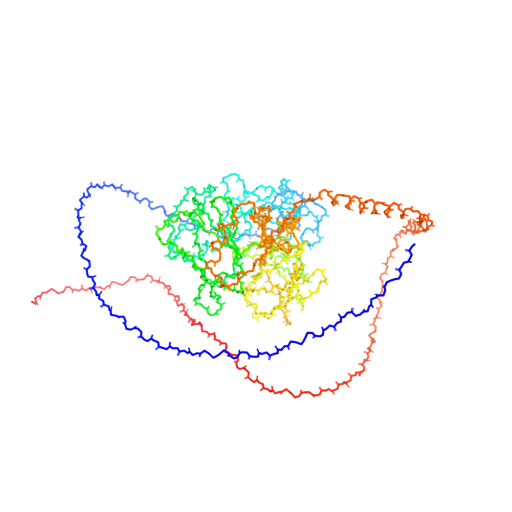76 ? -13.830 20.999 -22.493 1.00 28.33 576 MET A CA 1
ATOM 4477 C C . MET A 1 576 ? -13.214 22.297 -21.968 1.00 28.33 576 MET A C 1
ATOM 4479 O O . MET A 1 576 ? -12.360 22.896 -22.615 1.00 28.33 576 MET A O 1
ATOM 4483 N N . TYR A 1 577 ? -13.662 22.732 -20.792 1.00 26.12 577 TYR A N 1
ATOM 4484 C CA . TYR A 1 577 ? -12.976 23.756 -20.014 1.00 26.12 577 TYR A CA 1
ATOM 4485 C C . TYR A 1 577 ? -11.757 23.122 -19.338 1.00 26.12 577 TYR A C 1
ATOM 4487 O O . TYR A 1 577 ? -11.882 22.452 -18.316 1.00 26.12 577 TYR A O 1
ATOM 4495 N N . THR A 1 578 ? -10.573 23.349 -19.897 1.00 29.95 578 THR A N 1
ATOM 4496 C CA . THR A 1 578 ? -9.306 23.224 -19.174 1.00 29.95 578 THR A CA 1
ATOM 4497 C C . THR A 1 578 ? -9.091 24.505 -18.369 1.00 29.95 578 THR A C 1
ATOM 4499 O O . THR A 1 578 ? -8.695 25.532 -18.918 1.00 29.95 578 THR A O 1
ATOM 4502 N N . SER A 1 579 ? -9.375 24.479 -17.066 1.00 27.84 579 SER A N 1
ATOM 4503 C CA . SER A 1 579 ? -8.948 25.546 -16.153 1.00 27.84 579 SER A CA 1
ATOM 4504 C C . SER A 1 579 ? -7.523 25.269 -15.680 1.00 27.84 579 SER A C 1
ATOM 4506 O O . SER A 1 579 ? -7.319 24.648 -14.644 1.00 27.84 579 SER A O 1
ATOM 4508 N N . SER A 1 580 ? -6.535 25.762 -16.427 1.00 29.98 580 SER A N 1
ATOM 4509 C CA . SER A 1 580 ? -5.191 26.006 -15.904 1.00 29.98 580 SER A CA 1
ATOM 4510 C C . SER A 1 580 ? -5.139 27.434 -15.353 1.00 29.98 580 SER A C 1
ATOM 4512 O O . SER A 1 580 ? -5.046 28.403 -16.108 1.00 29.98 580 SER A O 1
ATOM 4514 N N . MET A 1 581 ? -5.216 27.583 -14.034 1.00 32.50 581 MET A N 1
ATOM 4515 C CA . MET A 1 581 ? -4.787 28.804 -13.356 1.00 32.50 581 MET A CA 1
ATOM 4516 C C . MET A 1 581 ? -3.812 28.423 -12.250 1.00 32.50 581 MET A C 1
ATOM 4518 O O . MET A 1 581 ? -4.225 28.074 -11.153 1.00 32.50 581 MET A O 1
ATOM 4522 N N . PHE A 1 582 ? -2.520 28.554 -12.536 1.00 30.22 582 PHE A N 1
ATOM 4523 C CA . PHE A 1 582 ? -1.539 28.933 -11.528 1.00 30.22 582 PHE A CA 1
ATOM 4524 C C . PHE A 1 582 ? -0.657 30.031 -12.120 1.00 30.22 582 PHE A C 1
ATOM 4526 O O . PHE A 1 582 ? -0.030 29.870 -13.165 1.00 30.22 582 PHE A O 1
ATOM 4533 N N . ARG A 1 583 ? -0.691 31.196 -11.466 1.00 26.78 583 ARG A N 1
ATOM 4534 C CA . ARG A 1 583 ? 0.202 32.326 -11.722 1.00 26.78 583 ARG A CA 1
ATOM 4535 C C . ARG A 1 583 ? 1.618 31.903 -11.340 1.00 26.78 583 ARG A C 1
ATOM 4537 O O . ARG A 1 583 ? 1.878 31.618 -10.178 1.00 26.78 583 ARG A O 1
ATOM 4544 N N . SER A 1 584 ? 2.517 31.934 -12.316 1.00 26.86 584 SER A N 1
ATOM 4545 C CA . SER A 1 584 ? 3.961 31.969 -12.106 1.00 26.86 584 SER A CA 1
ATOM 4546 C C . SER A 1 584 ? 4.335 33.273 -11.393 1.00 26.86 584 SER A C 1
ATOM 4548 O O . SER A 1 584 ? 4.214 34.351 -11.976 1.00 26.86 584 SER A O 1
ATOM 4550 N N . SER A 1 585 ? 4.785 33.188 -10.142 1.00 28.95 585 SER A N 1
ATOM 4551 C CA . SER A 1 585 ? 5.587 34.232 -9.505 1.00 28.95 585 SER A CA 1
ATOM 4552 C C . SER A 1 585 ? 7.058 33.931 -9.772 1.00 28.95 585 SER A C 1
ATOM 4554 O O . SER A 1 585 ? 7.624 33.009 -9.193 1.00 28.95 585 SER A O 1
ATOM 4556 N N . THR A 1 586 ? 7.670 34.701 -10.664 1.00 30.33 586 THR A N 1
ATOM 4557 C CA . THR A 1 586 ? 9.122 34.756 -10.846 1.00 30.33 586 THR A CA 1
ATOM 4558 C C . THR A 1 586 ? 9.766 35.357 -9.597 1.00 30.33 586 THR A C 1
ATOM 4560 O O . THR A 1 586 ? 9.525 36.526 -9.292 1.00 30.33 586 THR A O 1
ATOM 4563 N N . SER A 1 587 ? 10.578 34.581 -8.881 1.00 27.47 587 SER A N 1
ATOM 4564 C CA . SER A 1 587 ? 11.515 35.102 -7.885 1.00 27.47 587 SER A CA 1
ATOM 4565 C C . SER A 1 587 ? 12.737 35.664 -8.610 1.00 27.47 587 SER A C 1
ATOM 4567 O O . SER A 1 587 ? 13.448 34.932 -9.295 1.00 27.47 587 SER A O 1
ATOM 4569 N N . VAL A 1 588 ? 12.947 36.974 -8.489 1.00 30.34 588 VAL A N 1
ATOM 4570 C CA . VAL A 1 588 ? 14.191 37.640 -8.884 1.00 30.34 588 VAL A CA 1
ATOM 4571 C C . VAL A 1 588 ? 15.203 37.410 -7.769 1.00 30.34 588 VAL A C 1
ATOM 4573 O O . VAL A 1 588 ? 14.938 37.742 -6.616 1.00 30.34 588 VAL A O 1
ATOM 4576 N N . ASP A 1 589 ? 16.334 36.823 -8.136 1.00 30.36 589 ASP A N 1
ATOM 4577 C CA . ASP A 1 589 ? 17.493 36.615 -7.278 1.00 30.36 589 ASP A CA 1
ATOM 4578 C C . ASP A 1 589 ? 18.191 37.969 -7.058 1.00 30.36 589 ASP A C 1
ATOM 4580 O O . ASP A 1 589 ? 18.602 38.627 -8.017 1.00 30.36 589 ASP A O 1
ATOM 4584 N N . VAL A 1 590 ? 18.267 38.428 -5.806 1.00 30.70 590 VAL A N 1
ATOM 4585 C CA . VAL A 1 590 ? 19.022 39.627 -5.420 1.00 30.70 590 VAL A CA 1
ATOM 4586 C C . VAL A 1 590 ? 20.183 39.169 -4.552 1.00 30.70 590 VAL A C 1
ATOM 4588 O O . VAL A 1 590 ? 20.048 38.975 -3.348 1.00 30.70 590 VAL A O 1
ATOM 4591 N N . THR A 1 591 ? 21.341 39.007 -5.185 1.00 32.06 591 THR A N 1
ATOM 4592 C CA . THR A 1 591 ? 22.639 38.934 -4.514 1.00 32.06 591 THR A CA 1
ATOM 4593 C C . THR A 1 591 ? 22.931 40.267 -3.832 1.00 32.06 591 THR A C 1
ATOM 4595 O O . THR A 1 591 ? 23.132 41.288 -4.492 1.00 32.06 591 THR A O 1
ATOM 4598 N N . GLU A 1 592 ? 22.946 40.250 -2.503 1.00 31.86 592 GLU A N 1
ATOM 4599 C CA . GLU A 1 592 ? 23.275 41.386 -1.650 1.00 31.86 592 GLU A CA 1
ATOM 4600 C C . GLU A 1 592 ? 24.806 41.543 -1.580 1.00 31.86 592 GLU A C 1
ATOM 4602 O O . GLU A 1 592 ? 25.511 40.758 -0.946 1.00 31.86 592 GLU A O 1
ATOM 4607 N N . LEU A 1 593 ? 25.330 42.548 -2.288 1.00 29.95 593 LEU A N 1
ATOM 4608 C CA . LEU A 1 593 ? 26.698 43.043 -2.142 1.00 29.95 593 LEU A CA 1
ATOM 4609 C C . LEU A 1 593 ? 26.682 44.135 -1.066 1.00 29.95 593 LEU A C 1
ATOM 4611 O O . LEU A 1 593 ? 26.107 45.206 -1.258 1.00 29.95 593 LEU A O 1
ATOM 4615 N N . THR A 1 594 ? 27.307 43.869 0.077 1.00 32.41 594 THR A N 1
ATOM 4616 C CA . THR A 1 594 ? 27.555 44.877 1.111 1.00 32.41 594 THR A CA 1
ATOM 4617 C C . THR A 1 594 ? 28.665 45.827 0.667 1.00 32.41 594 THR A C 1
ATOM 4619 O O . THR A 1 594 ? 29.840 45.474 0.744 1.00 32.41 594 THR A O 1
ATOM 4622 N N . GLU A 1 595 ? 28.304 47.053 0.288 1.00 33.44 595 GLU A N 1
ATOM 4623 C CA . GLU A 1 595 ? 29.213 48.202 0.313 1.00 33.44 595 GLU A CA 1
ATOM 4624 C C . GLU A 1 595 ? 28.671 49.303 1.229 1.00 33.44 595 GLU A C 1
ATOM 4626 O O . GLU A 1 595 ? 27.519 49.730 1.171 1.00 33.44 595 GLU A O 1
ATOM 4631 N N . SER A 1 596 ? 29.552 49.739 2.123 1.00 37.94 596 SER A N 1
ATOM 4632 C CA . SER A 1 596 ? 29.364 50.797 3.103 1.00 37.94 596 SER A CA 1
ATOM 4633 C C . SER A 1 596 ? 29.293 52.175 2.445 1.00 37.94 596 SER A C 1
ATOM 4635 O O . SER A 1 596 ? 30.263 52.594 1.814 1.00 37.94 596 SER A O 1
ATOM 4637 N N . ILE A 1 597 ? 28.221 52.936 2.692 1.00 29.08 597 ILE A N 1
ATOM 4638 C CA . ILE A 1 597 ? 28.210 54.387 2.462 1.00 29.08 597 ILE A CA 1
ATOM 4639 C C . ILE A 1 597 ? 27.688 55.118 3.700 1.00 29.08 597 ILE A C 1
ATOM 4641 O O . ILE A 1 597 ? 26.547 54.982 4.135 1.00 29.08 597 ILE A O 1
ATOM 4645 N N . THR A 1 598 ? 28.586 55.926 4.250 1.00 36.09 598 THR A N 1
ATOM 4646 C CA . THR A 1 598 ? 28.416 56.876 5.343 1.00 36.09 598 THR A CA 1
ATOM 4647 C C . THR A 1 598 ? 27.591 58.076 4.879 1.00 36.09 598 THR A C 1
ATOM 4649 O O . THR A 1 598 ? 28.013 58.779 3.963 1.00 36.09 598 THR A O 1
ATOM 4652 N N . VAL A 1 599 ? 26.485 58.404 5.556 1.00 29.36 599 VAL A N 1
ATOM 4653 C CA . VAL A 1 599 ? 25.858 59.733 5.429 1.00 29.36 599 VAL A CA 1
ATOM 4654 C C . VAL A 1 599 ? 25.492 60.287 6.805 1.00 29.36 599 VAL A C 1
ATOM 4656 O O . VAL A 1 599 ? 24.691 59.728 7.550 1.00 29.36 599 VAL A O 1
ATOM 4659 N N . LYS A 1 600 ? 26.126 61.421 7.125 1.00 38.34 600 LYS A N 1
ATOM 4660 C CA . LYS A 1 600 ? 25.828 62.310 8.251 1.00 38.34 600 LYS A CA 1
ATOM 4661 C C . LYS A 1 600 ? 24.389 62.819 8.155 1.00 38.34 600 LYS A C 1
ATOM 4663 O O . LYS A 1 600 ? 24.009 63.347 7.116 1.00 38.34 600 LYS A O 1
ATOM 4668 N N . SER A 1 601 ? 23.662 62.816 9.269 1.00 29.31 601 SER A N 1
ATOM 4669 C CA . SER A 1 601 ? 22.517 63.711 9.445 1.00 29.31 601 SER A CA 1
ATOM 4670 C C . SER A 1 601 ? 22.589 64.409 10.798 1.00 29.31 601 SER A C 1
ATOM 4672 O O . SER A 1 601 ? 22.779 63.796 11.849 1.00 29.31 601 SER A O 1
ATOM 4674 N N . SER A 1 602 ? 22.546 65.732 10.716 1.00 31.41 602 SER A N 1
ATOM 4675 C CA . SER A 1 602 ? 22.696 66.714 11.776 1.00 31.41 602 SER A CA 1
ATOM 4676 C C . SER A 1 602 ? 21.406 66.919 12.568 1.00 31.41 602 SER A C 1
ATOM 4678 O O . SER A 1 602 ? 20.310 66.944 12.018 1.00 31.41 602 SER A O 1
ATOM 4680 N N . ARG A 1 603 ? 21.597 67.153 13.870 1.00 36.34 603 ARG A N 1
ATOM 4681 C CA . ARG A 1 603 ? 20.637 67.698 14.839 1.00 36.34 603 ARG A CA 1
ATOM 4682 C C . ARG A 1 603 ? 19.766 68.824 14.272 1.00 36.34 603 ARG A C 1
ATOM 4684 O O . ARG A 1 603 ? 20.303 69.752 13.676 1.00 36.34 603 ARG A O 1
ATOM 4691 N N . LEU A 1 604 ? 18.503 68.851 14.700 1.00 31.52 604 LEU A N 1
ATOM 4692 C CA . LEU A 1 604 ? 17.899 70.049 15.290 1.00 31.52 604 LEU A CA 1
ATOM 4693 C C . LEU A 1 604 ? 16.698 69.675 16.167 1.00 31.52 604 LEU A C 1
ATOM 4695 O O . LEU A 1 604 ? 15.752 69.023 15.741 1.00 31.52 604 LEU A O 1
ATOM 4699 N N . THR A 1 605 ? 16.803 70.079 17.426 1.00 40.31 605 THR A N 1
ATOM 4700 C CA . THR A 1 605 ? 15.793 70.025 18.480 1.00 40.31 605 THR A CA 1
ATOM 4701 C C . THR A 1 605 ? 14.987 71.323 18.534 1.00 40.31 605 THR A C 1
ATOM 4703 O O . THR A 1 605 ? 15.577 72.396 18.411 1.00 40.31 605 THR A O 1
ATOM 4706 N N . ASN A 1 606 ? 13.716 71.166 18.922 1.00 40.06 606 ASN A N 1
ATOM 4707 C CA . ASN A 1 606 ? 12.941 71.956 19.896 1.00 40.06 606 ASN A CA 1
ATOM 4708 C C . ASN A 1 606 ? 11.799 72.901 19.457 1.00 40.06 606 ASN A C 1
ATOM 4710 O O . ASN A 1 606 ? 11.950 73.743 18.580 1.00 40.06 606 ASN A O 1
ATOM 4714 N N . TYR A 1 607 ? 10.760 72.809 20.312 1.00 33.78 607 TYR A N 1
ATOM 4715 C CA . TYR A 1 607 ? 9.612 73.684 20.620 1.00 33.78 607 TYR A CA 1
ATOM 4716 C C . TYR A 1 607 ? 8.501 73.772 19.555 1.00 33.78 607 TYR A C 1
ATOM 4718 O O . TYR A 1 607 ? 8.779 73.994 18.387 1.00 33.78 607 TYR A O 1
ATOM 4726 N N . ARG A 1 608 ? 7.210 73.611 19.885 1.00 39.84 608 ARG A N 1
ATOM 4727 C CA . ARG A 1 608 ? 6.472 73.828 21.142 1.00 39.84 608 ARG A CA 1
ATOM 4728 C C . ARG A 1 608 ? 5.253 72.909 21.224 1.00 39.84 608 ARG A C 1
ATOM 4730 O O . ARG A 1 608 ? 4.728 72.575 20.139 1.00 39.84 608 ARG A O 1
#

Organism: Biomphalaria glabrata (NCBI:txid6526)

Sequence (608 aa):
MFGHGNESSYATPITFGNTSRDFNYSYDHTTTTSSTRATSTTFTTTTIPTNTTATTTTTRRTTTTTTTTTTTTTTPCTPSPQKDGDGKDNDCDGYIDEEISNEKDDDRDGLTDEDNAALTENGCLPGWYGTYCDMLCRCENNECLTSGDCKENVSCLAGFFGQQCQYKDLIMTSTVSQEEMKFRSATKCQQNFTAASPLIIRFPGLTRISWIKIEAVSKDSLKGLQVMYDTTSRLCYAGRCLERRDIFLGTDTLIISCNIPGYICQINISFRELNSPRQWCAVYVSAGRNLAFGKNVSMSSYSNDTNGVISRGSLSVDGVTDSAEKKCSTTNIKDKKPVWRVTFPSPVVVFEVVIQFRASLNETFIVQLLDCKDQVISTFSGITEPRVSFIHRTRHGQYTQSVEITLNNSNSALSICEFEAYGECAPPVYGPECTDICSLSCIDQKCTYEGYCYSCANGTGGPYCFDGCLEWCADYEEATMATTSTTKVTYAPHKQTGFRVENFWFYFMVFLLLCVCCCGCKGSDKRQDQVLLQRWKKKEPLLLKETPVESKRTLYTSQLFRSSTSVDVVESKRTMYTSSMFRSSTSVDVTELTESITVKSSRLTNYR

Radius of gyration: 33.91 Å; chains: 1; bounding box: 84×124×94 Å

Secondary structure (DSSP, 8-state):
----------------------------------------PPP-------------------------------PPP------TT-SS-SSSSS--S-B-SSSS-SS-SS-SSTTB----TTSS-TTEESTTS-EE--BGGG-B-TTSPBPTTPPBPTTEESGGG-EEEGGGGSEES-GGGG---SSTTSS-EEE-SSEEEEEEEEE---EEEEEE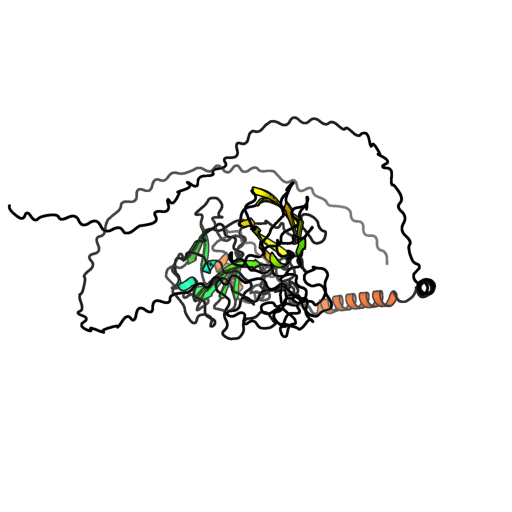SSGGGGTTEEEEEE-SSTTB--EE-TT-EEEEETTTEEEEE----SBEEEEEEEES-TTS-EEEEEEEEEEEEETTTT--EEES---B-TT-PBPPSGGGSS----SSS---EE--TT-SS-EEEEEEEEEEEEEEEEEEESS----EEEEEEE-TTS-EEEEEEEE--SSEEEE--PPTT--EEEEEEEESS-SS--EEEEEEEEEEEPTTEETTTT-EE--TTBGGG-B-TTS-BSSB-TTEESTTS-EE-SSTHHHHHHHHHTTS-------------SS-GGGHHHHHHHHHHHHHHHHHTTSS--SSTTTTTTSSS------PPP--------------------------------------------------------------

Foldseek 3Di:
DDDDDDDDDDDDDDDDDDDDDDDDDDDDDDDDDDDDDDDDDDDDDDDDDDDDDDDDPDPPDPPPPPPPPPPPPPDQADADDDDAAPQHQNPRQPDAQPAFQDQDPLQPPPDGRGRNYNADPQREHQQFEDPLSQDGQQWVVSQADNQLAHDQQIAGHQQFDDGSRQFGFQQSQWDKPDCLQSDDGSDQPPDKDFDAAWIKTFGPDFADFFKKKWFFPFQVLVPQKWKFFDDPDPQADGGGFALWDWFDDPTTMIIIGGDGPGTTGMIIIGGPDNPDTRITRYMTTTSAGFQQGPFDKDKPAWDADPSRNTATLNQARPPPPDDPPQRWGKGHLQDQKIKMKTFAPAWWDFFKKKWAFPAQPQFKKKKFFAAPVRDGQDIDIDGDDRMDMDTDDHDPPDTGRMMMMITDRDSGMGITRYMTGGGAGDPLAAAPRRPHGAQPQAVRNDAYNVRFHSDGDPQFDHRRRPRGPPDPVVVVCVSPVVPDDDDDDDDDDDPDDPDDPVCVVVVVVVVVVVVCVVVVPPPDDDPDPVPPVVPPPDDDDDDDDDDDDDDDDDDDDDDDDDDDDDDDDDDDDDDDDDDDDDDDDDDDDDDDDDDDDDDDDDDDDDDD